Protein AF-A0A660QBK0-F1 (afdb_monomer)

pLDDT: mean 94.92, std 5.44, range [34.88, 98.88]

Foldseek 3Di:
DLVPDFPLLDADWPQDLVCCADQNEEELVSCVPGPQVRVVVSCVVSVNVQVAQAAEAEQRHRQWYCHDPALLQIFGSQLCQQVSSDRDDSVCSNQVVFFALLAQDDDPVNPDGHDQFASVQQQQAPALPDDDPPVNNCRNRHCHPVGGHFYAYLWHPYDQTDHPVLSVLLQVLLSVLAQADDLEQAELAADPDLLRVLQVVQQVVLQVLSVVLSHHYDYYNDDQFCAEQHQEYEEEDQEDQLLRHPYHHRNHEYEYRDFQLVRSVDDGPHQNNNSVSPGSKYKYFNGHNDSHCLCFFHSCLVVNLLVQYWNRSSGSNRHGRPGGMHMYHHGGRGNNHFDKEKDKDDDQEDAAKTKIFIDMDGPDPPWQKWKWKDKLNHGQGDTDSGRMGIDGCVVAFFAKIWIKMKIWTPDSYTDIYIDIRMHGYQHQFWAKAWDPDWDDPDPQKTWIDMDITDPAAFQKKFKDFRPDTQFIDGDDNPDTTMDGQVVVDFFKTKMWMWGAHPVRHTHIYDIDIDGDDDPDDD

Nearest PDB structures (foldseek):
  6xi3-assembly1_AAA  TM=3.333E-01  e=1.795E-05  Marinobacter nauticus ATCC 49840
  8vse-assembly1_B  TM=3.358E-01  e=3.681E-05  Homo sapiens
  5fn6-assembly1_A  TM=3.291E-01  e=6.699E-05  Homo sapiens
  5fmv-assembly2_B  TM=3.099E-01  e=6.699E-05  Homo sapiens
  4u49-assembly1_A  TM=6.617E-01  e=4.573E-02  Pectobacterium carotovorum

Secondary structure (DSSP, 8-state):
-TT---GGG-------HHHHSTT-EE-HHHHIIIIIHHHHHHHHHTT-GGG---EEE-SSS-SEE--SSSGGG-EEHHHHHHTTS----HHHHHTT----TT----SSSS-SPPPP--HHHHHH-S-TTS---GGGTHHHH--GGG----EEES---STTS--HHHHHHHHHHHHHHTT---SS-EEEE--SSHHHHHHHTTHHHHHHHHGGGT--EEEESS--TT-SSEEEEEEE-S---GGGSS-EEEEEEEEEE-TTTT-TTSSSPPTHHHHHHT-SEEEEESS---S-GGGS--TTHHHHHHTT--HHHHHHHH-S-GGGEEEEE-TT--TTSPPEEEEEES-SEESS-EEEEEEEEESSTT--EEEEEEETTEEEEEEES--EEEE-GGGS-SEEEEEEEEEEESSSS--EEEEEEEEEE-SS--EEEEEEEEEE-SSSEEEEEEEEESSSPPSEEEEEETTEEEEEEE--TT--EEEEGGGT-SEEEEEEEEEE-TT--EEEPPPEEEEE-PPPP-

Mean predicted aligned error: 4.49 Å

Structure (mmCIF, N/CA/C/O backbone):
data_AF-A0A660QBK0-F1
#
_entry.id   AF-A0A660QBK0-F1
#
loop_
_atom_site.group_PDB
_atom_site.id
_atom_site.type_symbol
_atom_site.label_atom_id
_atom_site.label_alt_id
_atom_site.label_comp_id
_atom_site.label_asym_id
_atom_site.label_entity_id
_atom_site.label_seq_id
_atom_site.pdbx_PDB_ins_code
_atom_site.Cartn_x
_atom_site.Cartn_y
_atom_site.Cartn_z
_atom_site.occupancy
_atom_site.B_iso_or_equiv
_atom_site.auth_seq_id
_atom_site.auth_comp_id
_atom_site.auth_asym_id
_atom_site.auth_atom_id
_atom_site.pdbx_PDB_model_num
ATOM 1 N N . ALA A 1 1 ? -12.522 -0.389 1.785 1.00 82.19 1 ALA A N 1
ATOM 2 C CA . ALA A 1 1 ? -13.388 -1.581 1.958 1.00 82.19 1 ALA A CA 1
ATOM 3 C C . ALA A 1 1 ? -12.811 -2.854 1.331 1.00 82.19 1 ALA A C 1
ATOM 5 O O . ALA A 1 1 ? -12.625 -3.818 2.058 1.00 82.19 1 ALA A O 1
ATOM 6 N N . VAL A 1 2 ? -12.475 -2.860 0.032 1.00 90.00 2 VAL A N 1
ATOM 7 C CA . VAL A 1 2 ? -11.993 -4.045 -0.722 1.00 90.00 2 VAL A CA 1
ATOM 8 C C . VAL A 1 2 ? -10.880 -4.841 -0.013 1.00 90.00 2 VAL A C 1
ATOM 10 O O . VAL A 1 2 ? -10.920 -6.068 0.038 1.00 90.00 2 VAL A O 1
ATOM 13 N N . ARG A 1 3 ? -9.894 -4.147 0.570 1.00 91.06 3 ARG A N 1
ATOM 14 C CA . ARG A 1 3 ? -8.761 -4.750 1.297 1.00 91.06 3 ARG A CA 1
ATOM 15 C C . ARG A 1 3 ? -8.978 -4.911 2.807 1.00 91.06 3 ARG A C 1
ATOM 17 O O . ARG A 1 3 ? -8.070 -5.376 3.481 1.00 91.06 3 ARG A O 1
ATOM 24 N N . GLN A 1 4 ? -10.144 -4.514 3.330 1.00 86.19 4 GLN A N 1
ATOM 25 C CA . GLN A 1 4 ? -10.455 -4.501 4.769 1.00 86.19 4 GLN A CA 1
ATOM 26 C C . GLN A 1 4 ? -9.372 -3.791 5.607 1.00 86.19 4 GLN A C 1
ATOM 28 O O . GLN A 1 4 ? -8.975 -4.250 6.675 1.00 86.19 4 GLN A O 1
ATOM 33 N N . ILE A 1 5 ? -8.865 -2.665 5.091 1.00 88.94 5 ILE A N 1
ATOM 34 C CA . ILE A 1 5 ? -7.875 -1.845 5.795 1.00 88.94 5 ILE A CA 1
ATOM 35 C C . ILE A 1 5 ? -8.492 -1.337 7.109 1.00 88.94 5 ILE A C 1
ATOM 37 O O . ILE A 1 5 ? -9.582 -0.755 7.057 1.00 88.94 5 ILE A O 1
ATOM 41 N N . PRO A 1 6 ? -7.824 -1.533 8.262 1.00 86.94 6 PRO A N 1
ATOM 42 C CA . PRO A 1 6 ? -8.252 -0.960 9.533 1.00 86.94 6 PRO A CA 1
ATOM 43 C C . PRO A 1 6 ? -8.466 0.543 9.420 1.00 86.94 6 PRO A C 1
ATOM 45 O O . PRO A 1 6 ? -7.606 1.247 8.894 1.00 86.94 6 PRO A O 1
ATOM 48 N N . LYS A 1 7 ? -9.577 1.050 9.960 1.00 85.69 7 LYS A N 1
ATOM 49 C CA . LYS A 1 7 ? -9.866 2.491 9.938 1.00 85.69 7 LYS A CA 1
ATOM 50 C C . LYS A 1 7 ? -8.792 3.311 10.663 1.00 85.69 7 LYS A C 1
ATOM 52 O O . LYS A 1 7 ? -8.481 4.402 10.207 1.00 85.69 7 LYS A O 1
ATOM 57 N N . MET A 1 8 ? -8.148 2.753 11.694 1.00 87.62 8 MET A N 1
ATOM 58 C CA . MET A 1 8 ? -7.016 3.396 12.374 1.00 87.62 8 MET A CA 1
ATOM 59 C C . MET A 1 8 ? -5.828 3.703 11.441 1.00 87.62 8 MET A C 1
ATOM 61 O O . MET A 1 8 ? -5.071 4.633 11.708 1.00 87.62 8 MET A O 1
ATOM 65 N N . ASN A 1 9 ? -5.686 2.959 10.335 1.00 91.69 9 ASN A N 1
ATOM 66 C CA . ASN A 1 9 ? -4.630 3.149 9.336 1.00 91.69 9 ASN A CA 1
ATOM 67 C C . ASN A 1 9 ? -5.021 4.152 8.236 1.00 91.69 9 ASN A C 1
ATOM 69 O O . ASN A 1 9 ? -4.240 4.359 7.310 1.00 91.69 9 ASN A O 1
ATOM 73 N N . ILE A 1 10 ? -6.225 4.730 8.292 1.00 92.19 10 ILE A N 1
ATOM 74 C CA . ILE A 1 10 ? -6.685 5.754 7.350 1.00 92.19 10 ILE A CA 1
ATOM 75 C C . ILE A 1 10 ? -6.499 7.116 8.006 1.00 92.19 10 ILE A C 1
ATOM 77 O O . ILE A 1 10 ? -7.066 7.386 9.067 1.00 92.19 10 ILE A O 1
ATOM 81 N N . VAL A 1 11 ? -5.693 7.962 7.376 1.00 92.19 11 VAL A N 1
ATOM 82 C CA . VAL A 1 11 ? -5.416 9.324 7.827 1.00 92.19 11 VAL A CA 1
ATOM 83 C C . VAL A 1 11 ? -6.027 10.283 6.817 1.00 92.19 11 VAL A C 1
ATOM 85 O O . VAL A 1 11 ? -5.738 10.177 5.628 1.00 92.19 11 VAL A O 1
ATOM 88 N N . TYR A 1 12 ? -6.881 11.184 7.297 1.00 90.50 12 TYR A N 1
ATOM 89 C CA . TYR A 1 12 ? -7.465 12.249 6.489 1.00 90.50 12 TYR A CA 1
ATOM 90 C C . TYR A 1 12 ? -6.618 13.499 6.652 1.00 90.50 12 TYR A C 1
ATOM 92 O O . TYR A 1 12 ? -6.273 13.863 7.775 1.00 90.50 12 TYR A O 1
ATOM 100 N N . LEU A 1 13 ? -6.272 14.115 5.530 1.00 93.62 13 LEU A N 1
ATOM 101 C CA . LEU A 1 13 ? -5.438 15.303 5.467 1.00 93.62 13 LEU A CA 1
ATOM 102 C C . LEU A 1 13 ? -6.201 16.370 4.692 1.00 93.62 13 LEU A C 1
ATOM 104 O O . LEU A 1 13 ? -6.773 16.069 3.648 1.00 93.62 13 LEU A O 1
ATOM 108 N N . ASP A 1 14 ? -6.190 17.597 5.198 1.00 92.44 14 ASP A N 1
ATOM 109 C CA . ASP A 1 14 ? -6.811 18.744 4.537 1.00 92.44 14 ASP A CA 1
ATOM 110 C C . ASP A 1 14 ? -5.839 19.333 3.504 1.00 92.44 14 ASP A C 1
ATOM 112 O O . ASP A 1 14 ? -5.207 20.371 3.706 1.00 92.44 14 ASP A O 1
ATOM 116 N N . VAL A 1 15 ? -5.613 18.576 2.427 1.00 95.44 15 VAL A N 1
ATOM 117 C CA . VAL A 1 15 ? -4.761 19.011 1.318 1.00 95.44 15 VAL A CA 1
ATOM 118 C C . VAL A 1 15 ? -5.613 19.874 0.381 1.00 95.44 15 VAL A C 1
ATOM 120 O O . VAL A 1 15 ? -6.608 19.379 -0.148 1.00 95.44 15 VAL A O 1
ATOM 123 N N . PRO A 1 16 ? -5.253 21.145 0.134 1.00 95.12 16 PRO A N 1
ATOM 124 C CA . PRO A 1 16 ? -6.042 22.021 -0.723 1.00 95.12 16 PRO A CA 1
ATOM 125 C C . PRO A 1 16 ? -5.964 21.588 -2.191 1.00 95.12 16 PRO A C 1
ATOM 127 O O . PRO A 1 16 ? -4.927 21.111 -2.655 1.00 95.12 16 PRO A O 1
ATOM 130 N N . GLU A 1 17 ? -7.028 21.843 -2.958 1.00 93.06 17 GLU A N 1
ATOM 131 C CA . GLU A 1 17 ? -7.082 21.536 -4.398 1.00 93.06 17 GLU A CA 1
ATOM 132 C C . GLU A 1 17 ? -5.938 22.185 -5.186 1.00 93.06 17 GLU A C 1
ATOM 134 O O . GLU A 1 17 ? -5.425 21.592 -6.130 1.00 93.06 17 GLU A O 1
ATOM 139 N N . SER A 1 18 ? -5.443 23.348 -4.757 1.00 93.00 18 SER A N 1
ATOM 140 C CA . SER A 1 18 ? -4.275 23.997 -5.366 1.00 93.00 18 SER A CA 1
ATOM 141 C C . SER A 1 18 ? -3.005 23.133 -5.358 1.00 93.00 18 SER A C 1
ATOM 143 O O . SER A 1 18 ? -2.137 23.338 -6.204 1.00 93.00 18 SER A O 1
ATOM 145 N N . ALA A 1 19 ? -2.891 22.159 -4.449 1.00 94.12 19 ALA A N 1
ATOM 146 C CA . ALA A 1 19 ? -1.744 21.260 -4.366 1.00 94.12 19 ALA A CA 1
ATOM 147 C C . ALA A 1 19 ? -1.814 20.097 -5.372 1.00 94.12 19 ALA A C 1
ATOM 149 O O . ALA A 1 19 ? -0.773 19.614 -5.819 1.00 94.12 19 ALA A O 1
ATOM 150 N N . TYR A 1 20 ? -3.012 19.631 -5.739 1.00 92.06 20 TYR A N 1
ATOM 151 C CA . TYR A 1 20 ? -3.199 18.449 -6.598 1.00 92.06 20 TYR A CA 1
ATOM 152 C C . TYR A 1 20 ? -3.933 18.725 -7.921 1.00 92.06 20 TYR A C 1
ATOM 154 O O . TYR A 1 20 ? -3.938 17.875 -8.813 1.00 92.06 20 TYR A O 1
ATOM 162 N N . GLY A 1 21 ? -4.503 19.916 -8.085 1.00 87.31 21 GLY A N 1
ATOM 163 C CA . GLY A 1 21 ? -5.048 20.427 -9.337 1.00 87.31 21 GLY A CA 1
ATOM 164 C C . GLY A 1 21 ? -3.959 20.920 -10.299 1.00 87.31 21 GLY A C 1
ATOM 165 O O . GLY A 1 21 ? -2.801 21.128 -9.927 1.00 87.31 21 GLY A O 1
ATOM 166 N N . GLY A 1 22 ? -4.320 21.106 -11.571 1.00 86.81 22 GLY A N 1
ATOM 167 C CA . GLY A 1 22 ? -3.423 21.630 -12.608 1.00 86.81 22 GLY A CA 1
ATOM 168 C C . GLY A 1 22 ? -2.148 20.796 -12.798 1.00 86.81 22 GLY A C 1
ATOM 169 O O . GLY A 1 22 ? -2.193 19.681 -13.313 1.00 86.81 22 GLY A O 1
ATOM 170 N N . ALA A 1 23 ? -0.997 21.351 -12.403 1.00 87.12 23 ALA A N 1
ATOM 171 C CA . ALA A 1 23 ? 0.302 20.671 -12.471 1.00 87.12 23 ALA A CA 1
ATOM 172 C C . ALA A 1 23 ? 0.573 19.729 -11.279 1.00 87.12 23 ALA A C 1
ATOM 174 O O . ALA A 1 23 ? 1.621 19.081 -11.256 1.00 87.12 23 ALA A O 1
ATOM 175 N N . ALA A 1 24 ? -0.312 19.690 -10.272 1.00 95.38 24 ALA A N 1
ATOM 176 C CA . ALA A 1 24 ? -0.230 18.812 -9.100 1.00 95.38 24 ALA A CA 1
ATOM 177 C C . ALA A 1 24 ? 1.163 18.805 -8.434 1.00 95.38 24 ALA A C 1
ATOM 179 O O . ALA A 1 24 ? 1.743 17.752 -8.149 1.00 95.38 24 ALA A O 1
ATOM 180 N N . THR A 1 25 ? 1.747 19.995 -8.275 1.00 96.38 25 THR A N 1
ATOM 181 C CA . THR A 1 25 ? 3.134 20.185 -7.843 1.00 96.38 25 THR A CA 1
ATOM 182 C C . THR A 1 25 ? 3.174 21.060 -6.597 1.00 96.38 25 THR A C 1
ATOM 184 O O . THR A 1 25 ? 2.597 22.141 -6.596 1.00 96.38 25 THR A O 1
ATOM 187 N N . VAL A 1 26 ? 3.917 20.620 -5.583 1.00 98.19 26 VAL A N 1
ATOM 188 C CA . VAL A 1 26 ? 4.158 21.364 -4.335 1.00 98.19 26 VAL A CA 1
ATOM 189 C C . VAL A 1 26 ? 5.649 21.604 -4.111 1.00 98.19 26 VAL A C 1
ATOM 191 O O . VAL A 1 26 ? 6.501 20.953 -4.715 1.00 98.19 26 VAL A O 1
ATOM 194 N N . THR A 1 27 ? 5.993 22.528 -3.230 1.00 98.31 27 THR A N 1
ATOM 195 C CA . THR A 1 27 ? 7.347 22.715 -2.696 1.00 98.31 27 THR A CA 1
ATOM 196 C C . THR A 1 27 ? 7.644 21.712 -1.567 1.00 98.31 27 THR A C 1
ATOM 198 O O . THR A 1 27 ? 6.725 21.095 -1.019 1.00 98.31 27 THR A O 1
ATOM 201 N N . PRO A 1 28 ? 8.919 21.523 -1.170 1.00 98.56 28 PRO A N 1
ATOM 202 C CA . PRO A 1 28 ? 9.261 20.711 0.001 1.00 98.56 28 PRO A CA 1
ATOM 203 C C . PRO A 1 28 ? 8.612 21.208 1.302 1.00 98.56 28 PRO A C 1
ATOM 205 O O . PRO A 1 28 ? 8.249 20.402 2.159 1.00 98.56 28 PRO A O 1
ATOM 208 N N . GLU A 1 29 ? 8.448 22.524 1.444 1.00 98.44 29 GLU A N 1
ATOM 209 C CA . GLU A 1 29 ? 7.791 23.139 2.598 1.00 98.44 29 GLU A CA 1
ATOM 210 C C . GLU A 1 29 ? 6.292 22.820 2.621 1.00 98.44 29 GLU A C 1
ATOM 212 O O . GLU A 1 29 ? 5.783 22.323 3.623 1.00 98.44 29 GLU A O 1
ATOM 217 N N . GLU A 1 30 ? 5.597 22.997 1.497 1.00 98.44 30 GLU A N 1
ATOM 218 C CA . GLU A 1 30 ? 4.183 22.630 1.369 1.00 98.44 30 GLU A CA 1
ATOM 219 C C . GLU A 1 30 ? 3.965 21.129 1.592 1.00 98.44 30 GLU A C 1
ATOM 221 O O . GLU A 1 30 ? 3.066 20.748 2.335 1.00 98.44 30 GLU A O 1
ATOM 226 N N . PHE A 1 31 ? 4.818 20.260 1.037 1.00 98.69 31 PHE A N 1
ATOM 227 C CA . PHE A 1 31 ? 4.768 18.825 1.336 1.00 98.69 31 PHE A CA 1
ATOM 228 C C . PHE A 1 31 ? 4.935 18.554 2.839 1.00 98.69 31 PHE A C 1
ATOM 230 O O . PHE A 1 31 ? 4.225 17.719 3.406 1.00 98.69 31 PHE A O 1
ATOM 237 N N . THR A 1 32 ? 5.850 19.267 3.500 1.00 98.69 32 THR A N 1
ATOM 238 C CA . THR A 1 32 ? 6.071 19.131 4.943 1.00 98.69 32 THR A CA 1
ATOM 239 C C . THR A 1 32 ? 4.825 19.518 5.733 1.00 98.69 32 THR A C 1
ATOM 241 O O . THR A 1 32 ? 4.384 18.751 6.589 1.00 98.69 32 THR A O 1
ATOM 244 N N . ASN A 1 33 ? 4.248 20.676 5.421 1.00 98.44 33 ASN A N 1
ATOM 245 C CA . ASN A 1 33 ? 3.176 21.288 6.200 1.00 98.44 33 ASN A CA 1
ATOM 246 C C . ASN A 1 33 ? 1.804 20.668 5.919 1.00 98.44 33 ASN A C 1
ATOM 248 O O . ASN A 1 33 ? 1.011 20.518 6.842 1.00 98.44 33 ASN A O 1
ATOM 252 N N . LEU A 1 34 ? 1.532 20.280 4.671 1.00 98.31 34 LEU A N 1
ATOM 253 C CA . LEU A 1 34 ? 0.225 19.765 4.249 1.00 98.31 34 LEU A CA 1
ATOM 254 C C . LEU A 1 34 ? 0.124 18.240 4.362 1.00 98.31 34 LEU A C 1
ATOM 256 O O . LEU A 1 34 ? -0.968 17.707 4.528 1.00 98.31 34 LEU A O 1
ATOM 260 N N . ILE A 1 35 ? 1.249 17.523 4.244 1.00 98.56 35 ILE A N 1
ATOM 261 C CA . ILE A 1 35 ? 1.243 16.059 4.117 1.00 98.56 35 ILE A CA 1
ATOM 262 C C . ILE A 1 35 ? 2.061 15.408 5.226 1.00 98.56 35 ILE A C 1
ATOM 264 O O . ILE A 1 35 ? 1.521 14.665 6.045 1.00 98.56 35 ILE A O 1
ATOM 268 N N . TRP A 1 36 ? 3.372 15.650 5.259 1.00 98.56 36 TRP A N 1
ATOM 269 C CA . TRP A 1 36 ? 4.276 14.883 6.112 1.00 98.56 36 TRP A CA 1
ATOM 270 C C . TRP A 1 36 ? 4.019 15.101 7.605 1.00 98.56 36 TRP A C 1
ATOM 272 O O . TRP A 1 36 ? 3.867 14.129 8.346 1.00 98.56 36 TRP A O 1
ATOM 282 N N . GLY A 1 37 ? 3.998 16.359 8.048 1.00 98.31 37 GLY A N 1
ATOM 283 C CA . GLY A 1 37 ? 3.792 16.735 9.445 1.00 98.31 37 GLY A CA 1
ATOM 284 C C . GLY A 1 37 ? 2.449 16.230 9.977 1.00 98.31 37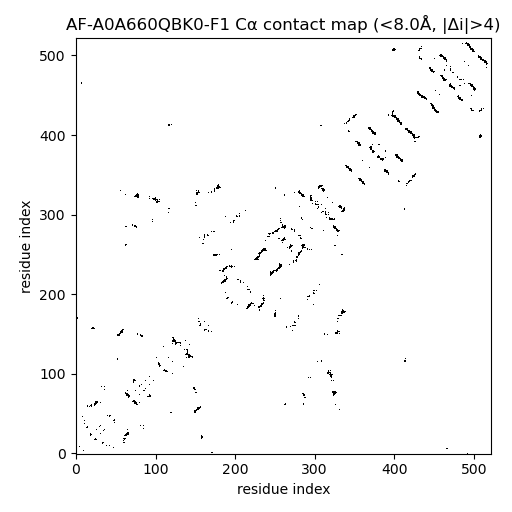 GLY A C 1
ATOM 285 O O . GLY A 1 37 ? 2.453 15.422 10.909 1.00 98.31 37 GLY A O 1
ATOM 286 N N . PRO A 1 38 ? 1.319 16.608 9.350 1.00 98.06 38 PRO A N 1
ATOM 287 C CA . PRO A 1 38 ? -0.007 16.156 9.764 1.00 98.06 38 PRO A CA 1
ATOM 288 C C . PRO A 1 38 ? -0.161 14.629 9.790 1.00 98.06 38 PRO A C 1
ATOM 290 O O . PRO A 1 38 ? -0.668 14.078 10.766 1.00 98.06 38 PRO A O 1
ATOM 293 N N . ALA A 1 39 ? 0.340 13.913 8.775 1.00 97.44 39 ALA A N 1
ATOM 294 C CA . ALA A 1 39 ? 0.226 12.455 8.736 1.00 97.44 39 ALA A CA 1
ATOM 295 C C . ALA A 1 39 ? 0.983 11.766 9.880 1.00 97.44 39 ALA A C 1
ATOM 297 O O . ALA A 1 39 ? 0.469 10.827 10.491 1.00 97.44 39 ALA A O 1
ATOM 298 N N . ASN A 1 40 ? 2.200 12.231 10.185 1.00 97.44 40 ASN A N 1
ATOM 299 C CA . ASN A 1 40 ? 2.988 11.685 11.290 1.00 97.44 40 ASN A CA 1
ATOM 300 C C . ASN A 1 40 ? 2.417 12.081 12.658 1.00 97.44 40 ASN A C 1
ATOM 302 O O . ASN A 1 40 ? 2.501 11.274 13.581 1.00 97.44 40 ASN A O 1
ATOM 306 N N . ALA A 1 41 ? 1.809 13.266 12.789 1.00 97.06 41 ALA A N 1
ATOM 307 C CA . ALA A 1 41 ? 1.126 13.680 14.014 1.00 97.06 41 ALA A CA 1
ATOM 308 C C . ALA A 1 41 ? -0.038 12.734 14.344 1.00 97.06 41 ALA A C 1
ATOM 310 O O . ALA A 1 41 ? -0.087 12.186 15.443 1.00 97.06 41 ALA A O 1
ATOM 311 N N . VAL A 1 42 ? -0.895 12.435 13.360 1.00 94.88 42 VAL A N 1
ATOM 312 C CA . VAL A 1 42 ? -1.999 11.473 13.528 1.00 94.88 42 VAL A CA 1
ATOM 313 C C . VAL A 1 42 ? -1.476 10.070 13.846 1.00 94.88 42 VAL A C 1
ATOM 315 O O . VAL A 1 42 ? -2.040 9.345 14.667 1.00 94.88 42 VAL A O 1
ATOM 318 N N . ALA A 1 43 ? -0.391 9.649 13.200 1.00 93.38 43 ALA A N 1
ATOM 319 C CA . ALA A 1 43 ? 0.179 8.330 13.436 1.00 93.38 43 ALA A CA 1
ATOM 320 C C . ALA A 1 43 ? 0.878 8.200 14.811 1.00 93.38 43 ALA A C 1
ATOM 322 O O . ALA A 1 43 ? 0.910 7.093 15.364 1.00 93.38 43 ALA A O 1
ATOM 323 N N . GLU A 1 44 ? 1.384 9.304 15.373 1.00 94.31 44 GLU A N 1
ATOM 324 C CA . GLU A 1 44 ? 1.905 9.387 16.746 1.00 94.31 44 GLU A CA 1
ATOM 325 C C . GLU A 1 44 ? 0.763 9.353 17.760 1.00 94.31 44 GLU A C 1
ATOM 327 O O . GLU A 1 44 ? 0.763 8.498 18.641 1.00 94.31 44 GLU A O 1
ATOM 332 N N . GLU A 1 45 ? -0.253 10.200 17.571 1.00 92.75 45 GLU A N 1
ATOM 333 C CA . GLU A 1 45 ? -1.463 10.255 18.401 1.00 92.75 45 GLU A CA 1
ATOM 334 C C . GLU A 1 45 ? -2.120 8.873 18.536 1.00 92.75 45 GLU A C 1
ATOM 336 O O . GLU A 1 45 ? -2.497 8.442 19.625 1.00 92.75 45 GLU A O 1
ATOM 341 N N . ARG A 1 46 ? -2.185 8.122 17.430 1.00 89.88 46 ARG A N 1
ATOM 342 C CA . ARG A 1 46 ? -2.758 6.766 17.391 1.00 89.88 46 ARG A CA 1
ATOM 343 C C . ARG A 1 46 ? -1.788 5.664 17.828 1.00 89.88 46 ARG A C 1
ATOM 345 O O . ARG A 1 46 ? -2.179 4.496 17.885 1.00 89.88 46 ARG A O 1
ATOM 352 N N . GLY A 1 47 ? -0.517 5.980 18.085 1.00 89.56 47 GLY A N 1
ATOM 353 C CA . GLY A 1 47 ? 0.504 5.008 18.484 1.00 89.56 47 GLY A CA 1
ATOM 354 C C . GLY A 1 47 ? 0.809 3.939 17.423 1.00 89.56 47 GLY A C 1
ATOM 355 O O . GLY A 1 47 ? 1.152 2.801 17.761 1.00 89.56 47 GLY A O 1
ATOM 356 N N . ILE A 1 48 ? 0.669 4.269 16.134 1.00 89.12 48 ILE A N 1
ATOM 357 C CA . ILE A 1 48 ? 0.889 3.333 15.013 1.00 89.12 48 ILE A CA 1
ATOM 358 C C . ILE A 1 48 ? 2.225 3.533 14.290 1.00 89.12 48 ILE A C 1
ATOM 360 O O . ILE A 1 48 ? 2.616 2.674 13.495 1.00 89.12 48 ILE A O 1
ATOM 364 N N . ASN A 1 49 ? 2.966 4.601 14.599 1.00 89.19 49 ASN A N 1
ATOM 365 C CA . ASN A 1 49 ? 4.219 4.978 13.932 1.00 89.19 49 ASN A CA 1
ATOM 366 C C . ASN A 1 49 ? 5.230 3.835 13.765 1.00 89.19 49 ASN A C 1
ATOM 368 O O . ASN A 1 49 ? 5.747 3.600 12.669 1.00 89.19 49 ASN A O 1
ATOM 372 N N . ALA A 1 50 ? 5.469 3.046 14.816 1.00 86.06 50 ALA A N 1
ATOM 373 C CA . ALA A 1 50 ? 6.432 1.942 14.771 1.00 86.06 50 ALA A CA 1
ATOM 374 C C . ALA A 1 50 ? 6.062 0.835 13.755 1.00 86.06 50 ALA A C 1
ATOM 376 O O . ALA A 1 50 ? 6.940 0.102 13.275 1.00 86.06 50 ALA A O 1
ATOM 377 N N . ARG A 1 51 ? 4.773 0.724 13.402 1.00 86.44 51 ARG A N 1
ATOM 378 C CA . ARG A 1 51 ? 4.198 -0.348 12.575 1.00 86.44 51 ARG A CA 1
ATOM 379 C C . ARG A 1 51 ? 3.976 0.054 11.115 1.00 86.44 51 ARG A C 1
ATOM 381 O O . ARG A 1 51 ? 3.683 -0.816 10.297 1.00 86.44 51 ARG A O 1
ATOM 388 N N . ILE A 1 52 ? 4.156 1.328 10.763 1.00 92.50 52 ILE A N 1
ATOM 389 C CA . ILE A 1 52 ? 4.021 1.799 9.380 1.00 92.50 52 ILE A CA 1
ATOM 390 C C . ILE A 1 52 ? 5.197 1.281 8.543 1.00 92.50 52 ILE A C 1
ATOM 392 O O . ILE A 1 52 ? 6.358 1.614 8.798 1.00 92.50 52 ILE A O 1
ATOM 396 N N . MET A 1 53 ? 4.887 0.452 7.541 1.00 94.31 53 MET A N 1
ATOM 397 C CA . MET A 1 53 ? 5.854 -0.034 6.543 1.00 94.31 53 MET A CA 1
ATOM 398 C C . MET A 1 53 ? 5.795 0.755 5.235 1.00 94.31 53 MET A C 1
ATOM 400 O O . MET A 1 53 ? 6.781 0.790 4.508 1.00 94.31 53 MET A O 1
ATOM 404 N N . ALA A 1 54 ? 4.642 1.345 4.922 1.00 97.62 54 ALA A N 1
ATOM 405 C CA . ALA A 1 54 ? 4.410 2.046 3.671 1.00 97.62 54 ALA A CA 1
ATOM 406 C C . ALA A 1 54 ? 3.284 3.076 3.805 1.00 97.62 54 ALA A C 1
ATOM 408 O O . ALA A 1 54 ? 2.417 2.923 4.669 1.00 97.62 54 ALA A O 1
ATOM 409 N N . TRP A 1 55 ? 3.275 4.075 2.923 1.00 97.94 55 TRP A N 1
ATOM 410 C CA . TRP A 1 55 ? 2.174 5.030 2.754 1.00 97.94 55 TRP A CA 1
ATOM 411 C C . TRP A 1 55 ? 1.454 4.808 1.431 1.00 97.94 55 TRP A C 1
ATOM 413 O O . TRP A 1 55 ? 2.088 4.705 0.386 1.00 97.94 55 TRP A O 1
ATOM 423 N N . ILE A 1 56 ? 0.126 4.755 1.463 1.00 98.50 56 ILE A N 1
ATOM 424 C CA . ILE A 1 56 ? -0.685 4.663 0.251 1.00 98.50 56 ILE A CA 1
ATOM 425 C C . ILE A 1 56 ? -1.466 5.964 0.108 1.00 98.50 56 ILE A C 1
ATOM 427 O O . ILE A 1 56 ? -2.243 6.305 0.996 1.00 98.50 56 ILE A O 1
ATOM 431 N N . TYR A 1 57 ? -1.247 6.669 -0.996 1.00 98.50 57 TYR A N 1
ATOM 432 C CA . TYR A 1 57 ? -1.942 7.909 -1.319 1.00 98.50 57 TYR A CA 1
ATOM 433 C C . TYR A 1 57 ? -3.255 7.615 -2.039 1.00 98.50 57 TYR A C 1
ATOM 435 O O . TYR A 1 57 ? -3.304 6.762 -2.931 1.00 98.50 57 TYR A O 1
ATOM 443 N N . SER A 1 58 ? -4.310 8.342 -1.677 1.00 96.62 58 SER A N 1
ATOM 444 C CA . SER A 1 58 ? -5.507 8.473 -2.507 1.00 96.62 58 SER A CA 1
ATOM 445 C C . SER A 1 58 ? -5.214 9.342 -3.741 1.00 96.62 58 SER A C 1
ATOM 447 O O . SER A 1 58 ? -4.057 9.585 -4.084 1.00 96.62 58 SER A O 1
ATOM 449 N N . VAL A 1 59 ? -6.254 9.714 -4.481 1.00 95.69 59 VAL A N 1
ATOM 450 C CA . VAL A 1 59 ? -6.145 10.305 -5.828 1.00 95.69 59 VAL A CA 1
ATOM 451 C C . VAL A 1 59 ? -6.014 11.835 -5.834 1.00 95.69 59 VAL A C 1
ATOM 453 O O . VAL A 1 59 ? -5.780 12.431 -6.881 1.00 95.69 59 VAL A O 1
ATOM 456 N N . ASP A 1 60 ? -6.176 12.439 -4.665 1.00 93.62 60 ASP A N 1
ATOM 457 C CA . ASP A 1 60 ? -6.299 13.858 -4.324 1.00 93.62 60 ASP A CA 1
ATOM 458 C C . ASP A 1 60 ? -5.026 14.376 -3.632 1.00 93.62 60 ASP A C 1
ATOM 460 O O . ASP A 1 60 ? -5.056 15.061 -2.614 1.00 93.62 60 ASP A O 1
ATOM 464 N N . PHE A 1 61 ? -3.869 14.006 -4.184 1.00 97.56 61 PHE A N 1
ATOM 465 C CA . PHE A 1 61 ? -2.554 14.404 -3.685 1.00 97.56 61 PHE A CA 1
ATOM 466 C C . PHE A 1 61 ? -1.669 14.928 -4.823 1.00 97.56 61 PHE A C 1
ATOM 468 O O . PHE A 1 61 ? -1.826 14.492 -5.968 1.00 97.56 61 PHE A O 1
ATOM 475 N N . PRO A 1 62 ? -0.712 15.836 -4.535 1.00 97.69 62 PRO A N 1
ATOM 476 C CA . PRO A 1 62 ? 0.298 16.229 -5.509 1.00 97.69 62 PRO A CA 1
ATOM 477 C C . PRO A 1 62 ? 1.048 15.003 -6.019 1.00 97.69 62 PRO A C 1
ATOM 479 O O . PRO A 1 62 ? 1.285 14.051 -5.279 1.00 97.69 62 PRO A O 1
ATOM 482 N N . ILE A 1 63 ? 1.491 15.050 -7.268 1.00 97.50 63 ILE A N 1
ATOM 483 C CA . ILE A 1 63 ? 2.304 13.992 -7.877 1.00 97.50 63 ILE A CA 1
ATOM 484 C C . ILE A 1 63 ? 3.800 14.305 -7.783 1.00 97.50 63 ILE A C 1
ATOM 486 O O . ILE A 1 63 ? 4.635 13.393 -7.784 1.00 97.50 63 ILE A O 1
ATOM 490 N N . ARG A 1 64 ? 4.152 15.592 -7.671 1.00 96.81 64 ARG A N 1
ATOM 491 C CA . ARG A 1 64 ? 5.518 16.098 -7.827 1.00 96.81 64 ARG A CA 1
ATOM 492 C C . ARG A 1 64 ? 5.888 17.107 -6.743 1.00 96.81 64 ARG A C 1
ATOM 494 O O . ARG A 1 64 ? 5.058 17.895 -6.301 1.00 96.81 64 ARG A O 1
ATOM 501 N N . VAL A 1 65 ? 7.162 17.100 -6.359 1.00 98.25 65 VAL A N 1
ATOM 502 C CA . VAL A 1 65 ? 7.772 18.085 -5.465 1.00 98.25 65 VAL A CA 1
ATOM 503 C C . VAL A 1 65 ? 8.840 18.871 -6.223 1.00 98.25 65 VAL A C 1
ATOM 505 O O . VAL A 1 65 ? 9.826 18.303 -6.703 1.00 98.25 65 VAL A O 1
ATOM 508 N N . LYS A 1 66 ? 8.655 20.189 -6.317 1.00 97.38 66 LYS A N 1
ATOM 509 C CA . LYS A 1 66 ? 9.579 21.119 -6.967 1.00 97.38 66 LYS A CA 1
ATOM 510 C C . LYS A 1 66 ? 10.731 21.471 -6.027 1.00 97.38 66 LYS A C 1
ATOM 512 O O . LYS A 1 66 ? 10.632 22.386 -5.217 1.00 97.38 66 LYS A O 1
ATOM 517 N N . THR A 1 67 ? 11.822 20.726 -6.131 1.00 96.50 67 THR A N 1
ATOM 518 C CA . THR A 1 67 ? 13.028 20.873 -5.295 1.00 96.50 67 THR A CA 1
ATOM 519 C C . THR A 1 67 ? 14.071 21.840 -5.865 1.00 96.50 67 THR A C 1
ATOM 521 O O . THR A 1 67 ? 14.973 22.243 -5.139 1.00 96.50 67 THR A O 1
ATOM 524 N N . ASP A 1 68 ? 13.970 22.201 -7.147 1.00 96.06 68 ASP A N 1
ATOM 525 C CA . ASP A 1 68 ? 14.933 23.035 -7.876 1.00 96.06 68 ASP A CA 1
ATOM 526 C C . ASP A 1 68 ? 14.237 23.753 -9.048 1.00 96.06 68 ASP A C 1
ATOM 528 O O . ASP A 1 68 ? 13.076 23.473 -9.366 1.00 96.06 68 ASP A O 1
ATOM 532 N N . SER A 1 69 ? 14.939 24.675 -9.711 1.00 93.56 69 SER A N 1
ATOM 533 C CA . SER A 1 69 ? 14.468 25.296 -10.954 1.00 93.56 69 SER A CA 1
ATOM 534 C C . SER A 1 69 ? 14.611 24.371 -12.169 1.00 93.56 69 SER A C 1
ATOM 536 O O . SER A 1 69 ? 13.829 24.484 -13.113 1.00 93.56 69 SER A O 1
ATOM 538 N N . SER A 1 70 ? 15.569 23.439 -12.146 1.00 94.50 70 SER A N 1
ATOM 539 C CA . SER A 1 70 ? 15.732 22.394 -13.153 1.00 94.50 70 SER A CA 1
ATOM 540 C C . SER A 1 70 ? 14.678 21.302 -12.984 1.00 94.50 70 SER A C 1
ATOM 542 O O . SER A 1 70 ? 14.614 20.640 -11.945 1.00 94.50 70 SER A O 1
ATOM 544 N N . ASP A 1 71 ? 13.912 21.036 -14.048 1.00 93.31 71 ASP A N 1
ATOM 545 C CA . ASP A 1 71 ? 12.917 19.953 -14.078 1.00 93.31 71 ASP A CA 1
ATOM 546 C C . ASP A 1 71 ? 13.531 18.609 -13.660 1.00 93.31 71 ASP A C 1
ATOM 548 O O . ASP A 1 71 ? 12.913 17.847 -12.923 1.00 93.31 71 ASP A O 1
ATOM 552 N N . ARG A 1 72 ? 14.791 18.366 -14.039 1.00 93.44 72 ARG A N 1
ATOM 553 C CA . ARG A 1 72 ? 15.518 17.114 -13.791 1.00 93.44 72 ARG A CA 1
ATOM 554 C C . ARG A 1 72 ? 15.857 16.847 -12.338 1.00 93.44 72 ARG A C 1
ATOM 556 O O . ARG A 1 72 ? 16.207 15.718 -12.011 1.00 93.44 72 ARG A O 1
ATOM 563 N N . LYS A 1 73 ? 15.805 17.860 -11.480 1.00 95.44 73 LYS A N 1
ATOM 564 C CA . LYS A 1 73 ? 16.128 17.728 -10.056 1.00 95.44 73 LYS A CA 1
ATOM 565 C C . LYS A 1 73 ? 14.889 17.563 -9.187 1.00 95.44 73 LYS A C 1
ATOM 567 O O . LYS A 1 73 ? 15.038 17.226 -8.015 1.00 95.44 73 LYS A O 1
ATOM 572 N N . GLN A 1 74 ? 13.695 17.736 -9.760 1.00 96.31 74 GLN A N 1
ATOM 573 C CA . GLN A 1 74 ? 12.435 17.507 -9.059 1.00 96.31 74 GLN A CA 1
ATOM 574 C C . GLN A 1 74 ? 12.299 16.037 -8.647 1.00 96.31 74 GLN A C 1
ATOM 576 O O . GLN A 1 74 ? 12.867 15.126 -9.262 1.00 96.31 74 GLN A O 1
ATOM 581 N N . MET A 1 75 ? 11.522 15.819 -7.592 1.00 97.94 75 MET A N 1
ATOM 582 C CA . MET A 1 75 ? 11.212 14.500 -7.048 1.00 97.94 75 MET A CA 1
ATOM 583 C C . MET A 1 75 ? 9.722 14.219 -7.228 1.00 97.94 75 MET A C 1
ATOM 585 O O . MET A 1 75 ? 8.917 15.146 -7.323 1.00 97.94 75 MET A O 1
ATOM 589 N N . SER A 1 76 ? 9.319 12.951 -7.244 1.00 98.25 76 SER A N 1
ATOM 590 C CA . SER A 1 76 ? 7.899 12.634 -7.047 1.00 98.25 76 SER A CA 1
ATOM 591 C C . SER A 1 76 ? 7.511 12.886 -5.589 1.00 98.25 76 SER A C 1
ATOM 593 O O . SER A 1 76 ? 8.370 12.860 -4.700 1.00 98.25 76 SER A O 1
ATOM 595 N N . VAL A 1 77 ? 6.213 13.073 -5.322 1.00 98.38 77 VAL A N 1
ATOM 596 C CA . VAL A 1 77 ? 5.690 13.038 -3.941 1.00 98.38 77 VAL A CA 1
ATOM 597 C C . VAL A 1 77 ? 6.168 11.767 -3.237 1.00 98.38 77 VAL A C 1
ATOM 599 O O . VAL A 1 77 ? 6.655 11.803 -2.110 1.00 98.38 77 VAL A O 1
ATOM 602 N N . GLY A 1 78 ? 6.160 10.651 -3.971 1.00 98.31 78 GLY A N 1
ATOM 603 C CA . GLY A 1 78 ? 6.636 9.371 -3.490 1.00 98.31 78 GLY A CA 1
ATOM 604 C C . GLY A 1 78 ? 8.136 9.328 -3.223 1.00 98.31 78 GLY A C 1
ATOM 605 O O . GLY A 1 78 ? 8.570 8.681 -2.272 1.00 98.31 78 GLY A O 1
ATOM 606 N N . GLY A 1 79 ? 8.945 10.047 -3.994 1.00 98.31 79 GLY A N 1
ATOM 607 C CA . GLY A 1 79 ? 10.379 10.164 -3.772 1.00 98.31 79 GLY A CA 1
ATOM 608 C C . GLY A 1 79 ? 10.705 10.861 -2.455 1.00 98.31 79 GLY A C 1
ATOM 609 O O . GLY A 1 79 ? 11.531 10.364 -1.686 1.00 98.31 79 GLY A O 1
ATOM 610 N N . LEU A 1 80 ? 10.039 11.981 -2.156 1.00 98.62 80 LEU A N 1
ATOM 611 C CA . LEU A 1 80 ? 10.277 12.706 -0.905 1.00 98.62 80 LEU A CA 1
ATOM 612 C C . LEU A 1 80 ? 9.730 11.936 0.309 1.00 98.62 80 LEU A C 1
ATOM 614 O O . LEU A 1 80 ? 10.393 11.867 1.347 1.00 98.62 80 LEU A O 1
ATOM 618 N N . THR A 1 81 ? 8.594 11.252 0.152 1.00 98.75 81 THR A N 1
ATOM 619 C CA . THR A 1 81 ? 8.066 10.305 1.148 1.00 98.75 81 THR A CA 1
ATOM 620 C C . THR A 1 81 ? 9.035 9.170 1.417 1.00 98.75 81 THR A C 1
ATOM 622 O O . THR A 1 81 ? 9.338 8.887 2.574 1.00 98.75 81 THR A O 1
ATOM 625 N N . PHE A 1 82 ? 9.591 8.564 0.367 1.00 98.75 82 PHE A N 1
ATOM 626 C CA . PHE A 1 82 ? 10.568 7.484 0.473 1.00 98.75 82 PHE A CA 1
ATOM 627 C C . PHE A 1 82 ? 11.791 7.899 1.290 1.00 98.75 82 PHE A C 1
ATOM 629 O O . PHE A 1 82 ? 12.246 7.146 2.155 1.00 98.75 82 PHE A O 1
ATOM 636 N N . MET A 1 83 ? 12.256 9.130 1.080 1.00 98.25 83 MET A N 1
ATOM 637 C CA . MET A 1 83 ? 13.360 9.738 1.821 1.00 98.25 83 MET A CA 1
ATOM 638 C C . MET A 1 83 ? 12.981 10.253 3.214 1.00 98.25 83 MET A C 1
ATOM 640 O O . MET A 1 83 ? 13.820 10.826 3.908 1.00 98.25 83 MET A O 1
ATOM 644 N N . ARG A 1 84 ? 11.741 10.026 3.650 1.00 97.75 84 ARG A N 1
ATOM 645 C CA . ARG A 1 84 ? 11.196 10.483 4.929 1.00 97.75 84 ARG A CA 1
ATOM 646 C C . ARG A 1 84 ? 11.288 11.998 5.116 1.00 97.75 84 ARG A C 1
ATOM 648 O O . ARG A 1 84 ? 11.794 12.466 6.135 1.00 97.75 84 ARG A O 1
ATOM 655 N N . ASN A 1 85 ? 10.834 12.741 4.106 1.00 98.12 85 ASN A N 1
ATOM 656 C CA . ASN A 1 85 ? 10.863 14.204 4.066 1.00 98.12 85 ASN A CA 1
ATOM 657 C C . ASN A 1 85 ? 12.269 14.812 4.180 1.00 98.12 85 ASN A C 1
ATOM 659 O O . ASN A 1 85 ? 12.473 15.877 4.758 1.00 98.12 85 ASN A O 1
ATOM 663 N N . LYS A 1 86 ? 13.270 14.111 3.645 1.00 97.62 86 LYS A N 1
ATOM 664 C CA . LYS A 1 86 ? 14.636 14.621 3.527 1.00 97.62 86 LYS A CA 1
ATOM 665 C C . LYS A 1 86 ? 14.982 14.750 2.058 1.00 97.62 86 LYS A C 1
ATOM 667 O O . LYS A 1 86 ? 15.034 13.750 1.348 1.00 97.62 86 LYS A O 1
ATOM 672 N N . VAL A 1 87 ? 15.235 15.972 1.610 1.00 97.44 87 VAL A N 1
ATOM 673 C CA . VAL A 1 87 ? 15.749 16.209 0.261 1.00 97.44 87 VAL A CA 1
ATOM 674 C C . VAL A 1 87 ? 17.208 15.725 0.229 1.00 97.44 87 VAL A C 1
ATOM 676 O O . VAL A 1 87 ? 18.016 16.216 1.020 1.00 97.44 87 VAL A O 1
ATOM 679 N N . PRO A 1 88 ? 17.559 14.722 -0.597 1.00 96.25 88 PRO A N 1
ATOM 680 C CA . PRO A 1 88 ? 18.942 14.283 -0.738 1.00 96.25 88 PRO A CA 1
ATOM 681 C C . PRO A 1 88 ? 19.744 15.279 -1.584 1.00 96.25 88 PRO A C 1
ATOM 683 O O . PRO A 1 88 ? 19.209 16.258 -2.100 1.00 96.25 88 PRO A O 1
ATOM 686 N N . GLU A 1 89 ? 21.031 15.001 -1.781 1.00 96.62 89 GLU A N 1
ATOM 687 C CA . GLU A 1 89 ? 21.828 15.741 -2.758 1.00 96.62 89 GLU A CA 1
ATOM 688 C C . GLU A 1 89 ? 21.186 15.634 -4.154 1.00 96.62 89 GLU A C 1
ATOM 690 O O . GLU A 1 89 ? 20.961 14.537 -4.672 1.00 96.62 89 GLU A O 1
ATOM 695 N N . LEU A 1 90 ? 20.864 16.778 -4.761 1.00 96.12 90 LEU A N 1
ATOM 696 C CA . LEU A 1 90 ? 20.061 16.824 -5.987 1.00 96.12 90 LEU A CA 1
ATOM 697 C C . LEU A 1 90 ? 20.790 16.268 -7.218 1.00 96.12 90 LEU A C 1
ATOM 699 O O . LEU A 1 90 ? 20.130 15.829 -8.157 1.00 96.12 90 LEU A O 1
ATOM 703 N N . SER A 1 91 ? 22.124 16.211 -7.199 1.00 95.12 91 SER A N 1
ATOM 704 C CA . SER A 1 91 ? 22.926 15.508 -8.213 1.00 95.12 91 SER A CA 1
ATOM 705 C C . SER A 1 91 ? 22.571 14.014 -8.270 1.00 95.12 91 SER A C 1
ATOM 707 O O . SER A 1 91 ? 22.405 13.445 -9.347 1.00 95.12 91 SER A O 1
ATOM 709 N N . LEU A 1 92 ? 22.339 13.376 -7.114 1.00 95.06 92 LEU A N 1
ATOM 710 C CA . LEU A 1 92 ? 21.939 11.968 -7.030 1.00 95.06 92 LEU A CA 1
ATOM 711 C C . LEU A 1 92 ? 20.532 11.733 -7.587 1.00 95.06 92 LEU A C 1
ATOM 713 O O . LEU A 1 92 ? 20.260 10.653 -8.122 1.00 95.06 92 LEU A O 1
ATOM 717 N N . VAL A 1 93 ? 19.651 12.728 -7.448 1.00 94.31 93 VAL A N 1
ATOM 718 C CA . VAL A 1 93 ? 18.288 12.723 -7.998 1.00 94.31 93 VAL A CA 1
ATOM 719 C C . VAL A 1 93 ? 18.350 12.842 -9.521 1.00 94.31 93 VAL A C 1
ATOM 721 O O . VAL A 1 93 ? 17.878 11.949 -10.228 1.00 94.31 93 VAL A O 1
ATOM 724 N N . GLU A 1 94 ? 19.008 13.891 -10.018 1.00 94.44 94 GLU A N 1
ATOM 725 C CA . GLU A 1 94 ? 19.165 14.185 -11.445 1.00 94.44 94 GLU A CA 1
ATOM 726 C C . GLU A 1 94 ? 19.828 13.034 -12.203 1.00 94.44 94 GLU A C 1
ATOM 728 O O . GLU A 1 94 ? 19.299 12.553 -13.206 1.00 94.44 94 GLU A O 1
ATOM 733 N N . GLU A 1 95 ? 20.947 12.525 -11.695 1.00 93.06 95 GLU A N 1
ATOM 734 C CA . GLU A 1 95 ? 21.732 11.494 -12.373 1.00 93.06 95 GLU A CA 1
ATOM 735 C C . GLU A 1 95 ? 21.182 10.080 -12.144 1.00 93.06 95 GLU A C 1
ATOM 737 O O . GLU A 1 95 ? 21.662 9.120 -12.744 1.00 93.06 95 GLU A O 1
ATOM 742 N N . GLY A 1 96 ? 20.174 9.912 -11.279 1.00 93.38 96 GLY A N 1
ATOM 743 C CA . GLY A 1 96 ? 19.652 8.593 -10.911 1.00 93.38 96 GLY A CA 1
ATO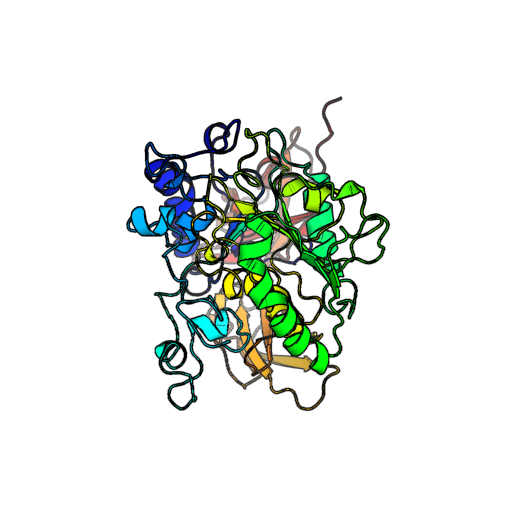M 744 C C . GLY A 1 96 ? 20.665 7.732 -10.154 1.00 93.38 96 GLY A C 1
ATOM 745 O O . GLY A 1 96 ? 20.637 6.507 -10.263 1.00 93.38 96 GLY A O 1
ATOM 746 N N . LYS A 1 97 ? 21.573 8.373 -9.409 1.00 94.38 97 LYS A N 1
ATOM 747 C CA . LYS A 1 97 ? 22.669 7.737 -8.663 1.00 94.38 97 LYS A CA 1
ATOM 748 C C . LYS A 1 97 ? 22.344 7.487 -7.193 1.00 94.38 97 LYS A C 1
ATOM 750 O O . LYS A 1 97 ? 23.188 6.972 -6.460 1.00 94.38 97 LYS A O 1
ATOM 755 N N . TYR A 1 98 ? 21.139 7.774 -6.718 1.00 95.88 98 TYR A N 1
ATOM 756 C CA . TYR A 1 98 ? 20.708 7.213 -5.439 1.00 95.88 98 TYR A CA 1
ATOM 757 C C . TYR A 1 98 ? 20.522 5.687 -5.570 1.00 95.88 98 TYR A C 1
ATOM 759 O O . TYR A 1 98 ? 19.944 5.219 -6.545 1.00 95.88 98 TYR A O 1
ATOM 767 N N . LEU A 1 99 ? 21.029 4.905 -4.608 1.00 96.19 99 LEU A N 1
ATOM 768 C CA . LEU A 1 99 ? 20.807 3.452 -4.548 1.00 96.19 99 LEU A CA 1
ATOM 769 C C . LEU A 1 99 ? 19.974 3.113 -3.322 1.00 96.19 99 LEU A C 1
ATOM 771 O O . LEU A 1 99 ? 20.465 3.129 -2.192 1.00 96.19 99 LEU A O 1
ATOM 775 N N . SER A 1 100 ? 18.718 2.777 -3.578 1.00 97.19 100 SER A N 1
ATOM 776 C CA . SER A 1 100 ? 17.789 2.252 -2.594 1.00 97.19 100 SER A CA 1
ATOM 777 C C . SER A 1 100 ? 18.362 1.007 -1.925 1.00 97.19 100 SER A C 1
ATOM 779 O O . SER A 1 100 ? 18.793 0.067 -2.587 1.00 97.19 100 SER A O 1
ATOM 781 N N . LYS A 1 101 ? 18.295 0.968 -0.592 1.00 96.00 101 LYS A N 1
ATOM 782 C CA . LYS A 1 101 ? 18.576 -0.243 0.192 1.00 96.00 101 LYS A CA 1
ATOM 783 C C . LYS A 1 101 ? 17.463 -1.292 0.103 1.00 96.00 101 LYS A C 1
ATOM 785 O O . LYS A 1 101 ? 17.602 -2.358 0.677 1.00 96.00 101 LYS A O 1
ATOM 790 N N . LEU A 1 102 ? 16.353 -0.992 -0.572 1.00 97.69 102 LEU A N 1
ATOM 791 C CA . LEU A 1 102 ? 15.323 -1.987 -0.876 1.00 97.69 102 LEU A CA 1
ATOM 792 C C . LEU A 1 102 ? 15.545 -2.642 -2.239 1.00 97.69 102 LEU A C 1
ATOM 794 O O . LEU A 1 102 ? 15.005 -3.719 -2.465 1.00 97.69 102 LEU A O 1
ATOM 798 N N . PHE A 1 103 ? 16.344 -2.025 -3.116 1.00 98.12 103 PHE A N 1
ATOM 799 C CA . PHE A 1 103 ? 16.646 -2.572 -4.431 1.00 98.12 103 PHE A CA 1
ATOM 800 C C . PHE A 1 103 ? 17.412 -3.885 -4.296 1.00 98.12 103 PHE A C 1
ATOM 802 O O . PHE A 1 103 ? 18.451 -3.956 -3.639 1.00 98.12 103 PHE A O 1
ATOM 809 N N . ALA A 1 104 ? 16.899 -4.921 -4.948 1.00 97.06 104 ALA A N 1
ATOM 810 C CA . ALA A 1 104 ? 17.404 -6.276 -4.841 1.00 97.06 104 ALA A CA 1
ATOM 811 C C . ALA A 1 104 ? 18.324 -6.654 -6.008 1.00 97.06 104 ALA A C 1
ATOM 813 O O . ALA A 1 104 ? 18.597 -7.835 -6.198 1.00 97.06 104 ALA A O 1
ATOM 814 N N . GLY A 1 105 ? 18.817 -5.685 -6.784 1.00 92.44 105 GLY A N 1
ATOM 815 C CA . GLY A 1 105 ? 19.794 -5.942 -7.839 1.00 92.44 105 GLY A CA 1
ATOM 816 C C . GLY A 1 105 ? 19.247 -6.762 -9.015 1.00 92.44 105 GLY A C 1
ATOM 817 O O . GLY A 1 105 ? 18.050 -7.045 -9.079 1.00 92.44 105 GLY A O 1
ATOM 818 N N . PRO A 1 106 ? 20.130 -7.174 -9.936 1.00 94.50 106 PRO A N 1
ATOM 819 C CA . PRO A 1 106 ? 21.441 -6.579 -10.135 1.00 94.50 106 PRO A CA 1
ATOM 820 C C . PRO A 1 106 ? 21.324 -5.221 -10.855 1.00 94.50 106 PRO A C 1
ATOM 822 O O . PRO A 1 106 ? 20.320 -4.928 -11.501 1.00 94.50 106 PRO A O 1
ATOM 825 N N . ASN A 1 107 ? 22.358 -4.392 -10.758 1.00 92.88 107 ASN A N 1
ATOM 826 C CA . ASN A 1 107 ? 22.660 -3.299 -11.686 1.00 92.88 107 ASN A CA 1
ATOM 827 C C . ASN A 1 107 ? 24.182 -3.065 -11.719 1.00 92.88 107 ASN A C 1
ATOM 829 O O . ASN A 1 107 ? 24.951 -3.846 -11.160 1.00 92.88 107 ASN A O 1
ATOM 833 N N . GLU A 1 108 ? 24.633 -1.975 -12.341 1.00 89.62 108 GLU A N 1
ATOM 834 C CA . GLU A 1 108 ? 26.062 -1.635 -12.445 1.00 89.62 108 GLU A CA 1
ATOM 835 C C . GLU A 1 108 ? 26.776 -1.479 -11.079 1.00 89.62 108 GLU A C 1
ATOM 837 O O . GLU A 1 108 ? 27.995 -1.638 -10.990 1.00 89.62 108 GLU A O 1
ATOM 842 N N . ARG A 1 109 ? 26.023 -1.197 -10.003 1.00 89.31 109 ARG A N 1
ATOM 843 C CA . ARG A 1 109 ? 26.541 -0.953 -8.644 1.00 89.31 109 ARG A CA 1
ATOM 844 C C . ARG A 1 109 ? 26.354 -2.153 -7.729 1.00 89.31 109 ARG A C 1
ATOM 846 O O . ARG A 1 109 ? 27.314 -2.627 -7.131 1.00 89.31 109 ARG A O 1
ATOM 853 N N . LEU A 1 110 ? 25.121 -2.635 -7.613 1.00 90.00 110 LEU A N 1
ATOM 854 C CA . LEU A 1 110 ? 24.775 -3.864 -6.915 1.00 90.00 110 LEU A CA 1
ATOM 855 C C . LEU A 1 110 ? 24.845 -4.996 -7.939 1.00 90.00 110 LEU A C 1
ATOM 857 O O . LEU A 1 110 ? 23.846 -5.359 -8.545 1.00 90.00 110 LEU A O 1
ATOM 861 N N . LYS A 1 111 ? 26.049 -5.517 -8.172 1.00 90.06 111 LYS A N 1
ATOM 862 C CA . LYS A 1 111 ? 26.348 -6.484 -9.245 1.00 90.06 111 LYS A CA 1
ATOM 863 C C . LYS A 1 111 ? 25.741 -7.875 -9.031 1.00 90.06 111 LYS A C 1
ATOM 865 O O . LYS A 1 111 ? 25.876 -8.739 -9.892 1.00 90.06 111 LYS A O 1
ATOM 870 N N . VAL A 1 112 ? 25.097 -8.099 -7.888 1.00 91.00 112 VAL A N 1
ATOM 871 C CA . VAL A 1 112 ? 24.513 -9.381 -7.493 1.00 91.00 112 VAL A CA 1
ATOM 872 C C . VAL A 1 112 ? 22.987 -9.287 -7.419 1.00 91.00 112 VAL A C 1
ATOM 874 O O . VAL A 1 112 ? 22.460 -8.300 -6.898 1.00 91.00 112 VAL A O 1
ATOM 877 N N . PRO A 1 113 ? 22.251 -10.299 -7.909 1.00 94.19 113 PRO A N 1
ATOM 878 C CA . PRO A 1 113 ? 20.836 -10.439 -7.602 1.00 94.19 113 PRO A CA 1
ATOM 879 C C . PRO A 1 113 ? 20.666 -10.875 -6.140 1.00 94.19 113 PRO A C 1
ATOM 881 O O . PRO A 1 113 ? 21.234 -11.872 -5.702 1.00 94.19 113 PRO A O 1
ATOM 884 N N . LEU A 1 114 ? 19.854 -10.144 -5.383 1.00 95.62 114 LEU A N 1
ATOM 885 C CA . LEU A 1 114 ? 19.431 -10.506 -4.032 1.00 95.62 114 LEU A CA 1
ATOM 886 C C . LEU A 1 114 ? 18.083 -11.238 -4.056 1.00 95.62 114 LEU A C 1
ATOM 888 O O . LEU A 1 114 ? 17.285 -11.100 -4.994 1.00 95.62 114 LEU A O 1
ATOM 892 N N . SER A 1 115 ? 17.839 -12.019 -3.003 1.00 94.75 115 SER A N 1
ATOM 893 C CA . SER A 1 115 ? 16.577 -12.724 -2.771 1.00 94.75 115 SER A CA 1
ATOM 894 C C . SER A 1 115 ? 15.408 -11.761 -2.579 1.00 94.75 115 SER A C 1
ATOM 896 O O . SER A 1 115 ? 15.564 -10.677 -2.021 1.00 94.75 115 SER A O 1
ATOM 898 N N . SER A 1 116 ? 14.217 -12.200 -2.983 1.00 97.31 116 SER A N 1
ATOM 899 C CA . SER A 1 116 ? 12.966 -11.493 -2.708 1.00 97.31 116 SER A CA 1
ATOM 900 C C . SER A 1 116 ? 12.672 -11.485 -1.206 1.00 97.31 116 SER A C 1
ATOM 902 O O . SER A 1 116 ? 12.658 -12.544 -0.575 1.00 97.31 116 SER A O 1
ATOM 904 N N . LEU A 1 117 ? 12.400 -10.310 -0.645 1.00 97.00 117 LEU A N 1
ATOM 905 C CA . LEU A 1 117 ? 12.116 -10.095 0.772 1.00 97.00 117 LEU A CA 1
ATOM 906 C C . LEU A 1 117 ? 10.817 -9.309 0.950 1.00 97.00 117 LEU A C 1
ATOM 908 O O . LEU A 1 117 ? 10.544 -8.364 0.209 1.00 97.00 117 LEU A O 1
ATOM 912 N N . SER A 1 118 ? 10.035 -9.651 1.976 1.00 97.12 118 SER A N 1
ATOM 913 C CA . SER A 1 118 ? 8.971 -8.749 2.424 1.00 97.12 118 SER A CA 1
ATOM 914 C C . SER A 1 118 ? 9.557 -7.510 3.103 1.00 97.12 118 SER A C 1
ATOM 916 O O . SER A 1 118 ? 10.664 -7.538 3.654 1.00 97.12 118 SER A O 1
ATOM 918 N N . PHE A 1 119 ? 8.791 -6.420 3.155 1.00 96.88 119 PHE A N 1
ATOM 919 C CA . PHE A 1 119 ? 9.213 -5.215 3.881 1.00 96.88 119 PHE A CA 1
ATOM 920 C C . PHE A 1 119 ? 9.482 -5.475 5.367 1.00 96.88 119 PHE A C 1
ATOM 922 O O . PHE A 1 119 ? 10.401 -4.890 5.940 1.00 96.88 119 PHE A O 1
ATOM 929 N N . GLY A 1 120 ? 8.739 -6.400 5.982 1.00 94.31 120 GLY A N 1
ATOM 930 C CA . GLY A 1 120 ? 8.986 -6.828 7.358 1.00 94.31 120 GLY A CA 1
ATOM 931 C C . GLY A 1 120 ? 10.385 -7.421 7.552 1.00 94.31 120 GLY A C 1
ATOM 932 O O . GLY A 1 120 ? 11.057 -7.072 8.523 1.00 94.31 120 GLY A O 1
ATOM 933 N N . MET A 1 121 ? 10.845 -8.252 6.610 1.00 95.62 121 MET A N 1
ATOM 934 C CA . MET A 1 121 ? 12.194 -8.830 6.633 1.00 95.62 121 MET A CA 1
ATOM 935 C C . MET A 1 121 ? 13.270 -7.784 6.332 1.00 95.62 121 MET A C 1
ATOM 937 O O . MET A 1 121 ? 14.286 -7.752 7.014 1.00 95.62 121 MET A O 1
ATOM 941 N N . GLN A 1 122 ? 13.026 -6.867 5.394 1.00 96.38 122 GLN A N 1
ATOM 942 C CA . GLN A 1 122 ? 13.929 -5.736 5.130 1.00 96.38 122 GLN A CA 1
ATOM 943 C C . GLN A 1 122 ? 14.115 -4.842 6.371 1.00 96.38 122 GLN A C 1
ATOM 945 O O . GLN A 1 122 ? 15.224 -4.398 6.683 1.00 96.38 122 GLN A O 1
ATOM 950 N N . LYS A 1 123 ? 13.032 -4.594 7.123 1.00 96.06 123 LYS A N 1
ATOM 951 C CA . LYS A 1 123 ? 13.077 -3.793 8.352 1.00 96.06 123 LYS A CA 1
ATOM 952 C C . LYS A 1 123 ? 13.801 -4.513 9.486 1.00 96.06 123 LYS A C 1
ATOM 954 O O . LYS A 1 123 ? 14.639 -3.896 10.136 1.00 96.06 123 LYS A O 1
ATOM 959 N N . LYS A 1 124 ? 13.449 -5.775 9.752 1.00 94.38 124 LYS A N 1
ATOM 960 C CA . LYS A 1 124 ? 13.921 -6.537 10.924 1.00 94.38 124 LYS A CA 1
ATOM 961 C C . LYS A 1 124 ? 15.267 -7.228 10.718 1.00 94.38 124 LYS A C 1
ATOM 963 O O . LYS A 1 124 ? 15.949 -7.502 11.695 1.00 94.38 124 LYS A O 1
ATOM 968 N N . GLY A 1 125 ? 15.626 -7.495 9.469 1.00 95.31 125 GLY A N 1
ATOM 969 C CA . GLY A 1 125 ? 16.798 -8.271 9.103 1.00 95.31 125 GLY A CA 1
ATOM 970 C C . GLY A 1 125 ? 16.544 -9.776 9.061 1.00 95.31 125 GLY A C 1
ATOM 971 O O . GLY A 1 125 ? 15.484 -10.274 9.447 1.00 95.31 125 GLY A O 1
ATOM 972 N N . LEU A 1 126 ? 17.540 -10.494 8.550 1.00 95.00 126 LEU A N 1
ATOM 973 C CA . LEU A 1 126 ? 17.567 -11.948 8.407 1.00 95.00 126 LEU A CA 1
ATOM 974 C C . LEU A 1 126 ? 18.173 -12.645 9.639 1.00 95.00 126 LEU A C 1
ATOM 976 O O . LEU A 1 126 ? 18.150 -13.870 9.715 1.00 95.00 126 LEU A O 1
ATOM 980 N N . GLY A 1 127 ? 18.714 -11.885 10.595 1.00 93.56 127 GLY A N 1
ATOM 981 C CA . GLY A 1 127 ? 19.471 -12.395 11.739 1.00 93.56 127 GLY A CA 1
ATOM 982 C C . GLY A 1 127 ? 20.980 -12.367 11.488 1.00 93.56 127 GLY A C 1
ATOM 983 O O . GLY A 1 127 ? 21.433 -12.457 10.347 1.00 93.56 127 GLY A O 1
ATOM 984 N N . MET A 1 128 ? 21.761 -12.236 12.564 1.00 91.69 128 MET A N 1
ATOM 985 C CA . MET A 1 128 ? 23.222 -12.077 12.485 1.00 91.69 128 MET A CA 1
ATOM 986 C C . MET A 1 128 ? 23.940 -13.313 11.937 1.00 91.69 128 MET A C 1
ATOM 988 O O . MET A 1 128 ? 24.972 -13.171 11.288 1.00 91.69 128 MET A O 1
ATOM 992 N N . ASP A 1 129 ? 23.356 -14.496 12.120 1.00 91.62 129 ASP A N 1
ATOM 993 C CA . ASP A 1 129 ? 23.920 -15.760 11.635 1.00 91.62 129 ASP A CA 1
ATOM 994 C C . ASP A 1 129 ? 23.588 -16.037 10.157 1.00 91.62 129 ASP A C 1
ATOM 996 O O . ASP A 1 129 ? 24.095 -16.991 9.565 1.00 91.62 129 ASP A O 1
ATOM 1000 N N . SER A 1 130 ? 22.740 -15.212 9.528 1.00 91.31 130 SER A N 1
ATOM 1001 C CA . SER A 1 130 ? 22.383 -15.378 8.117 1.00 91.31 130 SER A CA 1
ATOM 1002 C C . SER A 1 130 ? 23.549 -15.018 7.200 1.00 91.31 130 SER A C 1
ATOM 1004 O O . SER A 1 130 ? 24.141 -13.943 7.308 1.00 91.31 130 SER A O 1
ATOM 1006 N N . THR A 1 131 ? 23.841 -15.882 6.229 1.00 91.25 131 THR A N 1
ATOM 1007 C CA . THR A 1 131 ? 24.833 -15.606 5.183 1.00 91.25 131 THR A CA 1
ATOM 1008 C C . THR A 1 131 ? 24.240 -14.687 4.115 1.00 91.25 131 THR A C 1
ATOM 1010 O O . THR A 1 131 ? 23.265 -15.041 3.453 1.00 91.25 131 THR A O 1
ATOM 1013 N N . VAL A 1 132 ? 24.838 -13.509 3.926 1.00 91.00 132 VAL A N 1
ATOM 1014 C CA . VAL A 1 132 ? 24.459 -12.537 2.887 1.00 91.00 132 VAL A CA 1
ATOM 1015 C C . VAL A 1 132 ? 25.704 -12.025 2.152 1.00 91.00 132 VAL A C 1
ATOM 1017 O O . VAL A 1 132 ? 26.787 -12.020 2.742 1.00 91.00 132 VAL A O 1
ATOM 1020 N N . PRO A 1 133 ? 25.585 -11.572 0.889 1.00 90.50 133 PRO A N 1
ATOM 1021 C CA . PRO A 1 133 ? 26.694 -10.928 0.186 1.00 90.50 133 PRO A CA 1
ATOM 1022 C C . PRO A 1 133 ? 27.212 -9.687 0.936 1.00 90.50 133 PRO A C 1
ATOM 1024 O O . PRO A 1 133 ? 26.401 -8.993 1.562 1.00 90.50 133 PRO A O 1
ATOM 1027 N N . PRO A 1 134 ? 28.513 -9.344 0.843 1.00 91.06 134 PRO A N 1
ATOM 1028 C CA . PRO A 1 134 ? 29.085 -8.169 1.510 1.00 91.06 134 PRO A CA 1
ATOM 1029 C C . PRO A 1 134 ? 28.337 -6.859 1.217 1.00 91.06 134 PRO A C 1
ATOM 1031 O O . PRO A 1 134 ? 28.095 -6.053 2.116 1.00 91.06 134 PRO A O 1
ATOM 1034 N N . GLU A 1 135 ? 27.881 -6.667 -0.022 1.00 88.62 135 GLU A N 1
ATOM 1035 C CA . GLU A 1 135 ? 27.116 -5.497 -0.471 1.00 88.62 135 GLU A CA 1
ATOM 1036 C C . GLU A 1 135 ? 25.746 -5.378 0.222 1.00 88.62 135 GLU A C 1
ATOM 1038 O O . GLU A 1 135 ? 25.154 -4.294 0.285 1.00 88.62 135 GLU A O 1
ATOM 1043 N N . ALA A 1 136 ? 25.256 -6.493 0.766 1.00 91.25 136 ALA A N 1
ATOM 1044 C CA . ALA A 1 136 ? 23.980 -6.634 1.444 1.00 91.25 136 ALA A CA 1
ATOM 1045 C C . ALA A 1 136 ? 24.117 -7.003 2.933 1.00 91.25 136 ALA A C 1
ATOM 1047 O O . ALA A 1 136 ? 23.124 -7.383 3.549 1.00 91.25 136 ALA A O 1
ATOM 1048 N N . ALA A 1 137 ? 25.298 -6.829 3.543 1.00 93.00 137 ALA A N 1
ATOM 1049 C CA . ALA A 1 137 ? 25.549 -7.124 4.963 1.00 93.00 137 ALA A CA 1
ATOM 1050 C C . ALA A 1 137 ? 24.546 -6.448 5.920 1.00 93.00 137 ALA A C 1
ATOM 1052 O O . ALA A 1 137 ? 24.174 -7.001 6.952 1.00 93.00 137 ALA A O 1
ATOM 1053 N N . TYR A 1 138 ? 24.019 -5.278 5.541 1.00 92.56 138 TYR A N 1
ATOM 1054 C CA . TYR A 1 138 ? 22.977 -4.583 6.304 1.00 92.56 138 TYR A CA 1
ATOM 1055 C C . TYR A 1 138 ? 21.693 -5.410 6.492 1.00 92.56 138 TYR A C 1
ATOM 1057 O O . TYR A 1 138 ? 20.938 -5.128 7.418 1.00 92.56 138 TYR A O 1
ATOM 1065 N N . LEU A 1 139 ? 21.433 -6.418 5.650 1.00 94.94 139 LEU A N 1
ATOM 1066 C CA . LEU A 1 139 ? 20.275 -7.302 5.778 1.00 94.94 139 LEU A CA 1
ATOM 1067 C C . LEU A 1 139 ? 20.357 -8.220 6.997 1.00 94.94 139 LEU A C 1
ATOM 1069 O O . LEU A 1 139 ? 19.312 -8.661 7.452 1.00 94.94 139 LEU A O 1
ATOM 1073 N N . GLN A 1 140 ? 21.536 -8.493 7.562 1.00 95.69 140 GLN A N 1
ATOM 1074 C CA . GLN A 1 140 ? 21.649 -9.303 8.783 1.00 95.69 140 GLN A CA 1
ATOM 1075 C C . GLN A 1 140 ? 20.946 -8.620 9.965 1.00 95.69 140 GLN A C 1
ATOM 1077 O O . GLN A 1 140 ? 20.062 -9.209 10.587 1.00 95.69 140 GLN A O 1
ATOM 1082 N N . GLY A 1 141 ? 21.277 -7.347 10.212 1.00 95.44 141 GLY A N 1
ATOM 1083 C CA . GLY A 1 141 ? 20.663 -6.525 11.264 1.00 95.44 141 GLY A CA 1
ATOM 1084 C C . GLY A 1 141 ? 19.394 -5.775 10.839 1.00 95.44 141 GLY A C 1
ATOM 1085 O O . GLY A 1 141 ? 18.696 -5.214 11.681 1.00 95.44 141 GLY A O 1
ATOM 1086 N N . GLY A 1 142 ? 19.095 -5.741 9.539 1.00 96.62 142 GLY A N 1
ATOM 1087 C CA . GLY A 1 142 ? 17.956 -5.019 8.984 1.00 96.62 142 GLY A CA 1
ATOM 1088 C C . GLY A 1 142 ? 18.132 -3.499 8.953 1.00 96.62 142 GLY A C 1
ATOM 1089 O O . GLY A 1 142 ? 19.088 -2.902 9.460 1.00 96.62 142 GLY A O 1
ATOM 1090 N N . LEU A 1 143 ? 17.168 -2.836 8.318 1.00 96.62 143 LEU A N 1
ATOM 1091 C CA . LEU A 1 143 ? 17.177 -1.381 8.177 1.00 96.62 143 LEU A CA 1
ATOM 1092 C C . LEU A 1 143 ? 16.638 -0.652 9.419 1.00 96.62 143 LEU A C 1
ATOM 1094 O O . LEU A 1 143 ? 17.014 0.498 9.663 1.00 96.62 143 LEU A O 1
ATOM 1098 N N . GLY A 1 144 ? 15.793 -1.297 10.227 1.00 95.19 144 GLY A N 1
ATOM 1099 C CA . GLY A 1 144 ? 15.202 -0.718 11.434 1.00 95.19 144 GLY A CA 1
ATOM 1100 C C . GLY A 1 144 ? 14.502 0.618 11.162 1.00 95.19 144 GLY A C 1
ATOM 1101 O O . GLY A 1 144 ? 13.740 0.756 10.203 1.00 95.19 144 GLY A O 1
ATOM 1102 N N . ALA A 1 145 ? 14.782 1.630 11.987 1.00 92.88 145 ALA A N 1
ATOM 1103 C CA . ALA A 1 145 ? 14.261 2.990 11.806 1.00 92.88 145 ALA A CA 1
ATOM 1104 C C . ALA A 1 145 ? 14.815 3.705 10.555 1.00 92.88 145 ALA A C 1
ATOM 1106 O O . ALA A 1 145 ? 14.213 4.663 10.076 1.00 92.88 145 ALA A O 1
ATOM 1107 N N . ARG A 1 146 ? 15.938 3.230 9.995 1.00 94.12 146 ARG A N 1
ATOM 1108 C CA . ARG A 1 146 ? 16.549 3.784 8.774 1.00 94.12 146 ARG A CA 1
ATOM 1109 C C . ARG A 1 146 ? 15.885 3.271 7.501 1.00 94.12 146 ARG A C 1
ATOM 1111 O O . ARG A 1 146 ? 16.265 3.705 6.417 1.00 94.12 146 ARG A O 1
ATOM 1118 N N . MET A 1 147 ? 14.940 2.333 7.609 1.00 96.50 147 MET A N 1
ATOM 1119 C CA . MET A 1 147 ? 14.212 1.846 6.446 1.00 96.50 147 MET A CA 1
ATOM 1120 C C . MET A 1 147 ? 13.534 3.035 5.754 1.00 96.50 147 MET A C 1
ATOM 1122 O O . MET A 1 147 ? 12.786 3.759 6.426 1.00 96.50 147 MET A O 1
ATOM 1126 N N . PRO A 1 148 ? 13.767 3.246 4.446 1.00 97.38 148 PRO A N 1
ATOM 1127 C CA . PRO A 1 148 ? 12.981 4.186 3.656 1.00 97.38 148 PRO A CA 1
ATOM 1128 C C . PRO A 1 148 ? 11.482 3.912 3.797 1.00 97.38 148 PRO A C 1
ATOM 1130 O O . PRO A 1 148 ? 11.088 2.856 4.296 1.00 97.38 148 PRO A O 1
ATOM 1133 N N . LEU A 1 149 ? 10.640 4.845 3.368 1.00 98.38 149 LEU A N 1
ATOM 1134 C CA . LEU A 1 149 ? 9.189 4.680 3.452 1.00 98.38 149 LEU A CA 1
ATOM 1135 C C . LEU A 1 149 ? 8.585 4.390 2.066 1.00 98.38 149 LEU A C 1
ATOM 1137 O O . LEU A 1 149 ? 8.230 5.328 1.345 1.00 98.38 149 LEU A O 1
ATOM 1141 N N . PRO A 1 150 ? 8.477 3.104 1.669 1.00 98.69 150 PRO A N 1
ATOM 1142 C CA . PRO A 1 150 ? 7.729 2.694 0.493 1.00 98.69 150 PRO A CA 1
ATOM 1143 C C . PRO A 1 150 ? 6.377 3.383 0.389 1.00 98.69 150 PRO A C 1
ATOM 1145 O O . PRO A 1 150 ? 5.695 3.600 1.390 1.00 98.69 150 PRO A O 1
ATOM 1148 N N . ASN A 1 151 ? 5.972 3.710 -0.825 1.00 98.81 151 ASN A N 1
ATOM 1149 C CA . ASN A 1 151 ? 4.694 4.337 -1.062 1.00 98.81 151 ASN A CA 1
ATOM 1150 C C . ASN A 1 151 ? 4.178 4.103 -2.478 1.00 98.81 151 ASN A C 1
ATOM 1152 O O . ASN A 1 151 ? 4.912 3.688 -3.371 1.00 98.81 151 ASN A O 1
ATOM 1156 N N . MET A 1 152 ? 2.885 4.335 -2.659 1.00 98.75 152 MET A N 1
ATOM 1157 C CA . MET A 1 152 ? 2.214 4.217 -3.947 1.00 98.75 152 MET A CA 1
ATOM 1158 C C . MET A 1 152 ? 0.933 5.033 -3.924 1.00 98.75 152 MET A C 1
ATOM 1160 O O . MET A 1 152 ? 0.316 5.182 -2.871 1.00 98.75 152 MET A O 1
ATOM 1164 N N . MET A 1 153 ? 0.531 5.550 -5.075 1.00 98.75 153 MET A N 1
ATOM 1165 C CA . MET A 1 153 ? -0.713 6.289 -5.234 1.00 98.75 153 MET A CA 1
ATOM 1166 C C . MET A 1 153 ? -1.747 5.401 -5.934 1.00 98.75 153 MET A C 1
ATOM 1168 O O . MET A 1 153 ? -1.424 4.681 -6.876 1.00 98.75 153 MET A O 1
ATOM 1172 N N . LEU A 1 154 ? -2.997 5.407 -5.465 1.00 98.56 154 LEU A N 1
ATOM 1173 C CA . LEU A 1 154 ? -4.047 4.533 -6.013 1.00 98.56 154 LEU A CA 1
ATOM 1174 C C . LEU A 1 154 ? -4.387 4.868 -7.474 1.00 98.56 154 LEU A C 1
ATOM 1176 O O . LEU A 1 154 ? -4.772 3.992 -8.246 1.00 98.56 154 LEU A O 1
ATOM 1180 N N . GLY A 1 155 ? -4.198 6.126 -7.859 1.00 97.56 155 GLY A N 1
ATOM 1181 C CA . GLY A 1 155 ? -4.323 6.636 -9.217 1.00 97.56 155 GLY A CA 1
ATOM 1182 C C . GLY A 1 155 ? -4.239 8.159 -9.220 1.00 97.56 155 GLY A C 1
ATOM 1183 O O . GLY A 1 155 ? -4.209 8.773 -8.162 1.00 97.56 155 GLY A O 1
ATOM 1184 N N . TYR A 1 156 ? -4.229 8.761 -10.404 1.00 97.25 156 TYR A N 1
ATOM 1185 C CA . TYR A 1 156 ? -4.297 10.212 -10.566 1.00 97.25 156 TYR A CA 1
ATOM 1186 C C . TYR A 1 156 ? -5.513 10.557 -11.421 1.00 97.25 156 TYR A C 1
ATOM 1188 O O . TYR A 1 156 ? -5.608 10.082 -12.557 1.00 97.25 156 TYR A O 1
ATOM 1196 N N . ILE A 1 157 ? -6.443 11.338 -10.865 1.00 96.38 157 ILE A N 1
ATOM 1197 C CA . ILE A 1 157 ? -7.704 11.716 -11.529 1.00 96.38 157 ILE A CA 1
ATOM 1198 C C . ILE A 1 157 ? -7.743 13.179 -11.989 1.00 96.38 157 ILE A C 1
ATOM 1200 O O . ILE A 1 157 ? -8.788 13.655 -12.423 1.00 96.38 157 ILE A O 1
ATOM 1204 N N . GLY A 1 158 ? -6.620 13.895 -11.880 1.00 93.69 158 GLY A N 1
ATOM 1205 C CA . GLY A 1 158 ? -6.502 15.251 -12.405 1.00 93.69 158 GLY A CA 1
ATOM 1206 C C . GLY A 1 158 ? -6.454 15.285 -13.935 1.00 93.69 158 GLY A C 1
ATOM 1207 O O . GLY A 1 158 ? -6.649 14.276 -14.620 1.00 93.69 158 GLY A O 1
ATOM 1208 N N . GLU A 1 159 ? -6.179 16.466 -14.487 1.00 91.69 159 GLU A N 1
ATOM 1209 C CA . GLU A 1 159 ? -6.149 16.687 -15.934 1.00 91.69 159 GLU A CA 1
ATOM 1210 C C . GLU A 1 159 ? -5.226 15.678 -16.645 1.00 91.69 159 GLU A C 1
ATOM 1212 O O . GLU A 1 159 ? -4.111 15.415 -16.198 1.00 91.69 159 GLU A O 1
ATOM 1217 N N . LYS A 1 160 ? -5.705 15.086 -17.751 1.00 92.44 160 LYS A N 1
ATOM 1218 C CA . LYS A 1 160 ? -5.014 14.031 -18.530 1.00 92.44 160 LYS A CA 1
ATOM 1219 C C . LYS A 1 160 ? -4.657 12.765 -17.726 1.00 92.44 160 LYS A C 1
ATOM 1221 O O . LYS A 1 160 ? -3.942 11.899 -18.228 1.00 92.44 160 LYS A O 1
ATOM 1226 N N . GLY A 1 161 ? -5.182 12.622 -16.509 1.00 95.00 161 GLY A N 1
ATOM 1227 C CA . GLY A 1 161 ? -5.102 11.421 -15.689 1.00 95.00 161 GLY A CA 1
ATOM 1228 C C . GLY A 1 161 ? -6.079 10.328 -16.133 1.00 95.00 161 GLY A C 1
ATOM 1229 O O . GLY A 1 161 ? -6.256 10.048 -17.322 1.00 95.00 161 GLY A O 1
ATOM 1230 N N . THR A 1 162 ? -6.692 9.661 -15.158 1.00 96.31 162 THR A N 1
ATOM 1231 C CA . THR A 1 162 ? -7.735 8.646 -15.357 1.00 96.31 162 THR A CA 1
ATOM 1232 C C . THR A 1 162 ? -9.024 9.009 -14.609 1.00 96.31 162 THR A C 1
ATOM 1234 O O . THR A 1 162 ? -9.130 10.093 -14.053 1.00 96.31 162 THR A O 1
ATOM 1237 N N . SER A 1 163 ? -10.027 8.130 -14.602 1.00 97.00 163 SER A N 1
ATOM 1238 C CA . SER A 1 163 ? -11.276 8.333 -13.858 1.00 97.00 163 SER A CA 1
ATOM 1239 C C . SER A 1 163 ? -11.263 7.641 -12.492 1.00 97.00 163 SER A C 1
ATOM 1241 O O . SER A 1 163 ? -10.548 6.654 -12.288 1.00 97.00 163 SER A O 1
ATOM 1243 N N . ILE A 1 164 ? -12.116 8.104 -11.571 1.00 95.31 164 ILE A N 1
ATOM 1244 C CA . ILE A 1 164 ? -12.350 7.418 -10.292 1.00 95.31 164 ILE A CA 1
ATOM 1245 C C . ILE A 1 164 ? -12.806 5.967 -10.505 1.00 95.31 164 ILE A C 1
ATOM 1247 O O . ILE A 1 164 ? -12.300 5.064 -9.840 1.00 95.31 164 ILE A O 1
ATOM 1251 N N . ASP A 1 165 ? -13.657 5.712 -11.504 1.00 96.69 165 ASP A N 1
ATOM 1252 C CA . ASP A 1 165 ? -14.105 4.361 -11.857 1.00 96.69 165 ASP A CA 1
ATOM 1253 C C . ASP A 1 165 ? -12.937 3.460 -12.256 1.00 96.69 165 ASP A C 1
ATOM 1255 O O . ASP A 1 165 ? -12.855 2.312 -11.817 1.00 96.69 165 ASP A O 1
ATOM 1259 N N . THR A 1 166 ? -11.984 3.984 -13.031 1.00 98.31 166 THR A N 1
ATOM 1260 C CA . THR A 1 166 ? -10.788 3.229 -13.424 1.00 98.31 166 THR A CA 1
ATOM 1261 C C . THR A 1 166 ? -9.941 2.883 -12.201 1.00 98.31 166 THR A C 1
ATOM 1263 O O . THR A 1 166 ? -9.440 1.760 -12.096 1.00 98.31 166 THR A O 1
ATOM 1266 N N . VAL A 1 167 ? -9.805 3.803 -11.242 1.00 98.25 167 VAL A N 1
ATOM 1267 C CA . VAL A 1 167 ? -9.091 3.555 -9.979 1.00 98.25 167 VAL A CA 1
ATOM 1268 C C . VAL A 1 167 ? -9.803 2.487 -9.147 1.00 98.25 167 VAL A C 1
ATOM 1270 O O . VAL A 1 167 ? -9.170 1.528 -8.704 1.00 98.25 167 VAL A O 1
ATOM 1273 N N . LEU A 1 168 ? -11.125 2.577 -8.989 1.00 96.75 168 LEU A N 1
ATOM 1274 C CA . LEU A 1 168 ? -11.916 1.583 -8.257 1.00 96.75 168 LEU A CA 1
ATOM 1275 C C . LEU A 1 168 ? -11.836 0.195 -8.907 1.00 96.75 168 LEU A C 1
ATOM 1277 O O . LEU A 1 168 ? -11.619 -0.805 -8.214 1.00 96.75 168 LEU A O 1
ATOM 1281 N N . GLN A 1 169 ? -11.928 0.123 -10.237 1.00 98.06 169 GLN A N 1
ATOM 1282 C CA . GLN A 1 169 ? -11.733 -1.117 -10.987 1.00 98.06 169 GLN A CA 1
ATOM 1283 C C . GLN A 1 169 ? -10.312 -1.661 -10.817 1.00 98.06 169 GLN A C 1
ATOM 1285 O O . GLN A 1 169 ? -10.146 -2.864 -10.635 1.00 98.06 169 GLN A O 1
ATOM 1290 N N . THR A 1 170 ? -9.292 -0.799 -10.820 1.00 98.50 170 THR A N 1
ATOM 1291 C CA . THR A 1 170 ? -7.891 -1.182 -10.579 1.00 98.50 170 THR A CA 1
ATOM 1292 C C . THR A 1 170 ? -7.725 -1.815 -9.198 1.00 98.50 170 THR A C 1
ATOM 1294 O O . THR A 1 170 ? -7.135 -2.890 -9.073 1.00 98.50 170 THR A O 1
ATOM 1297 N N . ILE A 1 171 ? -8.324 -1.211 -8.166 1.00 98.12 171 ILE A N 1
ATOM 1298 C CA . ILE A 1 171 ? -8.311 -1.744 -6.799 1.00 98.12 171 ILE A CA 1
ATOM 1299 C C . ILE A 1 171 ? -9.001 -3.113 -6.738 1.00 98.12 171 ILE A C 1
ATOM 1301 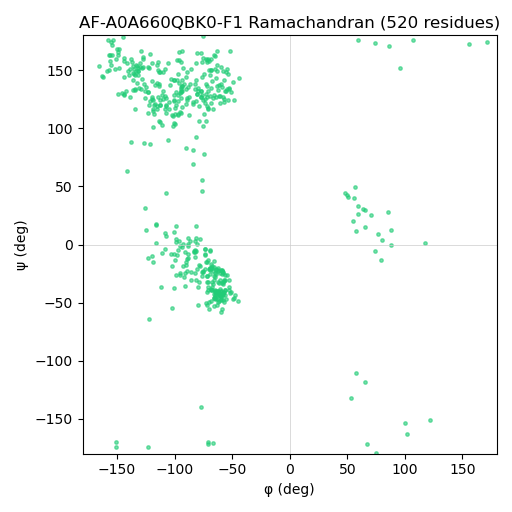O O . ILE A 1 171 ? -8.495 -4.055 -6.118 1.00 98.12 171 ILE A O 1
ATOM 1305 N N . HIS A 1 172 ? -10.146 -3.249 -7.409 1.00 98.06 172 HIS A N 1
ATOM 1306 C CA . HIS A 1 172 ? -10.855 -4.519 -7.493 1.00 98.06 172 HIS A CA 1
ATOM 1307 C C . HIS A 1 172 ? -10.019 -5.589 -8.214 1.00 98.06 172 HIS A C 1
ATOM 1309 O O . HIS A 1 172 ? -9.862 -6.689 -7.680 1.00 98.06 172 HIS A O 1
ATOM 1315 N N . ARG A 1 173 ? -9.414 -5.261 -9.369 1.00 97.94 173 ARG A N 1
ATOM 1316 C CA . ARG A 1 173 ? -8.503 -6.145 -10.120 1.00 97.94 173 ARG A CA 1
ATOM 1317 C C . ARG A 1 173 ? -7.353 -6.629 -9.243 1.00 97.94 173 ARG A C 1
ATOM 1319 O O . ARG A 1 173 ? -7.105 -7.830 -9.181 1.00 97.94 173 ARG A O 1
ATOM 1326 N N . GLY A 1 174 ? -6.704 -5.734 -8.499 1.00 98.31 174 GLY A N 1
ATOM 1327 C CA . GLY A 1 174 ? -5.637 -6.118 -7.578 1.00 98.31 174 GLY A CA 1
ATOM 1328 C C . GLY A 1 174 ? -6.104 -7.110 -6.522 1.00 98.31 174 GLY A C 1
ATOM 1329 O O . GLY A 1 174 ? -5.439 -8.123 -6.305 1.00 98.31 174 GLY A O 1
ATOM 1330 N N . LYS A 1 175 ? -7.280 -6.899 -5.923 1.00 97.56 175 LYS A N 1
ATOM 1331 C CA . LYS A 1 175 ? -7.814 -7.824 -4.916 1.00 97.56 175 LYS A CA 1
ATOM 1332 C C . LYS A 1 175 ? -8.157 -9.197 -5.480 1.00 97.56 175 LYS A C 1
ATOM 1334 O O . LYS A 1 175 ? -7.810 -10.200 -4.860 1.00 97.56 175 LYS A O 1
ATOM 1339 N N . VAL A 1 176 ? -8.842 -9.257 -6.620 1.00 97.75 176 VAL A N 1
ATOM 1340 C CA . VAL A 1 176 ? -9.242 -10.544 -7.213 1.00 97.75 176 VAL A CA 1
ATOM 1341 C C . VAL A 1 176 ? -8.069 -11.305 -7.826 1.00 97.75 176 VAL A C 1
ATOM 1343 O O . VAL A 1 176 ? -8.206 -12.499 -8.078 1.00 97.75 176 VAL A O 1
ATOM 1346 N N . SER A 1 177 ? -6.927 -10.640 -8.038 1.00 98.12 177 SER A N 1
ATOM 1347 C CA . SER A 1 177 ? -5.685 -11.280 -8.477 1.00 98.12 177 SER A CA 1
ATOM 1348 C C . SER A 1 177 ? -5.056 -12.176 -7.420 1.00 98.12 177 SER A C 1
ATOM 1350 O O . SER A 1 177 ? -4.316 -13.083 -7.791 1.00 98.12 177 SER A O 1
ATOM 1352 N N . ASP A 1 178 ? -5.320 -11.923 -6.129 1.00 97.31 178 ASP A N 1
ATOM 1353 C CA . ASP A 1 178 ? -4.662 -12.606 -5.014 1.00 97.31 178 ASP A CA 1
ATOM 1354 C C . ASP A 1 178 ? -4.677 -14.128 -5.241 1.00 97.31 178 ASP A C 1
ATOM 1356 O O . ASP A 1 178 ? -5.742 -14.726 -5.413 1.00 97.31 178 ASP A O 1
ATOM 1360 N N . TYR A 1 179 ? -3.493 -14.750 -5.219 1.00 95.62 179 TYR A N 1
ATOM 1361 C CA . TYR A 1 179 ? -3.313 -16.201 -5.376 1.00 95.62 179 TYR A CA 1
ATOM 1362 C C . TYR A 1 179 ? -3.699 -16.782 -6.758 1.00 95.62 179 TYR A C 1
ATOM 1364 O O . TYR A 1 179 ? -3.858 -17.996 -6.886 1.00 95.62 179 TYR A O 1
ATOM 1372 N N . ARG A 1 180 ? -3.874 -15.946 -7.795 1.00 96.00 180 ARG A N 1
ATOM 1373 C CA . ARG A 1 180 ? -4.348 -16.342 -9.139 1.00 96.00 180 ARG A CA 1
ATOM 1374 C C . ARG A 1 180 ? -3.425 -15.903 -10.284 1.00 96.00 180 ARG A C 1
ATOM 1376 O O . ARG A 1 180 ? -3.887 -15.621 -11.387 1.00 96.00 180 ARG A O 1
ATOM 1383 N N . GLY A 1 181 ? -2.120 -15.821 -10.037 1.00 93.44 181 GLY A N 1
ATOM 1384 C CA . GLY A 1 181 ? -1.144 -15.367 -11.030 1.00 93.44 181 GLY A CA 1
ATOM 1385 C C . GLY A 1 181 ? -1.045 -16.247 -12.270 1.00 93.44 181 GLY A C 1
ATOM 1386 O O . GLY A 1 181 ? -0.916 -17.470 -12.180 1.00 93.44 181 GLY A O 1
ATOM 1387 N N . MET A 1 182 ? -1.048 -15.607 -13.441 1.00 94.31 182 MET A N 1
ATOM 1388 C CA . MET A 1 182 ? -0.853 -16.281 -14.721 1.00 94.31 182 MET A CA 1
ATOM 1389 C C . MET A 1 182 ? 0.613 -16.631 -14.945 1.00 94.31 182 MET A C 1
ATOM 1391 O O . MET A 1 182 ? 1.489 -15.780 -14.926 1.00 94.31 182 MET A O 1
ATOM 1395 N N . ARG A 1 183 ? 0.889 -17.888 -15.278 1.00 95.00 183 ARG A N 1
ATOM 1396 C CA . ARG A 1 183 ? 2.256 -18.382 -15.512 1.00 95.00 183 ARG A CA 1
ATOM 1397 C C . ARG A 1 183 ? 2.815 -18.072 -16.914 1.00 95.00 183 ARG A C 1
ATOM 1399 O O . ARG A 1 183 ? 3.777 -18.698 -17.350 1.00 95.00 183 ARG A O 1
ATOM 1406 N N . LYS A 1 184 ? 2.193 -17.146 -17.647 1.00 95.88 184 LYS A N 1
ATOM 1407 C CA . LYS A 1 184 ? 2.563 -16.713 -19.007 1.00 95.88 184 LYS A CA 1
ATOM 1408 C C . LYS A 1 184 ? 2.054 -15.292 -19.274 1.00 95.88 184 LYS A C 1
ATOM 1410 O O . LYS A 1 184 ? 1.299 -14.757 -18.467 1.00 95.88 184 LYS A O 1
ATOM 1415 N N . GLY A 1 185 ? 2.412 -14.725 -20.427 1.00 97.44 185 GLY A N 1
ATOM 1416 C CA . GLY A 1 185 ? 1.906 -13.420 -20.873 1.00 97.44 185 GLY A CA 1
ATOM 1417 C C . GLY A 1 185 ? 2.705 -12.236 -20.328 1.00 97.44 185 GLY A C 1
ATOM 1418 O O . GLY A 1 185 ? 2.144 -11.162 -20.131 1.00 97.44 185 GLY A O 1
ATOM 1419 N N . ILE A 1 186 ? 3.991 -12.440 -20.038 1.00 98.69 186 ILE A N 1
ATOM 1420 C CA . ILE A 1 186 ? 4.933 -11.371 -19.696 1.00 98.69 186 ILE A CA 1
ATOM 1421 C C . ILE A 1 186 ? 5.759 -11.066 -20.945 1.00 98.69 186 ILE A C 1
ATOM 1423 O O . ILE A 1 186 ? 6.378 -11.973 -21.502 1.00 98.69 186 ILE A O 1
ATOM 1427 N N . TYR A 1 187 ? 5.766 -9.807 -21.368 1.00 98.69 187 TYR A N 1
ATOM 1428 C CA . TYR A 1 187 ? 6.439 -9.335 -22.572 1.00 98.69 187 TYR A CA 1
ATOM 1429 C C . TYR A 1 187 ? 7.522 -8.324 -22.200 1.00 98.69 187 TYR A C 1
ATOM 1431 O O . TYR A 1 187 ? 7.243 -7.275 -21.620 1.00 98.69 187 TYR A O 1
ATOM 1439 N N . PHE A 1 188 ? 8.763 -8.641 -22.550 1.00 98.69 188 PHE A N 1
ATOM 1440 C CA . PHE A 1 188 ? 9.889 -7.721 -22.519 1.00 98.69 188 PHE A CA 1
ATOM 1441 C C . PHE A 1 188 ? 10.136 -7.248 -23.949 1.00 98.69 188 PHE A C 1
ATOM 1443 O O . PHE A 1 188 ? 10.656 -7.994 -24.780 1.00 98.69 188 PHE A O 1
ATOM 1450 N N . VAL A 1 189 ? 9.683 -6.034 -24.247 1.00 98.31 189 VAL A N 1
ATOM 1451 C CA . VAL A 1 189 ? 9.706 -5.481 -25.600 1.00 98.31 189 VAL A CA 1
ATOM 1452 C C . VAL A 1 189 ? 11.030 -4.758 -25.828 1.00 98.31 189 VAL A C 1
ATOM 1454 O O . VAL A 1 189 ? 11.391 -3.863 -25.058 1.00 98.31 189 VAL A O 1
ATOM 1457 N N . THR A 1 190 ? 11.746 -5.151 -26.879 1.00 97.75 190 THR A N 1
ATOM 1458 C CA . THR A 1 190 ? 13.001 -4.543 -27.325 1.00 97.75 190 THR A CA 1
ATOM 1459 C C . THR A 1 190 ? 12.808 -3.758 -28.621 1.00 97.75 190 THR A C 1
ATOM 1461 O O . THR A 1 190 ? 11.936 -4.046 -29.435 1.00 97.75 190 THR A O 1
ATOM 1464 N N . SER A 1 191 ? 13.610 -2.721 -28.816 1.00 96.62 191 SER A N 1
ATOM 1465 C CA . SER A 1 191 ? 13.644 -1.890 -30.017 1.00 96.62 191 SER A CA 1
ATOM 1466 C C . SER A 1 191 ? 14.994 -1.181 -30.123 1.00 96.62 191 SER A C 1
ATOM 1468 O O . SER A 1 191 ? 15.822 -1.243 -29.208 1.00 96.62 191 SER A O 1
ATOM 1470 N N . ASP A 1 192 ? 15.197 -0.457 -31.225 1.00 95.94 192 ASP A N 1
ATOM 1471 C CA . ASP A 1 192 ? 16.396 0.354 -31.416 1.00 95.94 192 ASP A CA 1
ATOM 1472 C C . ASP A 1 192 ? 16.448 1.641 -30.571 1.00 95.94 192 ASP A C 1
ATOM 1474 O O . ASP A 1 192 ? 17.500 2.288 -30.523 1.00 95.94 192 ASP A O 1
ATOM 1478 N N . ASP A 1 193 ? 15.355 1.990 -29.878 1.00 95.94 193 ASP A N 1
ATOM 1479 C CA . ASP A 1 193 ? 15.272 3.154 -28.991 1.00 95.94 193 ASP A CA 1
ATOM 1480 C C . ASP A 1 193 ? 16.249 3.000 -27.812 1.00 95.94 193 ASP A C 1
ATOM 1482 O O . ASP A 1 193 ? 16.349 1.948 -27.174 1.00 95.94 193 ASP A O 1
ATOM 1486 N N . VAL A 1 194 ? 16.961 4.077 -27.476 1.00 95.75 194 VAL A N 1
ATOM 1487 C CA . VAL A 1 194 ? 17.889 4.123 -26.338 1.00 95.75 194 VAL A CA 1
ATOM 1488 C C . VAL A 1 194 ? 17.206 3.773 -25.005 1.00 95.75 194 VAL A C 1
ATOM 1490 O O . VAL A 1 194 ? 17.829 3.152 -24.141 1.00 95.75 194 VAL A O 1
ATOM 1493 N N . ARG A 1 195 ? 15.909 4.079 -24.863 1.00 94.88 195 ARG A N 1
ATOM 1494 C CA . ARG A 1 195 ? 15.060 3.721 -23.714 1.00 94.88 195 ARG A CA 1
ATOM 1495 C C . ARG A 1 195 ? 14.856 2.214 -23.583 1.00 94.88 195 ARG A C 1
ATOM 1497 O O . ARG A 1 195 ? 14.679 1.713 -22.474 1.00 94.88 195 ARG A O 1
ATOM 1504 N N . SER A 1 196 ? 14.862 1.502 -24.710 1.00 95.25 196 SER A N 1
ATOM 1505 C CA . SER A 1 196 ? 14.830 0.041 -24.756 1.00 95.25 196 SER A CA 1
ATOM 1506 C C . SER A 1 196 ? 16.225 -0.534 -24.498 1.00 95.25 196 SER A C 1
ATOM 1508 O O . SER A 1 196 ? 16.401 -1.347 -23.588 1.00 95.25 196 SER A O 1
ATOM 1510 N N . LYS A 1 197 ? 17.239 -0.069 -25.241 1.00 96.50 197 LYS A N 1
ATOM 1511 C CA . LYS A 1 197 ? 18.611 -0.610 -25.187 1.00 96.50 197 LYS A CA 1
ATOM 1512 C C . LYS A 1 197 ? 19.217 -0.581 -23.787 1.00 96.50 197 LYS A C 1
ATOM 1514 O O . LYS A 1 197 ? 19.863 -1.542 -23.376 1.00 96.50 197 LYS A O 1
ATOM 1519 N N . CYS A 1 198 ? 18.969 0.476 -23.010 1.00 94.06 198 CYS A N 1
ATOM 1520 C CA . CYS A 1 198 ? 19.519 0.590 -21.655 1.00 94.06 198 CYS A CA 1
ATOM 1521 C C . CYS A 1 198 ? 18.979 -0.469 -20.670 1.00 94.06 198 CYS A C 1
ATOM 1523 O O . CYS A 1 198 ? 19.552 -0.674 -19.598 1.00 94.06 198 CYS A O 1
ATOM 1525 N N . ARG A 1 199 ? 17.900 -1.172 -21.036 1.00 92.62 199 ARG A N 1
ATOM 1526 C CA . ARG A 1 199 ? 17.249 -2.220 -20.245 1.00 92.62 199 ARG A CA 1
ATOM 1527 C C . ARG A 1 199 ? 17.399 -3.616 -20.828 1.00 92.62 199 ARG A C 1
ATOM 1529 O O . ARG A 1 199 ? 16.981 -4.557 -20.175 1.00 92.62 199 ARG A O 1
ATOM 1536 N N . GLU A 1 200 ? 17.942 -3.786 -22.022 1.00 95.19 200 GLU A N 1
ATOM 1537 C CA . GLU A 1 200 ? 17.887 -5.081 -22.705 1.00 95.19 200 GLU A CA 1
ATOM 1538 C C . GLU A 1 200 ? 18.716 -6.164 -21.993 1.00 95.19 200 GLU A C 1
ATOM 1540 O O . GLU A 1 200 ? 18.287 -7.312 -21.868 1.00 95.19 200 GLU A O 1
ATOM 1545 N N . TRP A 1 201 ? 19.859 -5.775 -21.423 1.00 94.94 201 TRP A N 1
ATOM 1546 C CA . TRP A 1 201 ? 20.803 -6.671 -20.745 1.00 94.94 201 TRP A CA 1
ATOM 1547 C C . TRP A 1 201 ? 20.185 -7.500 -19.601 1.00 94.94 201 TRP A C 1
ATOM 1549 O O . TRP A 1 201 ? 20.684 -8.577 -19.282 1.00 94.94 201 TRP A O 1
ATOM 1559 N N . GLN A 1 202 ? 19.104 -7.019 -18.977 1.00 95.62 202 GLN A N 1
ATOM 1560 C CA . GLN A 1 202 ? 18.433 -7.688 -17.850 1.00 95.62 202 GLN A CA 1
ATOM 1561 C C . GLN A 1 202 ? 17.333 -8.671 -18.283 1.00 95.62 202 GLN A C 1
ATOM 1563 O O . GLN A 1 202 ? 16.866 -9.446 -17.450 1.00 95.62 202 GLN A O 1
ATOM 1568 N N . TYR A 1 203 ? 16.897 -8.668 -19.549 1.00 97.81 203 TYR A N 1
ATOM 1569 C CA . TYR A 1 203 ? 15.732 -9.451 -19.975 1.00 97.81 203 TYR A CA 1
ATOM 1570 C C . TYR A 1 203 ? 16.004 -10.956 -20.020 1.00 97.81 203 TYR A C 1
ATOM 1572 O O . TYR A 1 203 ? 15.275 -11.714 -19.382 1.00 97.81 203 TYR A O 1
ATOM 1580 N N . ALA A 1 204 ? 17.066 -11.401 -20.699 1.00 97.25 204 ALA A N 1
ATOM 1581 C CA . ALA A 1 204 ? 17.404 -12.826 -20.751 1.00 97.25 204 ALA A CA 1
ATOM 1582 C C . ALA A 1 204 ? 17.700 -13.425 -19.354 1.00 97.25 204 ALA A C 1
ATOM 1584 O O . ALA A 1 204 ? 17.130 -14.471 -19.036 1.00 97.25 204 ALA A O 1
ATOM 1585 N N . PRO A 1 205 ? 18.476 -12.763 -18.465 1.00 96.81 205 PRO A N 1
ATOM 1586 C CA . PRO A 1 205 ? 18.629 -13.216 -17.081 1.00 96.81 205 PRO A CA 1
ATOM 1587 C C . PRO A 1 205 ? 17.305 -13.315 -16.311 1.00 96.81 205 PRO A C 1
ATOM 1589 O O . PRO A 1 205 ? 17.077 -14.296 -15.608 1.00 96.81 205 PRO A O 1
ATOM 1592 N N . ALA A 1 206 ? 16.401 -12.340 -16.464 1.00 97.38 206 ALA A N 1
ATOM 1593 C CA . ALA A 1 206 ? 15.103 -12.380 -15.793 1.00 97.38 206 ALA A CA 1
ATOM 1594 C C . ALA A 1 206 ? 14.227 -13.544 -16.286 1.00 97.38 206 ALA A C 1
ATOM 1596 O O . ALA A 1 206 ? 13.573 -14.193 -15.471 1.00 97.38 206 ALA A O 1
ATOM 1597 N N . VAL A 1 207 ? 14.240 -13.853 -17.590 1.00 98.38 207 VAL A N 1
ATOM 1598 C CA . VAL A 1 207 ? 13.563 -15.045 -18.135 1.00 98.38 207 VAL A CA 1
ATOM 1599 C C . VAL A 1 207 ? 14.123 -16.316 -17.491 1.00 98.38 207 VAL A C 1
ATOM 1601 O O . VAL A 1 207 ? 13.349 -17.121 -16.976 1.00 98.38 207 VAL A O 1
ATOM 1604 N N . ALA A 1 208 ? 15.450 -16.453 -17.425 1.00 97.56 208 ALA A N 1
ATOM 1605 C CA . ALA A 1 208 ? 16.104 -17.605 -16.805 1.00 97.56 208 ALA A CA 1
ATOM 1606 C C . ALA A 1 208 ? 15.781 -17.744 -15.302 1.00 97.56 208 ALA A C 1
ATOM 1608 O O . ALA A 1 208 ? 15.661 -18.857 -14.796 1.00 97.56 208 ALA A O 1
ATOM 1609 N N . GLU A 1 209 ? 15.585 -16.639 -14.572 1.00 97.12 209 GLU A N 1
ATOM 1610 C CA . GLU A 1 209 ? 15.107 -16.687 -13.183 1.00 97.12 209 GLU A CA 1
ATOM 1611 C C . GLU A 1 209 ? 13.627 -17.115 -13.082 1.00 97.12 209 GLU A C 1
ATOM 1613 O O . GLU A 1 209 ? 13.227 -17.754 -12.105 1.00 97.12 209 GLU A O 1
ATOM 1618 N N . LEU A 1 210 ? 12.786 -16.780 -14.060 1.00 97.88 210 LEU A N 1
ATOM 1619 C CA . LEU A 1 210 ? 11.354 -17.099 -14.048 1.00 97.88 210 LEU A CA 1
ATOM 1620 C C . LEU A 1 210 ? 11.052 -18.554 -14.443 1.00 97.88 210 LEU A C 1
ATOM 1622 O O . LEU A 1 210 ? 10.108 -19.147 -13.910 1.00 97.88 210 LEU A O 1
ATOM 1626 N N . GLU A 1 211 ? 11.856 -19.149 -15.323 1.00 97.06 211 GLU A N 1
ATOM 1627 C CA . GLU A 1 211 ? 11.633 -20.500 -15.854 1.00 97.06 211 GLU A CA 1
ATOM 1628 C C . GLU A 1 211 ? 11.555 -21.601 -14.776 1.00 97.06 211 GLU A C 1
ATOM 1630 O O . GLU A 1 211 ? 10.566 -22.341 -14.780 1.00 97.06 211 GLU A O 1
ATOM 1635 N N . PRO A 1 212 ? 12.474 -21.695 -13.787 1.00 96.19 212 PRO A N 1
ATOM 1636 C CA . PRO A 1 212 ? 12.382 -22.687 -12.709 1.00 96.19 212 PRO A CA 1
ATOM 1637 C C . PRO A 1 212 ? 11.141 -22.523 -11.822 1.00 96.19 212 PRO A C 1
ATOM 1639 O O . PRO A 1 212 ? 10.726 -23.458 -11.143 1.00 96.19 212 PRO A O 1
ATOM 1642 N N . ARG A 1 213 ? 10.522 -21.334 -11.830 1.00 93.62 213 ARG A N 1
ATOM 1643 C CA . ARG A 1 213 ? 9.255 -21.044 -11.136 1.00 93.62 213 ARG A CA 1
ATOM 1644 C C . ARG A 1 213 ? 8.034 -21.394 -11.996 1.00 93.62 213 ARG A C 1
ATOM 1646 O O . ARG A 1 213 ? 6.895 -21.154 -11.588 1.00 93.62 213 ARG A O 1
ATOM 1653 N N . GLY A 1 214 ? 8.260 -21.951 -13.185 1.00 96.31 214 GLY A N 1
ATOM 1654 C CA . GLY A 1 214 ? 7.241 -22.323 -14.157 1.00 96.31 214 GLY A CA 1
ATOM 1655 C C . GLY A 1 214 ? 6.566 -21.123 -14.812 1.00 96.31 214 GLY A C 1
ATOM 1656 O O . GLY A 1 214 ? 5.408 -21.248 -15.199 1.00 96.31 214 GLY A O 1
ATOM 1657 N N . ILE A 1 215 ? 7.229 -19.963 -14.886 1.00 97.50 215 ILE A N 1
ATOM 1658 C CA . ILE A 1 215 ? 6.682 -18.740 -15.486 1.00 97.50 215 ILE A CA 1
ATOM 1659 C C . ILE A 1 215 ? 7.375 -18.469 -16.814 1.00 97.50 215 ILE A C 1
ATOM 1661 O O . ILE A 1 215 ? 8.597 -18.405 -16.886 1.00 97.50 215 ILE A O 1
ATOM 1665 N N . LYS A 1 216 ? 6.575 -18.278 -17.865 1.00 97.31 216 LYS A N 1
ATOM 1666 C CA . LYS A 1 216 ? 7.055 -17.984 -19.217 1.00 97.31 216 LYS A CA 1
ATOM 1667 C C . LYS A 1 216 ? 6.963 -16.488 -19.507 1.00 97.31 216 LYS A C 1
ATOM 1669 O O . LYS A 1 216 ? 5.863 -15.931 -19.550 1.00 97.31 216 LYS A O 1
ATOM 1674 N N . ALA A 1 217 ? 8.111 -15.867 -19.747 1.00 98.12 217 ALA A N 1
ATOM 1675 C CA . ALA A 1 217 ? 8.232 -14.508 -20.262 1.00 98.12 217 ALA A CA 1
ATOM 1676 C C . ALA A 1 217 ? 8.857 -14.540 -21.663 1.00 98.12 217 ALA A C 1
ATOM 1678 O O . ALA A 1 217 ? 9.616 -15.453 -21.984 1.00 98.12 217 ALA A O 1
ATOM 1679 N N . VAL A 1 218 ? 8.510 -13.569 -22.503 1.00 97.75 218 VAL A N 1
ATOM 1680 C CA . VAL A 1 218 ? 8.961 -13.485 -23.895 1.00 97.75 218 VAL A CA 1
ATOM 1681 C C . VAL A 1 218 ? 9.740 -12.193 -24.088 1.00 97.75 218 VAL A C 1
ATOM 1683 O O . VAL A 1 218 ? 9.224 -11.120 -23.788 1.00 97.75 218 VAL A O 1
ATOM 1686 N N . VAL A 1 219 ? 10.956 -12.298 -24.624 1.00 98.44 219 VAL A N 1
ATOM 1687 C CA . VAL A 1 219 ? 11.692 -11.153 -25.176 1.00 98.44 219 VAL A CA 1
ATOM 1688 C C . VAL A 1 219 ? 11.319 -11.026 -26.648 1.00 98.44 219 VAL A C 1
ATOM 1690 O O . VAL A 1 219 ? 11.390 -12.010 -27.383 1.00 98.44 219 VAL A O 1
ATOM 1693 N N . THR A 1 220 ? 10.864 -9.855 -27.081 1.00 97.88 220 THR A N 1
ATOM 1694 C CA . THR A 1 220 ? 10.345 -9.670 -28.442 1.00 97.88 220 THR A CA 1
ATOM 1695 C C . THR A 1 220 ? 10.534 -8.245 -28.931 1.00 97.88 220 THR A C 1
ATOM 1697 O O . THR A 1 220 ? 10.489 -7.312 -28.143 1.00 97.88 220 THR A O 1
ATOM 1700 N N . THR A 1 221 ? 10.676 -8.064 -30.240 1.00 97.31 221 THR A N 1
ATOM 1701 C CA . THR A 1 221 ? 10.640 -6.739 -30.871 1.00 97.31 221 THR A CA 1
ATOM 1702 C C . THR A 1 221 ? 9.221 -6.236 -31.137 1.00 97.31 221 THR A C 1
ATOM 1704 O O . THR A 1 221 ? 9.025 -5.071 -31.475 1.00 97.31 221 THR A O 1
ATOM 1707 N N . ASN A 1 222 ? 8.214 -7.101 -30.991 1.00 95.81 222 ASN A N 1
ATOM 1708 C CA . ASN A 1 222 ? 6.828 -6.773 -31.289 1.00 95.81 222 ASN A CA 1
ATOM 1709 C C . ASN A 1 222 ? 6.102 -6.321 -30.023 1.00 95.81 222 ASN A C 1
ATOM 1711 O O . ASN A 1 222 ? 6.039 -7.049 -29.030 1.00 95.81 222 ASN A O 1
ATOM 1715 N N . PHE A 1 223 ? 5.479 -5.145 -30.080 1.00 97.69 223 PHE A N 1
ATOM 1716 C CA . PHE A 1 223 ? 4.504 -4.755 -29.067 1.00 97.69 223 PHE A CA 1
ATOM 1717 C C . PHE A 1 223 ? 3.349 -5.778 -29.047 1.00 97.69 223 PHE A C 1
ATOM 1719 O O . PHE A 1 223 ? 2.916 -6.201 -30.123 1.00 97.69 223 PHE A O 1
ATOM 1726 N N . PRO A 1 224 ? 2.831 -6.197 -27.874 1.00 97.75 224 PRO A N 1
ATOM 1727 C CA . PRO A 1 224 ? 1.836 -7.270 -27.766 1.00 97.75 224 PRO A CA 1
ATOM 1728 C C . PRO A 1 224 ? 0.410 -6.836 -28.171 1.00 97.75 224 PRO A C 1
ATOM 1730 O O . PRO A 1 224 ? -0.565 -7.140 -27.485 1.00 97.75 224 PRO A O 1
ATOM 1733 N N . ALA A 1 225 ? 0.268 -6.137 -29.298 1.00 98.06 225 ALA A N 1
ATOM 1734 C CA . ALA A 1 225 ? -1.023 -5.775 -29.870 1.00 98.06 225 ALA A CA 1
ATOM 1735 C C . ALA A 1 225 ? -1.857 -7.036 -30.170 1.00 98.06 225 ALA A C 1
ATOM 1737 O O . ALA A 1 225 ? -1.352 -8.036 -30.680 1.00 98.06 225 ALA A O 1
ATOM 1738 N N . GLY A 1 226 ? -3.139 -7.009 -29.812 1.00 98.31 226 GLY A N 1
ATOM 1739 C CA . GLY A 1 226 ? -4.067 -8.133 -29.931 1.00 98.31 226 GLY A CA 1
ATOM 1740 C C . GLY A 1 226 ? -3.861 -9.257 -28.908 1.00 98.31 226 GLY A C 1
ATOM 1741 O O . GLY A 1 226 ? -4.682 -10.174 -28.862 1.00 98.31 226 GLY A O 1
ATOM 1742 N N . ALA A 1 227 ? -2.819 -9.203 -28.068 1.00 98.31 227 ALA A N 1
ATOM 1743 C CA . ALA A 1 227 ? -2.565 -10.237 -27.070 1.00 98.31 227 ALA A CA 1
ATOM 1744 C C . ALA A 1 227 ? -3.646 -10.253 -25.979 1.00 98.31 227 ALA A C 1
ATOM 1746 O O . ALA A 1 227 ? -4.110 -9.212 -25.509 1.00 98.31 227 ALA A O 1
ATOM 1747 N N . GLU A 1 228 ? -4.022 -11.455 -25.550 1.00 98.12 228 GLU A N 1
ATOM 1748 C CA . GLU A 1 228 ? -4.950 -11.681 -24.445 1.00 98.12 228 GLU A CA 1
ATOM 1749 C C . GLU A 1 228 ? -4.223 -12.153 -23.195 1.00 98.12 228 GLU A C 1
ATOM 1751 O O . GLU A 1 228 ? -3.185 -12.815 -23.273 1.00 98.12 228 GLU A O 1
ATOM 1756 N N . ASN A 1 229 ? -4.847 -11.923 -22.040 1.00 97.38 229 ASN A N 1
ATOM 1757 C CA . ASN A 1 229 ? -4.363 -12.406 -20.753 1.00 97.38 229 ASN A CA 1
ATOM 1758 C C . ASN A 1 229 ? -2.921 -11.953 -20.457 1.00 97.38 229 ASN A C 1
ATOM 1760 O O . ASN A 1 229 ? -2.110 -12.720 -19.929 1.00 97.38 229 ASN A O 1
ATOM 1764 N N . VAL A 1 230 ? -2.601 -10.705 -20.805 1.00 98.62 230 VAL A N 1
ATOM 1765 C CA . VAL A 1 230 ? -1.287 -10.112 -20.560 1.00 98.62 230 VAL A CA 1
ATOM 1766 C C . VAL A 1 230 ? -1.090 -9.913 -19.056 1.00 98.62 230 VAL A C 1
ATOM 1768 O O . VAL A 1 230 ? -1.884 -9.244 -18.395 1.00 98.62 230 VAL A O 1
ATOM 1771 N N . MET A 1 231 ? -0.033 -10.517 -18.515 1.00 98.56 231 MET A N 1
ATOM 1772 C CA . MET A 1 231 ? 0.378 -10.434 -17.109 1.00 98.56 231 MET A CA 1
ATOM 1773 C C . MET A 1 231 ? 1.440 -9.357 -16.887 1.00 98.56 231 MET A C 1
ATOM 1775 O O . MET A 1 231 ? 1.542 -8.799 -15.793 1.00 98.56 231 MET A O 1
ATOM 1779 N N . GLY A 1 232 ? 2.228 -9.037 -17.913 1.00 98.50 232 GLY A N 1
ATOM 1780 C CA . GLY A 1 232 ? 3.133 -7.912 -17.805 1.00 98.50 232 GLY A CA 1
ATOM 1781 C C . GLY A 1 232 ? 3.726 -7.419 -19.106 1.00 98.50 232 GLY A C 1
ATOM 1782 O O . GLY A 1 232 ? 3.868 -8.182 -20.058 1.00 98.50 232 GLY A O 1
ATOM 1783 N N . VAL A 1 233 ? 4.078 -6.137 -19.123 1.00 98.75 233 VAL A N 1
ATOM 1784 C CA . VAL A 1 233 ? 4.762 -5.489 -20.245 1.00 98.75 233 VAL A CA 1
ATOM 1785 C C . VAL A 1 233 ? 5.838 -4.568 -19.697 1.00 98.75 233 VAL A C 1
ATOM 1787 O O . VAL A 1 233 ? 5.548 -3.708 -18.870 1.00 98.75 233 VAL A O 1
ATOM 1790 N N . LEU A 1 234 ? 7.065 -4.740 -20.178 1.00 98.56 234 LEU A N 1
ATOM 1791 C CA . LEU A 1 234 ? 8.136 -3.761 -20.031 1.00 98.56 234 LEU A CA 1
ATOM 1792 C C . LEU A 1 234 ? 8.568 -3.334 -21.423 1.00 98.56 234 LEU A C 1
ATOM 1794 O O . LEU A 1 234 ? 8.921 -4.179 -22.245 1.00 98.56 234 LEU A O 1
ATOM 1798 N N . VAL A 1 235 ? 8.541 -2.035 -21.686 1.00 97.38 235 VAL A N 1
ATOM 1799 C CA . VAL A 1 235 ? 8.949 -1.466 -22.972 1.00 97.38 235 VAL A CA 1
ATOM 1800 C C . VAL A 1 235 ? 9.715 -0.168 -22.742 1.00 97.38 235 VAL A C 1
ATOM 1802 O O . VAL A 1 235 ? 9.496 0.529 -21.756 1.00 97.38 235 VAL A O 1
ATOM 1805 N N . GLY A 1 236 ? 10.656 0.157 -23.620 1.00 96.44 236 GLY A N 1
ATOM 1806 C CA . GLY A 1 236 ? 11.295 1.471 -23.652 1.00 96.44 236 GLY A CA 1
ATOM 1807 C C . GLY A 1 236 ? 10.896 2.199 -24.923 1.00 96.44 236 GLY A C 1
ATOM 1808 O O . GLY A 1 236 ? 11.366 1.831 -25.996 1.00 96.44 236 GLY A O 1
ATOM 1809 N N . ALA A 1 237 ? 10.012 3.187 -24.808 1.00 95.62 237 ALA A N 1
ATOM 1810 C CA . ALA A 1 237 ? 9.509 3.957 -25.941 1.00 95.62 237 ALA A CA 1
ATOM 1811 C C . ALA A 1 237 ? 8.861 5.252 -25.449 1.00 95.62 237 ALA A C 1
ATOM 1813 O O . ALA A 1 237 ? 8.224 5.268 -24.397 1.00 95.62 237 ALA A O 1
ATOM 1814 N N . GLU A 1 238 ? 8.992 6.325 -26.228 1.00 94.56 238 GLU A N 1
ATOM 1815 C CA . GLU A 1 238 ? 8.350 7.603 -25.910 1.00 94.56 238 GLU A CA 1
ATOM 1816 C C . GLU A 1 238 ? 6.821 7.552 -26.016 1.00 94.56 238 GLU A C 1
ATOM 1818 O O . GLU A 1 238 ? 6.114 8.141 -25.196 1.00 94.56 238 GLU A O 1
ATOM 1823 N N . SER A 1 239 ? 6.333 6.847 -27.036 1.00 95.75 239 SER A N 1
ATOM 1824 C CA . SER A 1 239 ? 4.917 6.651 -27.323 1.00 95.75 239 SER A CA 1
ATOM 1825 C C . SER A 1 239 ? 4.605 5.163 -27.358 1.00 95.75 239 SER A C 1
ATOM 1827 O O . SER A 1 239 ? 5.298 4.385 -28.013 1.00 95.75 239 SER A O 1
ATOM 1829 N N . VAL A 1 240 ? 3.549 4.780 -26.653 1.00 97.12 240 VAL A N 1
ATOM 1830 C CA . VAL A 1 240 ? 2.988 3.427 -26.643 1.00 97.12 240 VAL A CA 1
ATOM 1831 C C . VAL A 1 240 ? 1.472 3.527 -26.729 1.00 97.12 240 VAL A C 1
ATOM 1833 O O . VAL A 1 240 ? 0.900 4.523 -26.284 1.00 97.12 240 VAL A O 1
ATOM 1836 N N . ASP A 1 241 ? 0.827 2.490 -27.260 1.00 97.75 241 ASP A N 1
ATOM 1837 C CA . ASP A 1 241 ? -0.633 2.390 -27.293 1.00 97.75 241 ASP A CA 1
ATOM 1838 C C . ASP A 1 241 ? -1.112 1.121 -26.566 1.00 97.75 241 ASP A C 1
ATOM 1840 O O . ASP A 1 241 ? -1.308 0.068 -27.189 1.00 97.75 241 ASP A O 1
ATOM 1844 N N . PRO A 1 242 ? -1.300 1.198 -25.233 1.00 98.25 242 PRO A N 1
ATOM 1845 C CA . PRO A 1 242 ? -1.810 0.091 -24.433 1.00 98.25 242 PRO A CA 1
ATOM 1846 C C . PRO A 1 242 ? -3.197 -0.399 -24.863 1.00 98.25 242 PRO A C 1
ATOM 1848 O O . PRO A 1 242 ? -3.527 -1.550 -24.584 1.00 98.25 242 PRO A O 1
ATOM 1851 N N . SER A 1 243 ? -4.001 0.433 -25.540 1.00 98.06 243 SER A N 1
ATOM 1852 C CA . SER A 1 243 ? -5.367 0.078 -25.954 1.00 98.06 243 SER A CA 1
ATOM 1853 C C . SER A 1 243 ? -5.401 -0.997 -27.044 1.00 98.06 243 SER A C 1
ATOM 1855 O O . SER A 1 243 ? -6.398 -1.700 -27.196 1.00 98.06 243 SER A O 1
ATOM 1857 N N . THR A 1 244 ? -4.289 -1.184 -27.762 1.00 98.50 244 THR A N 1
ATOM 1858 C CA . THR A 1 244 ? -4.151 -2.251 -28.762 1.00 98.50 244 THR A CA 1
ATOM 1859 C C . THR A 1 244 ? -4.021 -3.643 -28.142 1.00 98.50 244 THR A C 1
ATOM 1861 O O . THR A 1 244 ? -4.187 -4.636 -28.849 1.00 98.50 244 THR A O 1
ATOM 1864 N N . ILE A 1 245 ? -3.736 -3.759 -26.839 1.00 98.75 245 ILE A N 1
ATOM 1865 C CA . ILE A 1 245 ? -3.706 -5.041 -26.122 1.00 98.75 245 ILE A CA 1
ATOM 1866 C C . ILE A 1 245 ? -5.144 -5.476 -25.842 1.00 98.75 245 ILE A C 1
ATOM 1868 O O . ILE A 1 245 ? -5.922 -4.738 -25.244 1.00 98.75 245 ILE A O 1
ATOM 1872 N N . LYS A 1 246 ? -5.501 -6.706 -26.228 1.00 98.50 246 LYS A N 1
ATOM 1873 C CA . LYS A 1 246 ? -6.887 -7.184 -26.135 1.00 98.50 246 LYS A CA 1
ATOM 1874 C C . LYS A 1 246 ? -7.357 -7.360 -24.691 1.00 98.50 246 LYS A C 1
ATOM 1876 O O . LYS A 1 246 ? -8.517 -7.090 -24.395 1.00 98.50 246 LYS A O 1
ATOM 1881 N N . SER A 1 247 ? -6.501 -7.855 -23.795 1.00 98.38 247 SER A N 1
ATOM 1882 C CA . SER A 1 247 ? -6.824 -7.913 -22.363 1.00 98.38 247 SER A CA 1
ATOM 1883 C C . SER A 1 247 ? -5.605 -8.087 -21.460 1.00 98.38 247 SER A C 1
ATOM 1885 O O . SER A 1 247 ? -4.686 -8.854 -21.755 1.00 98.38 247 SER A O 1
ATOM 1887 N N . PHE A 1 248 ? -5.665 -7.444 -20.294 1.00 98.62 248 PHE A N 1
ATOM 1888 C CA . PHE A 1 248 ? -4.797 -7.721 -19.151 1.00 98.62 248 PHE A CA 1
ATOM 1889 C C . PHE A 1 248 ? -5.485 -8.655 -18.159 1.00 98.62 248 PHE A C 1
ATOM 1891 O O . PHE A 1 248 ? -6.697 -8.575 -17.949 1.00 98.62 248 PHE A O 1
ATOM 1898 N N . VAL A 1 249 ? -4.706 -9.508 -17.492 1.00 98.38 249 VAL A N 1
ATOM 1899 C CA . VAL A 1 249 ? -5.215 -10.250 -16.332 1.00 98.38 249 VAL A CA 1
ATOM 1900 C C . VAL A 1 249 ? -5.187 -9.406 -15.059 1.00 98.38 249 VAL A C 1
ATOM 1902 O O . VAL A 1 249 ? -4.402 -8.468 -14.903 1.00 98.38 249 VAL A O 1
ATOM 1905 N N . ALA A 1 250 ? -6.036 -9.770 -14.100 1.00 98.56 250 ALA A N 1
ATOM 1906 C CA . ALA A 1 250 ? -5.983 -9.218 -12.754 1.00 98.56 250 ALA A CA 1
ATOM 1907 C C . ALA A 1 250 ? -4.590 -9.433 -12.132 1.00 98.56 250 ALA A C 1
ATOM 1909 O O . ALA A 1 250 ? -4.053 -10.538 -12.158 1.00 98.56 250 ALA A O 1
ATOM 1910 N N . GLY A 1 251 ? -4.016 -8.378 -11.552 1.00 98.50 251 GLY A N 1
ATOM 1911 C CA . GLY A 1 251 ? -2.654 -8.385 -11.017 1.00 98.50 251 GLY A CA 1
ATOM 1912 C C . GLY A 1 251 ? -1.577 -8.027 -12.041 1.00 98.50 251 GLY A C 1
ATOM 1913 O O . GLY A 1 251 ? -0.411 -7.981 -11.671 1.00 98.50 251 GLY A O 1
ATOM 1914 N N . ALA A 1 252 ? -1.919 -7.756 -13.305 1.00 98.81 252 ALA A N 1
ATOM 1915 C CA . ALA A 1 252 ? -0.917 -7.406 -14.304 1.00 98.81 252 ALA A CA 1
ATOM 1916 C C . ALA A 1 252 ? -0.193 -6.086 -13.990 1.00 98.81 252 ALA A C 1
ATOM 1918 O O . ALA A 1 252 ? -0.813 -5.120 -13.536 1.00 98.81 252 ALA A O 1
ATOM 1919 N N . MET A 1 253 ? 1.104 -6.035 -14.292 1.00 98.75 253 MET A N 1
ATOM 1920 C CA . MET A 1 253 ? 1.916 -4.819 -14.206 1.00 98.75 253 MET A CA 1
ATOM 1921 C C . MET A 1 253 ? 2.462 -4.476 -15.585 1.00 98.75 253 MET A C 1
ATOM 1923 O O . MET A 1 253 ? 3.127 -5.302 -16.207 1.00 98.75 253 MET A O 1
ATOM 1927 N N . ALA A 1 254 ? 2.191 -3.265 -16.054 1.00 98.75 254 ALA A N 1
ATOM 1928 C CA . ALA A 1 254 ? 2.738 -2.774 -17.306 1.00 98.75 254 ALA A CA 1
ATOM 1929 C C . ALA A 1 254 ? 3.299 -1.373 -17.112 1.00 98.75 254 ALA A C 1
ATOM 1931 O O . ALA A 1 254 ? 2.700 -0.557 -16.417 1.00 98.75 254 ALA A O 1
ATOM 1932 N N . GLU A 1 255 ? 4.445 -1.102 -17.718 1.00 97.88 255 GLU A N 1
ATOM 1933 C CA . GLU A 1 255 ? 5.024 0.233 -17.743 1.00 97.88 255 GLU A CA 1
ATOM 1934 C C . GLU A 1 255 ? 5.838 0.451 -19.016 1.00 97.88 255 GLU A C 1
ATOM 1936 O O . GLU A 1 255 ? 6.131 -0.481 -19.771 1.00 97.88 255 GLU A O 1
ATOM 1941 N N . HIS A 1 256 ? 6.200 1.711 -19.234 1.00 97.75 256 HIS A N 1
ATOM 1942 C CA . HIS A 1 256 ? 7.119 2.090 -20.289 1.00 97.75 256 HIS A CA 1
ATOM 1943 C C . HIS A 1 256 ? 8.158 3.079 -19.764 1.00 97.75 256 HIS A C 1
ATOM 1945 O O . HIS A 1 256 ? 7.824 4.076 -19.112 1.00 97.75 256 HIS A O 1
ATOM 1951 N N . LEU A 1 257 ? 9.424 2.819 -20.093 1.00 97.00 257 LEU A N 1
ATOM 1952 C CA . LEU A 1 257 ? 10.512 3.736 -19.803 1.00 97.00 257 LEU A CA 1
ATOM 1953 C C . LEU A 1 257 ? 10.385 4.918 -20.754 1.00 97.00 257 LEU A C 1
ATOM 1955 O O . LEU A 1 257 ? 10.687 4.791 -21.937 1.00 97.00 257 LEU A O 1
ATOM 1959 N N . THR A 1 258 ? 9.953 6.058 -20.223 1.00 95.12 258 THR A N 1
ATOM 1960 C CA . THR A 1 258 ? 9.965 7.356 -20.896 1.00 95.12 258 THR A CA 1
ATOM 1961 C C . THR A 1 258 ? 9.941 8.490 -19.879 1.00 95.12 258 THR A C 1
ATOM 1963 O O . THR A 1 258 ? 9.585 8.311 -18.710 1.00 95.12 258 THR A O 1
ATOM 1966 N N . SER A 1 259 ? 10.307 9.671 -20.352 1.00 93.25 259 SER A N 1
ATOM 1967 C CA . SER A 1 259 ? 10.213 10.922 -19.624 1.00 93.25 259 SER A CA 1
ATOM 1968 C C . SER A 1 259 ? 8.770 11.348 -19.422 1.00 93.25 259 SER A C 1
ATOM 1970 O O . SER A 1 259 ? 7.932 11.134 -20.295 1.00 93.25 259 SER A O 1
ATOM 1972 N N . TRP A 1 260 ? 8.488 11.992 -18.289 1.00 95.38 260 TRP A N 1
ATOM 1973 C CA . TRP A 1 260 ? 7.207 12.656 -18.031 1.00 95.38 260 TRP A CA 1
ATOM 1974 C C . TRP A 1 260 ? 5.944 11.780 -18.180 1.00 95.38 260 TRP A C 1
ATOM 1976 O O . TRP A 1 260 ? 4.833 12.303 -18.312 1.00 95.38 260 TRP A O 1
ATOM 1986 N N . SER A 1 261 ? 6.064 10.451 -18.112 1.00 96.44 261 SER A N 1
ATOM 1987 C CA . SER A 1 261 ? 4.909 9.540 -18.139 1.00 96.44 261 SER A CA 1
ATOM 1988 C C . SER A 1 261 ? 4.003 9.688 -16.913 1.00 96.44 261 SER A C 1
ATOM 1990 O O . SER A 1 261 ? 2.834 9.317 -16.974 1.00 96.44 261 SER A O 1
ATOM 1992 N N . ALA A 1 262 ? 4.504 10.269 -15.821 1.00 96.69 262 ALA A N 1
ATOM 1993 C CA . ALA A 1 262 ? 3.726 10.661 -14.646 1.00 96.69 262 ALA A CA 1
ATOM 1994 C C . ALA A 1 262 ? 3.724 12.183 -14.411 1.00 96.69 262 ALA A C 1
ATOM 1996 O O . ALA A 1 262 ? 3.399 12.628 -13.320 1.00 96.69 262 ALA A O 1
ATOM 1997 N N . GLU A 1 263 ? 4.070 12.982 -15.424 1.00 94.88 263 GLU A N 1
ATOM 1998 C CA . GLU A 1 263 ? 3.835 14.427 -15.446 1.00 94.88 263 GLU A CA 1
ATOM 1999 C C . GLU A 1 263 ? 2.772 14.715 -16.510 1.00 94.88 263 GLU A C 1
ATOM 2001 O O . GLU A 1 263 ? 3.023 14.670 -17.720 1.00 94.88 263 GLU A O 1
ATOM 2006 N N . PHE A 1 264 ? 1.543 14.953 -16.062 1.00 93.94 2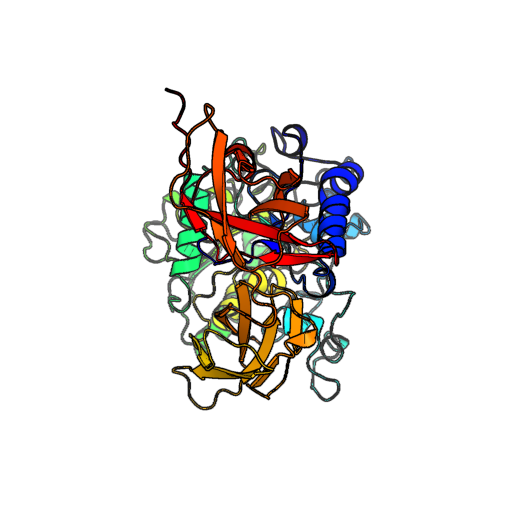64 PHE A N 1
ATOM 2007 C CA . PHE A 1 264 ? 0.364 14.836 -16.921 1.00 93.94 264 PHE A CA 1
ATOM 2008 C C . PHE A 1 264 ? 0.206 15.972 -17.933 1.00 93.94 264 PHE A C 1
ATOM 2010 O O . PHE A 1 264 ? -0.556 15.830 -18.882 1.00 93.94 264 PHE A O 1
ATOM 2017 N N . GLN A 1 265 ? 1.006 17.034 -17.832 1.00 90.19 265 GLN A N 1
ATOM 2018 C CA . GLN A 1 265 ? 0.944 18.183 -18.740 1.00 90.19 265 GLN A CA 1
ATOM 2019 C C . GLN A 1 265 ? 1.908 18.119 -19.938 1.00 90.19 265 GLN A C 1
ATOM 2021 O O . GLN A 1 265 ? 1.898 19.005 -20.790 1.00 90.19 265 GLN A O 1
ATOM 2026 N N . LYS A 1 266 ? 2.740 17.076 -20.034 1.00 92.12 266 LYS A N 1
ATOM 2027 C CA . LYS A 1 266 ? 3.739 16.882 -21.110 1.00 92.12 266 LYS A CA 1
ATOM 2028 C C . LYS A 1 266 ? 3.226 15.967 -22.243 1.00 92.12 266 LYS A C 1
ATOM 2030 O O . LYS A 1 266 ? 2.218 15.300 -22.031 1.00 92.12 266 LYS A O 1
ATOM 2035 N N . PRO A 1 267 ? 3.866 15.900 -23.425 1.00 90.00 267 PRO A N 1
ATOM 2036 C CA . PRO A 1 267 ? 3.302 15.194 -24.587 1.00 90.00 267 PRO A CA 1
ATOM 2037 C C . PRO A 1 267 ? 3.442 13.659 -24.582 1.00 90.00 267 PRO A C 1
ATOM 2039 O O . PRO A 1 267 ? 2.724 13.001 -25.326 1.00 90.00 267 PRO A O 1
ATOM 2042 N N . GLN A 1 268 ? 4.327 13.073 -23.767 1.00 93.25 268 GLN A N 1
ATOM 2043 C CA . GLN A 1 268 ? 4.552 11.618 -23.735 1.00 93.25 268 GLN A CA 1
ATOM 2044 C C . GLN A 1 268 ? 3.326 10.851 -23.247 1.00 93.25 268 GLN A C 1
ATOM 2046 O O . GLN A 1 268 ? 2.575 11.362 -22.404 1.00 93.25 268 GLN A O 1
ATOM 2051 N N . THR A 1 269 ? 3.182 9.603 -23.713 1.00 96.69 269 THR A N 1
ATOM 2052 C CA . THR A 1 269 ? 2.125 8.696 -23.254 1.00 96.69 269 THR A CA 1
ATOM 2053 C C . THR A 1 269 ? 2.111 8.635 -21.725 1.00 96.69 269 THR A C 1
ATOM 2055 O O . THR A 1 269 ? 3.141 8.491 -21.062 1.00 96.69 269 THR A O 1
ATOM 2058 N N . LYS A 1 270 ? 0.921 8.785 -21.139 1.00 97.81 270 LYS A N 1
ATOM 2059 C CA . LYS A 1 270 ? 0.761 8.786 -19.685 1.00 97.81 270 LYS A CA 1
ATOM 2060 C C . LYS A 1 270 ? 0.728 7.374 -19.144 1.00 97.81 270 LYS A C 1
ATOM 2062 O O . LYS A 1 270 ? 0.121 6.480 -19.722 1.00 97.81 270 LYS A O 1
ATOM 2067 N N . ALA A 1 271 ? 1.351 7.177 -17.986 1.00 97.75 271 ALA A N 1
ATOM 2068 C CA . ALA A 1 271 ? 1.353 5.901 -17.288 1.00 97.75 271 ALA A CA 1
ATOM 2069 C C . ALA A 1 271 ? -0.084 5.424 -16.998 1.00 97.75 271 ALA A C 1
ATOM 2071 O O . ALA A 1 271 ? -0.363 4.229 -17.044 1.00 97.75 271 ALA A O 1
ATOM 2072 N N . THR A 1 272 ? -1.024 6.351 -16.781 1.00 98.31 272 THR A N 1
ATOM 2073 C CA . THR A 1 272 ? -2.453 6.053 -16.591 1.00 98.31 272 THR A CA 1
ATOM 2074 C C . THR A 1 272 ? -3.105 5.339 -17.775 1.00 98.31 272 THR A C 1
ATOM 2076 O O . THR A 1 272 ? -4.096 4.645 -17.550 1.00 98.31 272 THR A O 1
ATOM 2079 N N . GLU A 1 273 ? -2.556 5.419 -18.992 1.00 98.69 273 GLU A N 1
ATOM 2080 C CA . GLU A 1 273 ? -3.069 4.671 -20.150 1.00 98.69 273 GLU A CA 1
ATOM 2081 C C . GLU A 1 273 ? -2.980 3.152 -19.939 1.00 98.69 273 GLU A C 1
ATOM 2083 O O . GLU A 1 273 ? -3.883 2.417 -20.335 1.00 98.69 273 GLU A O 1
ATOM 2088 N N . TRP A 1 274 ? -1.974 2.666 -19.204 1.00 98.81 274 TRP A N 1
ATOM 2089 C CA . TRP A 1 274 ? -1.895 1.253 -18.816 1.00 98.81 274 TRP A CA 1
ATOM 2090 C C . TRP A 1 274 ? -3.041 0.846 -17.884 1.00 98.81 274 TRP A C 1
ATOM 2092 O O . TRP A 1 274 ? -3.612 -0.235 -18.033 1.00 98.81 274 TRP A O 1
ATOM 2102 N N . LEU A 1 275 ? -3.415 1.715 -16.938 1.00 98.75 275 LEU A N 1
ATOM 2103 C CA . LEU A 1 275 ? -4.527 1.453 -16.016 1.00 98.75 275 LEU A CA 1
ATOM 2104 C C . LEU A 1 275 ? -5.877 1.462 -16.743 1.00 98.75 275 LEU A C 1
ATOM 2106 O O . LEU A 1 275 ? -6.727 0.619 -16.442 1.00 98.75 275 LEU A O 1
ATOM 2110 N N . LYS A 1 276 ? -6.052 2.375 -17.711 1.00 98.62 276 LYS A N 1
ATOM 2111 C CA . LYS A 1 276 ? -7.229 2.436 -18.595 1.00 98.62 276 LYS A CA 1
ATOM 2112 C C . LYS A 1 276 ? -7.348 1.178 -19.456 1.00 98.62 276 LYS A C 1
ATOM 2114 O O . LYS A 1 276 ? -8.437 0.629 -19.571 1.00 98.62 276 LYS A O 1
ATOM 2119 N N . ALA A 1 277 ? -6.229 0.676 -19.980 1.00 98.62 277 ALA A N 1
ATOM 2120 C CA . ALA A 1 277 ? -6.194 -0.556 -20.769 1.00 98.62 277 ALA A CA 1
ATOM 2121 C C . ALA A 1 277 ? -6.418 -1.837 -19.941 1.00 98.62 277 ALA A C 1
ATOM 2123 O O . ALA A 1 277 ? -6.678 -2.897 -20.504 1.00 98.62 277 ALA A O 1
ATOM 2124 N N . GLY A 1 278 ? -6.353 -1.762 -18.605 1.00 98.50 278 GLY A N 1
ATOM 2125 C CA . GLY A 1 278 ? -6.700 -2.869 -17.709 1.00 98.50 278 GLY A CA 1
ATOM 2126 C C . GLY A 1 278 ? -5.557 -3.394 -16.839 1.00 98.50 278 GLY A C 1
ATOM 2127 O O . GLY A 1 278 ? -5.785 -4.308 -16.040 1.00 98.50 278 GLY A O 1
ATOM 2128 N N . ALA A 1 279 ? -4.355 -2.815 -16.914 1.00 98.75 279 ALA A N 1
ATOM 2129 C CA . ALA A 1 279 ? -3.285 -3.143 -15.975 1.00 98.75 279 ALA A CA 1
ATOM 2130 C C . ALA A 1 279 ? -3.714 -2.839 -14.525 1.00 98.75 279 ALA A C 1
ATOM 2132 O O . ALA A 1 279 ? -4.581 -2.003 -14.251 1.00 98.75 279 ALA A O 1
ATOM 2133 N N . THR A 1 280 ? -3.132 -3.560 -13.570 1.00 98.81 280 THR A N 1
ATOM 2134 C CA . THR A 1 280 ? -3.393 -3.378 -12.130 1.00 98.81 280 THR A CA 1
ATOM 2135 C C . THR A 1 280 ? -2.424 -2.385 -11.493 1.00 98.81 280 THR A C 1
ATOM 2137 O O . THR A 1 280 ? -2.754 -1.767 -10.480 1.00 98.81 280 THR A O 1
ATOM 2140 N N . ALA A 1 281 ? -1.242 -2.213 -12.083 1.00 98.81 281 ALA A N 1
ATOM 2141 C CA . ALA A 1 281 ? -0.309 -1.172 -11.696 1.00 98.81 281 ALA A CA 1
ATOM 2142 C C . ALA A 1 281 ? 0.622 -0.767 -12.840 1.00 98.81 281 ALA A C 1
ATOM 2144 O O . ALA A 1 281 ? 0.801 -1.508 -13.808 1.00 98.81 281 ALA A O 1
ATOM 2145 N N . THR A 1 282 ? 1.237 0.398 -12.665 1.00 98.88 282 THR A N 1
ATOM 2146 C CA . THR A 1 282 ? 2.238 0.996 -13.552 1.00 98.88 282 THR A CA 1
ATOM 2147 C C . THR A 1 282 ? 3.210 1.846 -12.731 1.00 98.88 282 THR A C 1
ATOM 2149 O O . THR A 1 282 ? 2.931 2.217 -11.587 1.00 98.88 282 THR A O 1
ATOM 2152 N N . ALA A 1 283 ? 4.336 2.204 -13.337 1.00 98.38 283 ALA A N 1
ATOM 2153 C CA . ALA A 1 283 ? 5.239 3.241 -12.856 1.00 98.38 283 ALA A CA 1
ATOM 2154 C C . ALA A 1 283 ? 5.416 4.311 -13.943 1.00 98.38 283 ALA A C 1
ATOM 2156 O O . ALA A 1 283 ? 5.293 4.011 -15.130 1.00 98.38 283 ALA A O 1
ATOM 2157 N N . GLY A 1 284 ? 5.696 5.549 -13.547 1.00 97.00 284 GLY A N 1
ATOM 2158 C CA . GLY A 1 284 ? 6.035 6.624 -14.478 1.00 97.00 284 GLY A CA 1
ATOM 2159 C C . GLY A 1 284 ? 6.963 7.658 -13.854 1.00 97.00 284 GLY A C 1
ATOM 2160 O O . GLY A 1 284 ? 7.061 7.751 -12.631 1.00 97.00 284 GLY A O 1
ATOM 2161 N N . ALA A 1 285 ? 7.658 8.431 -14.684 1.00 96.94 285 ALA A N 1
ATOM 2162 C CA . ALA A 1 285 ? 8.559 9.489 -14.229 1.00 96.94 285 ALA A CA 1
ATOM 2163 C C . ALA A 1 285 ? 7.839 10.844 -14.190 1.00 96.94 285 ALA A C 1
ATOM 2165 O O . ALA A 1 285 ? 7.146 11.201 -15.143 1.00 96.94 285 ALA A O 1
ATOM 2166 N N . VAL A 1 286 ? 8.032 11.618 -13.117 1.00 96.56 286 VAL A N 1
ATOM 2167 C CA . VAL A 1 286 ? 7.459 12.979 -12.975 1.00 96.56 286 VAL A CA 1
ATOM 2168 C C . VAL A 1 286 ? 8.361 14.084 -13.560 1.00 96.56 286 VAL A C 1
ATOM 2170 O O . VAL A 1 286 ? 8.084 15.272 -13.412 1.00 96.56 286 VAL A O 1
ATOM 2173 N N . VAL A 1 287 ? 9.460 13.697 -14.213 1.00 93.94 287 VAL A N 1
ATOM 2174 C CA . VAL A 1 287 ? 10.480 14.584 -14.802 1.00 93.94 287 VAL A CA 1
ATOM 2175 C C . VAL A 1 287 ? 11.034 13.994 -16.099 1.00 93.94 287 VAL A C 1
ATOM 2177 O O . VAL A 1 287 ? 10.697 12.860 -16.446 1.00 93.94 287 VAL A O 1
ATOM 2180 N N . GLU A 1 288 ? 11.953 14.720 -16.740 1.00 89.06 288 GLU A N 1
ATOM 2181 C CA . GLU A 1 288 ? 12.926 14.206 -17.715 1.00 89.06 288 GLU A CA 1
ATOM 2182 C C . GLU A 1 288 ? 14.067 13.433 -17.014 1.00 89.06 288 GLU A C 1
ATOM 2184 O O . GLU A 1 288 ? 14.969 14.056 -16.447 1.00 89.06 288 GLU A O 1
ATOM 2189 N N . PRO A 1 289 ? 14.075 12.086 -17.017 1.00 70.88 289 PRO A N 1
ATOM 2190 C CA . PRO A 1 289 ? 15.005 11.296 -16.232 1.00 70.88 289 PRO A CA 1
ATOM 2191 C C . PRO A 1 289 ? 16.256 10.870 -17.013 1.00 70.88 289 PRO A C 1
ATOM 2193 O O . PRO A 1 289 ? 17.103 10.208 -16.403 1.00 70.88 289 PRO A O 1
ATOM 2196 N N . TYR A 1 290 ? 16.381 11.223 -18.305 1.00 81.88 290 TYR A N 1
ATOM 2197 C CA . TYR A 1 290 ? 17.226 10.543 -19.296 1.00 81.88 290 TYR A CA 1
ATOM 2198 C C . TYR A 1 290 ? 16.858 9.055 -19.476 1.00 81.88 290 TYR A C 1
ATOM 2200 O O . TYR A 1 290 ? 16.029 8.496 -18.758 1.00 81.88 290 TYR A O 1
ATOM 2208 N N . SER A 1 291 ? 17.512 8.370 -20.421 1.00 86.06 291 SER A N 1
ATOM 2209 C CA . SER A 1 291 ? 17.383 6.913 -20.616 1.00 86.06 291 SER A CA 1
ATOM 2210 C C . SER A 1 291 ? 18.156 6.115 -19.557 1.00 86.06 291 SER A C 1
ATOM 2212 O O . SER A 1 291 ? 19.022 5.306 -19.879 1.00 86.06 291 SER A O 1
ATOM 2214 N N . ASN A 1 292 ? 17.868 6.369 -18.277 1.00 92.38 292 ASN A N 1
ATOM 2215 C CA . ASN A 1 292 ? 18.517 5.718 -17.143 1.00 92.38 292 ASN A CA 1
ATOM 2216 C C . ASN A 1 292 ? 17.614 4.612 -16.554 1.00 92.38 292 ASN A C 1
ATOM 2218 O O . ASN A 1 292 ? 16.613 4.932 -15.906 1.00 92.38 292 ASN A O 1
ATOM 2222 N N . PRO A 1 293 ? 17.973 3.321 -16.698 1.00 93.50 293 PRO A N 1
ATOM 2223 C CA . PRO A 1 293 ? 17.149 2.205 -16.234 1.00 93.50 293 PRO A CA 1
ATOM 2224 C C . PRO A 1 293 ? 17.034 2.140 -14.705 1.00 93.50 293 PRO A C 1
ATOM 2226 O O . PRO A 1 293 ? 16.081 1.560 -14.198 1.00 93.50 293 PRO A O 1
ATOM 2229 N N . ASN A 1 294 ? 17.949 2.767 -13.952 1.00 95.94 294 ASN A N 1
ATOM 2230 C CA . ASN A 1 294 ? 17.925 2.751 -12.486 1.00 95.94 294 ASN A CA 1
ATOM 2231 C C . ASN A 1 294 ? 16.684 3.452 -11.904 1.00 95.94 294 ASN A C 1
ATOM 2233 O O . ASN A 1 294 ? 16.320 3.185 -10.761 1.00 95.94 294 ASN A O 1
ATOM 2237 N N . LYS A 1 295 ? 16.036 4.339 -12.670 1.00 95.12 295 LYS A N 1
ATOM 2238 C CA . LYS A 1 295 ? 14.833 5.085 -12.259 1.00 95.12 295 LYS A CA 1
ATOM 2239 C C . LYS A 1 295 ? 13.520 4.344 -12.562 1.00 95.12 295 LYS A C 1
ATOM 2241 O O . LYS A 1 295 ? 12.442 4.848 -12.246 1.00 95.12 295 LYS A O 1
ATOM 2246 N N . PHE A 1 296 ? 13.603 3.160 -13.168 1.00 97.19 296 PHE A N 1
ATOM 2247 C CA . PHE A 1 296 ? 12.463 2.373 -13.636 1.00 97.19 296 PHE A CA 1
ATOM 2248 C C . PHE A 1 296 ? 12.522 0.939 -13.092 1.00 97.19 296 PHE A C 1
ATOM 2250 O O . PHE A 1 296 ? 13.585 0.492 -12.655 1.00 97.19 296 PHE A O 1
ATOM 2257 N N . PRO A 1 297 ? 11.395 0.203 -13.089 1.00 97.88 297 PRO A N 1
ATOM 2258 C CA . PRO A 1 297 ? 11.387 -1.193 -12.671 1.00 97.88 297 PRO A CA 1
ATOM 2259 C C . PRO A 1 297 ? 12.304 -2.059 -13.543 1.00 97.88 297 PRO A C 1
ATOM 2261 O O . PRO A 1 297 ? 12.199 -2.090 -14.777 1.00 97.88 297 PRO A O 1
ATOM 2264 N N . SER A 1 298 ? 13.188 -2.808 -12.893 1.00 98.06 298 SER A N 1
ATOM 2265 C CA . SER A 1 298 ? 13.953 -3.873 -13.530 1.00 98.06 298 SER A CA 1
ATOM 2266 C C . SER A 1 298 ? 13.047 -5.048 -13.922 1.00 98.06 298 SER A C 1
ATOM 2268 O O . SER A 1 298 ? 11.969 -5.250 -13.356 1.00 98.06 298 SER A O 1
ATOM 2270 N N . ALA A 1 299 ? 13.497 -5.887 -14.856 1.00 98.12 299 ALA A N 1
ATOM 2271 C CA . ALA A 1 299 ? 12.765 -7.089 -15.264 1.00 98.12 299 ALA A CA 1
ATOM 2272 C C . ALA A 1 299 ? 12.577 -8.097 -14.115 1.00 98.12 299 ALA A C 1
ATOM 2274 O O . ALA A 1 299 ? 11.608 -8.863 -14.100 1.00 98.12 299 ALA A O 1
ATOM 2275 N N . ARG A 1 300 ? 13.433 -8.025 -13.084 1.00 98.12 300 ARG A N 1
ATOM 2276 C CA . ARG A 1 300 ? 13.301 -8.810 -11.848 1.00 98.12 300 ARG A CA 1
ATOM 2277 C C . ARG A 1 300 ? 12.115 -8.398 -10.980 1.00 98.12 300 ARG A C 1
ATOM 2279 O O . ARG A 1 300 ? 11.797 -9.131 -10.046 1.00 98.12 300 ARG A O 1
ATOM 2286 N N . PHE A 1 301 ? 11.380 -7.332 -11.324 1.00 98.81 301 PHE A N 1
ATOM 2287 C CA . PHE A 1 301 ? 10.037 -7.101 -10.784 1.00 98.81 301 PHE A CA 1
ATOM 2288 C C . PHE A 1 301 ? 9.208 -8.393 -10.797 1.00 98.81 301 PHE A C 1
ATOM 2290 O O . PHE A 1 301 ? 8.644 -8.781 -9.774 1.00 98.81 301 PHE A O 1
ATOM 2297 N N . PHE A 1 302 ? 9.188 -9.109 -11.927 1.00 98.56 302 PHE A N 1
ATOM 2298 C CA . PHE A 1 302 ? 8.408 -10.340 -12.060 1.00 98.56 302 PHE A CA 1
ATOM 2299 C C . PHE A 1 302 ? 9.007 -11.505 -11.265 1.00 98.56 302 PHE A C 1
ATOM 2301 O O . PHE A 1 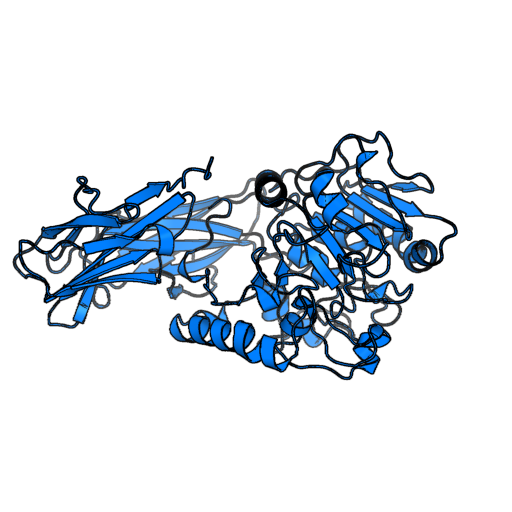302 ? 8.262 -12.369 -10.803 1.00 98.56 302 PHE A O 1
ATOM 2308 N N . THR A 1 303 ? 10.319 -11.518 -11.016 1.00 98.00 303 THR A N 1
ATOM 2309 C CA . THR A 1 303 ? 10.958 -12.474 -10.096 1.00 98.00 303 THR A CA 1
ATOM 2310 C C . THR A 1 303 ? 10.494 -12.249 -8.656 1.00 98.00 303 THR A C 1
ATOM 2312 O O . THR A 1 303 ? 10.119 -13.198 -7.963 1.00 98.00 303 THR A O 1
ATOM 2315 N N . HIS A 1 304 ? 10.460 -10.998 -8.196 1.00 98.44 304 HIS A N 1
ATOM 2316 C CA . HIS A 1 304 ? 9.951 -10.666 -6.863 1.00 98.44 304 HIS A CA 1
ATOM 2317 C C . HIS A 1 304 ? 8.465 -10.982 -6.753 1.00 98.44 304 HIS A C 1
ATOM 2319 O O . HIS A 1 304 ? 8.024 -11.631 -5.803 1.00 98.44 304 HIS A O 1
ATOM 2325 N N . TYR A 1 305 ? 7.711 -10.629 -7.790 1.00 98.06 305 TYR A N 1
ATOM 2326 C CA . TYR A 1 305 ? 6.275 -10.827 -7.804 1.00 98.06 305 TYR A CA 1
ATOM 2327 C C . TYR A 1 305 ? 5.896 -12.303 -7.799 1.00 98.06 305 TYR A C 1
ATOM 2329 O O . TYR A 1 305 ? 5.042 -12.713 -7.021 1.00 98.06 305 TYR A O 1
ATOM 2337 N N . SER A 1 306 ? 6.601 -13.121 -8.583 1.00 97.44 306 SER A N 1
ATOM 2338 C CA . SER A 1 306 ? 6.444 -14.578 -8.604 1.00 97.44 306 SER A CA 1
ATOM 2339 C C . SER A 1 306 ? 6.949 -15.290 -7.354 1.00 97.44 306 SER A C 1
ATOM 2341 O O . SER A 1 306 ? 6.497 -16.392 -7.060 1.00 97.44 306 SER A O 1
ATOM 2343 N N . SER A 1 307 ? 7.830 -14.650 -6.581 1.00 96.44 307 SER A N 1
ATOM 2344 C CA . SER A 1 307 ? 8.180 -15.094 -5.224 1.00 96.44 307 SER A CA 1
ATOM 2345 C C . SER A 1 307 ? 7.060 -14.799 -4.214 1.00 96.44 307 SER A C 1
ATOM 2347 O O . SER A 1 307 ? 7.173 -15.158 -3.045 1.00 96.44 307 SER A O 1
ATOM 2349 N N . GLY A 1 308 ? 5.991 -14.136 -4.669 1.00 96.06 308 GLY A N 1
ATOM 2350 C CA . GLY A 1 308 ? 4.781 -13.825 -3.929 1.00 96.06 308 GLY A CA 1
ATOM 2351 C C . GLY A 1 308 ? 4.830 -12.505 -3.149 1.00 96.06 308 GLY A C 1
ATOM 2352 O O . GLY A 1 308 ? 3.942 -12.248 -2.332 1.00 96.06 308 GLY A O 1
ATOM 2353 N N . CYS A 1 309 ? 5.829 -11.654 -3.409 1.00 98.12 309 CYS A N 1
ATOM 2354 C CA . CYS A 1 309 ? 5.802 -10.267 -2.951 1.00 98.12 309 CYS A CA 1
ATOM 2355 C C . CYS A 1 309 ? 4.517 -9.571 -3.423 1.00 98.12 309 CYS A C 1
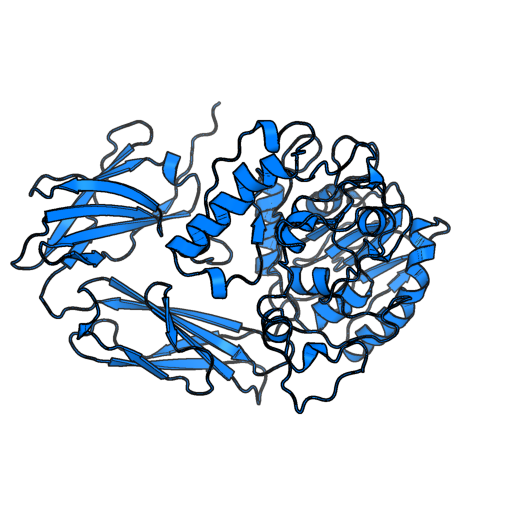ATOM 2357 O O . CYS A 1 309 ? 3.953 -9.896 -4.470 1.00 98.12 309 CYS A O 1
ATOM 2359 N N . THR A 1 310 ? 4.057 -8.595 -2.647 1.00 98.50 310 THR A N 1
ATOM 2360 C CA . THR A 1 310 ? 3.011 -7.673 -3.105 1.00 98.50 310 THR A CA 1
ATOM 2361 C C . THR A 1 310 ? 3.514 -6.816 -4.269 1.00 98.50 310 THR A C 1
ATOM 2363 O O . THR A 1 310 ? 4.720 -6.666 -4.468 1.00 98.50 310 THR A O 1
ATOM 2366 N N . MET A 1 311 ? 2.592 -6.210 -5.021 1.00 98.81 311 MET A N 1
ATOM 2367 C CA . MET A 1 311 ? 2.902 -5.265 -6.100 1.00 98.81 311 MET A CA 1
ATOM 2368 C C . MET A 1 311 ? 3.895 -4.189 -5.634 1.00 98.81 311 MET A C 1
ATOM 2370 O O . MET A 1 311 ? 4.907 -3.936 -6.287 1.00 98.81 311 MET A O 1
ATOM 2374 N N . LEU A 1 312 ? 3.641 -3.609 -4.458 1.00 98.81 312 LEU A N 1
ATOM 2375 C CA . LEU A 1 312 ? 4.486 -2.575 -3.870 1.00 98.81 312 LEU A CA 1
ATOM 2376 C C . LEU A 1 312 ? 5.888 -3.080 -3.504 1.00 98.81 312 LEU A C 1
ATOM 2378 O O . LEU A 1 312 ? 6.886 -2.418 -3.794 1.00 98.81 312 LEU A O 1
ATOM 2382 N N . GLU A 1 313 ? 5.975 -4.251 -2.875 1.00 98.75 313 GLU A N 1
ATOM 2383 C CA . GLU A 1 313 ? 7.257 -4.875 -2.533 1.00 98.75 313 GLU A CA 1
ATOM 2384 C C . GLU A 1 313 ? 8.075 -5.199 -3.785 1.00 98.75 313 GLU A C 1
ATOM 2386 O O . GLU A 1 313 ? 9.287 -4.986 -3.788 1.00 98.75 313 GLU A O 1
ATOM 2391 N N . SER A 1 314 ? 7.433 -5.672 -4.855 1.00 98.81 314 SER A N 1
ATOM 2392 C CA . SER A 1 314 ? 8.098 -5.934 -6.132 1.00 98.81 314 SER A CA 1
ATOM 2393 C C . SER A 1 314 ? 8.627 -4.659 -6.782 1.00 98.81 314 SER A C 1
ATOM 2395 O O . SER A 1 314 ? 9.761 -4.656 -7.261 1.00 98.81 314 SER A O 1
ATOM 2397 N N . PHE A 1 315 ? 7.872 -3.553 -6.747 1.00 98.88 315 PHE A N 1
ATOM 2398 C CA . PHE A 1 315 ? 8.354 -2.271 -7.269 1.00 98.88 315 PHE A CA 1
ATOM 2399 C C . PHE A 1 315 ? 9.624 -1.814 -6.556 1.00 98.88 315 PHE A C 1
ATOM 2401 O O . PHE A 1 315 ? 10.647 -1.619 -7.209 1.00 98.88 315 PHE A O 1
ATOM 2408 N N . TYR A 1 316 ? 9.606 -1.709 -5.226 1.00 98.69 316 TYR A N 1
ATOM 2409 C CA . TYR A 1 316 ? 10.758 -1.186 -4.482 1.00 98.69 316 TYR A CA 1
ATOM 2410 C C . TYR A 1 316 ? 11.983 -2.101 -4.482 1.00 98.69 316 TYR A C 1
ATOM 2412 O O . TYR A 1 316 ? 13.093 -1.613 -4.275 1.00 98.69 316 TYR A O 1
ATOM 2420 N N . GLN A 1 317 ? 11.801 -3.395 -4.755 1.00 98.69 317 GLN A N 1
ATOM 2421 C CA . GLN A 1 317 ? 12.912 -4.315 -5.000 1.00 98.69 317 GLN A CA 1
ATOM 2422 C C . GLN A 1 317 ? 13.465 -4.228 -6.425 1.00 98.69 317 GLN A C 1
ATOM 2424 O O . GLN A 1 317 ? 14.624 -4.567 -6.645 1.00 98.69 317 GLN A O 1
ATOM 2429 N N . SER A 1 318 ? 12.682 -3.713 -7.375 1.00 98.62 318 SER A N 1
ATOM 2430 C CA . SER A 1 318 ? 13.064 -3.600 -8.788 1.00 98.62 318 SER A CA 1
ATOM 2431 C C . SER A 1 318 ? 13.552 -2.211 -9.217 1.00 98.62 318 SER A C 1
ATOM 2433 O O . SER A 1 318 ? 14.137 -2.099 -10.289 1.00 98.62 318 SER A O 1
ATOM 2435 N N . ILE A 1 319 ? 13.352 -1.161 -8.412 1.00 98.44 319 ILE A N 1
ATOM 2436 C CA . ILE A 1 319 ? 13.759 0.215 -8.745 1.00 98.44 319 ILE A CA 1
ATOM 2437 C C . ILE A 1 319 ? 14.957 0.632 -7.886 1.00 98.44 319 ILE A C 1
ATOM 2439 O O . ILE A 1 319 ? 14.852 0.756 -6.664 1.00 98.44 319 ILE A O 1
ATOM 2443 N N . ALA A 1 320 ? 16.097 0.897 -8.527 1.00 97.75 320 ALA A N 1
ATOM 2444 C CA . ALA A 1 320 ? 17.316 1.308 -7.832 1.00 97.75 320 ALA A CA 1
ATOM 2445 C C . ALA A 1 320 ? 17.225 2.742 -7.280 1.00 97.75 320 ALA A C 1
ATOM 2447 O O . ALA A 1 320 ? 17.629 2.989 -6.144 1.00 97.75 320 ALA A O 1
ATOM 2448 N N . CYS A 1 321 ? 16.651 3.669 -8.045 1.00 97.75 321 CYS A N 1
ATOM 2449 C CA . CYS A 1 321 ? 16.479 5.077 -7.697 1.00 97.75 321 CYS A CA 1
ATOM 2450 C C . CYS A 1 321 ? 15.001 5.495 -7.841 1.00 97.75 321 CYS A C 1
ATOM 2452 O O . CYS A 1 321 ? 14.604 5.991 -8.894 1.00 97.75 321 CYS A O 1
ATOM 2454 N N . PRO A 1 322 ? 14.164 5.324 -6.800 1.00 97.75 322 PRO A N 1
ATOM 2455 C CA . PRO A 1 322 ? 12.726 5.605 -6.884 1.00 97.75 322 PRO A CA 1
ATOM 2456 C C . PRO A 1 322 ? 12.368 7.092 -6.715 1.00 97.75 322 PRO A C 1
ATOM 2458 O O . PRO A 1 322 ? 11.195 7.436 -6.622 1.00 97.75 322 PRO A O 1
ATOM 2461 N N . LEU A 1 323 ? 13.358 7.991 -6.634 1.00 98.19 323 LEU A N 1
ATOM 2462 C CA . LEU A 1 323 ? 13.160 9.382 -6.196 1.00 98.19 323 LEU A CA 1
ATOM 2463 C C . LEU A 1 323 ? 12.343 10.239 -7.173 1.00 98.19 323 LEU A C 1
ATOM 2465 O O . LEU A 1 323 ? 11.794 11.267 -6.787 1.00 98.19 323 LEU A O 1
ATOM 2469 N N . GLN A 1 324 ? 12.266 9.816 -8.431 1.00 97.62 324 GLN A N 1
ATOM 2470 C CA . GLN A 1 324 ? 11.550 10.510 -9.505 1.00 97.62 324 GLN A CA 1
ATOM 2471 C C . GLN A 1 324 ? 10.382 9.688 -10.057 1.00 97.62 324 GLN A C 1
ATOM 2473 O O . GLN A 1 324 ? 9.708 10.112 -10.997 1.00 97.62 324 GLN A O 1
ATOM 2478 N N . SER A 1 325 ? 10.155 8.506 -9.485 1.00 96.94 325 SER A N 1
ATOM 2479 C CA . SER A 1 325 ? 9.151 7.556 -9.939 1.00 96.94 325 SER A CA 1
ATOM 2480 C C . SER A 1 325 ? 7.860 7.776 -9.156 1.00 96.94 325 SER A C 1
ATOM 2482 O O . SER A 1 325 ? 7.872 7.863 -7.926 1.00 96.94 325 SER A O 1
ATOM 2484 N N . LEU A 1 326 ? 6.737 7.846 -9.858 1.00 98.25 326 LEU A N 1
ATOM 2485 C CA . LEU A 1 326 ? 5.404 7.752 -9.283 1.00 98.25 326 LEU A CA 1
ATOM 2486 C C . LEU A 1 326 ? 4.841 6.368 -9.606 1.00 98.25 326 LEU A C 1
ATOM 2488 O O . LEU A 1 326 ? 4.762 5.973 -10.771 1.00 98.25 326 LEU A O 1
ATOM 2492 N N . LEU A 1 327 ? 4.478 5.625 -8.566 1.00 98.88 327 LEU A N 1
ATOM 2493 C CA . LEU A 1 327 ? 3.858 4.308 -8.686 1.00 98.88 327 LEU A CA 1
ATOM 2494 C C . LEU A 1 327 ? 2.341 4.472 -8.597 1.00 98.88 327 LEU A C 1
ATOM 2496 O O . LEU A 1 327 ? 1.861 5.120 -7.664 1.00 98.88 327 LEU A O 1
ATOM 2500 N N . LEU A 1 328 ? 1.603 3.884 -9.541 1.00 98.81 328 LEU A N 1
ATOM 2501 C CA . LEU A 1 328 ? 0.146 4.014 -9.641 1.00 98.81 328 LEU A CA 1
ATOM 2502 C C . LEU A 1 328 ? -0.547 2.648 -9.685 1.00 98.81 328 LEU A C 1
ATOM 2504 O O . LEU A 1 328 ? -0.083 1.749 -10.389 1.00 98.81 328 LEU A O 1
ATOM 2508 N N . GLY A 1 329 ? -1.668 2.498 -8.972 1.00 98.62 329 GLY A N 1
ATOM 2509 C CA . GLY A 1 329 ? -2.521 1.299 -8.993 1.00 98.62 329 GLY A CA 1
ATOM 2510 C C . GLY A 1 329 ? -2.713 0.623 -7.629 1.00 98.62 329 GLY A C 1
ATOM 2511 O O . GLY A 1 329 ? -2.692 1.283 -6.593 1.00 98.62 329 GLY A O 1
ATOM 2512 N N . GLU A 1 330 ? -2.923 -0.700 -7.607 1.00 98.62 330 GLU A N 1
ATOM 2513 C CA . GLU A 1 330 ? -3.237 -1.431 -6.366 1.00 98.62 330 GLU A CA 1
ATOM 2514 C C . GLU A 1 330 ? -1.977 -2.041 -5.704 1.00 98.62 330 GLU A C 1
ATOM 2516 O O . GLU A 1 330 ? -1.381 -2.973 -6.251 1.00 98.62 330 GLU A O 1
ATOM 2521 N N . PRO A 1 331 ? -1.561 -1.559 -4.514 1.00 98.38 331 PRO A N 1
ATOM 2522 C CA . PRO A 1 331 ? -0.259 -1.893 -3.924 1.00 98.38 331 PRO A CA 1
ATOM 2523 C C . PRO A 1 331 ? -0.178 -3.294 -3.307 1.00 98.38 331 PRO A C 1
ATOM 2525 O O . PRO A 1 331 ? 0.919 -3.833 -3.156 1.00 98.38 331 PRO A O 1
ATOM 2528 N N . LEU A 1 332 ? -1.310 -3.883 -2.912 1.00 97.75 332 LEU A N 1
ATOM 2529 C CA . LEU A 1 332 ? -1.356 -5.129 -2.141 1.00 97.75 332 LEU A CA 1
ATOM 2530 C C . LEU A 1 332 ? -1.618 -6.372 -3.002 1.00 97.75 332 LEU A C 1
ATOM 2532 O O . LEU A 1 332 ? -1.722 -7.472 -2.452 1.00 97.75 332 LEU A O 1
ATOM 2536 N N . ALA A 1 333 ? -1.731 -6.219 -4.324 1.00 98.44 333 ALA A N 1
ATOM 2537 C CA . ALA A 1 333 ? -1.962 -7.311 -5.258 1.00 98.44 333 ALA A CA 1
ATOM 2538 C C . ALA A 1 333 ? -0.841 -8.331 -5.106 1.00 98.44 333 ALA A C 1
ATOM 2540 O O . ALA A 1 333 ? 0.331 -7.964 -5.135 1.00 98.44 333 ALA A O 1
ATOM 2541 N N . LYS A 1 334 ? -1.202 -9.599 -4.901 1.00 97.44 334 LYS A N 1
ATOM 2542 C CA . LYS A 1 334 ? -0.258 -10.687 -4.594 1.00 97.44 334 LYS A CA 1
ATOM 2543 C C . LYS A 1 334 ? -0.645 -11.995 -5.304 1.00 97.44 334 LYS A C 1
ATOM 2545 O O . LYS A 1 334 ? -0.976 -12.996 -4.665 1.00 97.44 334 LYS A O 1
ATOM 2550 N N . PRO A 1 335 ? -0.640 -12.010 -6.643 1.00 97.69 335 PRO A N 1
ATOM 2551 C CA . PRO A 1 335 ? -1.136 -13.112 -7.449 1.00 97.69 335 PRO A CA 1
ATOM 2552 C C . PRO A 1 335 ? -0.363 -14.418 -7.280 1.00 97.69 335 PRO A C 1
ATOM 2554 O O . PRO A 1 335 ? -0.942 -15.483 -7.464 1.00 97.69 335 PRO A O 1
ATOM 2557 N N . TYR A 1 336 ? 0.907 -14.366 -6.878 1.00 96.94 336 TYR A N 1
ATOM 2558 C CA . TYR A 1 336 ? 1.731 -15.563 -6.664 1.00 96.94 336 TYR A CA 1
ATOM 2559 C C . TYR A 1 336 ? 2.019 -15.853 -5.188 1.00 96.94 336 TYR A C 1
ATOM 2561 O O . TYR A 1 336 ? 2.856 -16.698 -4.881 1.00 96.94 336 TYR A O 1
ATOM 2569 N N . ALA A 1 337 ? 1.359 -15.153 -4.260 1.00 95.19 337 ALA A N 1
ATOM 2570 C CA . ALA A 1 337 ? 1.464 -15.497 -2.849 1.00 95.19 337 ALA A CA 1
ATOM 2571 C C . ALA A 1 337 ? 0.851 -16.878 -2.568 1.00 95.19 337 ALA A C 1
ATOM 2573 O O . ALA A 1 337 ? 0.053 -17.399 -3.347 1.00 95.19 337 ALA A O 1
ATOM 2574 N N . VAL A 1 338 ? 1.190 -17.458 -1.419 1.00 92.81 338 VAL A N 1
ATOM 2575 C CA . VAL A 1 338 ? 0.530 -18.676 -0.938 1.00 92.81 338 VAL A CA 1
ATOM 2576 C C . VAL A 1 338 ? -0.806 -18.301 -0.277 1.00 92.81 338 VAL A C 1
ATOM 2578 O O . VAL A 1 338 ? -0.814 -17.397 0.568 1.00 92.81 338 VAL A O 1
ATOM 2581 N N . PRO A 1 339 ? -1.933 -18.948 -0.636 1.00 93.00 339 PRO A N 1
ATOM 2582 C CA . PRO A 1 339 ? -3.213 -18.727 0.028 1.00 93.00 339 PRO A CA 1
ATOM 2583 C C . PRO A 1 339 ? -3.172 -19.281 1.453 1.00 93.00 339 PRO A C 1
ATOM 2585 O O . PRO A 1 339 ? -2.825 -20.440 1.668 1.00 93.00 339 PRO A O 1
ATOM 2588 N N . LEU A 1 340 ? -3.545 -18.442 2.418 1.00 93.88 340 LEU A N 1
ATOM 2589 C CA . LEU A 1 340 ? -3.553 -18.761 3.843 1.00 93.88 340 LEU A CA 1
ATOM 2590 C C . LEU A 1 340 ? -4.887 -18.337 4.449 1.00 93.88 340 LEU A C 1
ATOM 2592 O O . LEU A 1 340 ? -5.456 -17.318 4.049 1.00 93.88 340 LEU A O 1
ATOM 2596 N N . SER A 1 341 ? -5.331 -19.057 5.470 1.00 94.50 341 SER A N 1
ATOM 2597 C CA . SER A 1 341 ? -6.430 -18.633 6.336 1.00 94.50 341 SER A CA 1
ATOM 2598 C C . SER A 1 341 ? -6.017 -18.705 7.795 1.00 94.50 341 SER A C 1
ATOM 2600 O O . SER A 1 341 ? -5.172 -19.507 8.177 1.00 94.50 341 SER A O 1
ATOM 2602 N N . VAL A 1 342 ? -6.629 -17.864 8.621 1.00 96.31 342 VAL A N 1
ATOM 2603 C CA . VAL A 1 342 ? -6.515 -17.940 10.075 1.00 96.31 342 VAL A CA 1
ATOM 2604 C C . VAL A 1 342 ? -7.902 -17.793 10.684 1.00 96.31 342 VAL A C 1
ATOM 2606 O O . VAL A 1 342 ? -8.754 -17.099 10.130 1.00 96.31 342 VAL A O 1
ATOM 2609 N N . LYS A 1 343 ? -8.142 -18.478 11.797 1.00 97.00 343 LYS A N 1
ATOM 2610 C CA . LYS A 1 343 ? -9.344 -18.350 12.627 1.00 97.00 343 LYS A CA 1
ATOM 2611 C C . LYS A 1 343 ? -8.925 -18.154 14.073 1.00 97.00 343 LYS A C 1
ATOM 2613 O O . LYS A 1 343 ? -7.836 -18.571 14.455 1.00 97.00 343 LYS A O 1
ATOM 2618 N N . VAL A 1 344 ? -9.797 -17.552 14.871 1.00 97.50 344 VAL A N 1
ATOM 2619 C CA . VAL A 1 344 ? -9.593 -17.408 16.316 1.00 97.50 344 VAL A CA 1
ATOM 2620 C C . VAL A 1 344 ? -10.683 -18.172 17.053 1.00 97.50 344 VAL A C 1
ATOM 2622 O O . VAL A 1 344 ? -11.872 -17.894 16.883 1.00 97.50 344 VAL A O 1
ATOM 2625 N N . LEU A 1 345 ? -10.265 -19.132 17.871 1.00 97.25 345 LEU A N 1
ATOM 2626 C CA . LEU A 1 345 ? -11.104 -19.896 18.781 1.00 97.25 345 LEU A CA 1
ATOM 2627 C C . LEU A 1 345 ? -11.198 -19.160 20.121 1.00 97.25 345 LEU A C 1
ATOM 2629 O O . LEU A 1 345 ? -10.196 -18.671 20.648 1.00 97.25 345 LEU A O 1
ATOM 2633 N N . GLY A 1 346 ? -12.411 -19.076 20.661 1.00 94.31 346 GLY A N 1
ATOM 2634 C CA . GLY A 1 346 ? -12.685 -18.426 21.938 1.00 94.31 346 GLY A CA 1
ATOM 2635 C C . GLY A 1 346 ? -14.123 -17.931 22.068 1.00 94.31 346 GLY A C 1
ATOM 2636 O O . GLY A 1 346 ? -14.901 -17.964 21.106 1.00 94.31 346 GLY A O 1
ATOM 2637 N N . ALA A 1 347 ? -14.471 -17.476 23.270 1.00 95.06 347 ALA A N 1
ATOM 2638 C CA . ALA A 1 347 ? -15.816 -17.024 23.604 1.00 95.06 347 ALA A CA 1
ATOM 2639 C C . ALA A 1 347 ? -16.192 -15.723 22.868 1.00 95.06 347 ALA A C 1
ATOM 2641 O O . ALA A 1 347 ? -15.342 -14.901 22.541 1.00 95.06 347 ALA A O 1
ATOM 2642 N N . ALA A 1 348 ? -17.485 -15.543 22.581 1.00 96.81 348 ALA A N 1
ATOM 2643 C CA . ALA A 1 348 ? -18.018 -14.292 22.027 1.00 96.81 348 ALA A CA 1
ATOM 2644 C C . ALA A 1 348 ? -18.453 -13.299 23.120 1.00 96.81 348 ALA A C 1
ATOM 2646 O O . ALA A 1 348 ? -18.606 -12.113 22.848 1.00 96.81 348 ALA A O 1
ATOM 2647 N N . ARG A 1 349 ? -18.643 -13.779 24.351 1.00 97.00 349 ARG A N 1
ATOM 2648 C CA . ARG A 1 349 ? -18.942 -12.971 25.532 1.00 97.00 349 ARG A CA 1
ATOM 2649 C C . ARG A 1 349 ? -18.095 -13.480 26.688 1.00 97.00 349 ARG A C 1
ATOM 2651 O O . ARG A 1 349 ? -18.026 -14.691 26.891 1.00 97.00 349 ARG A O 1
ATOM 2658 N N . ILE A 1 350 ? -17.452 -12.572 27.409 1.00 97.50 350 ILE A N 1
ATOM 2659 C CA . ILE A 1 350 ? -16.611 -12.890 28.563 1.00 97.50 350 ILE A CA 1
ATOM 2660 C C . ILE A 1 350 ? -16.918 -11.924 29.707 1.00 97.50 350 ILE A C 1
ATOM 2662 O O . ILE A 1 350 ? -17.305 -10.784 29.475 1.00 97.50 350 ILE A O 1
ATOM 2666 N N . SER A 1 351 ? -16.729 -12.384 30.938 1.00 96.69 351 SER A N 1
ATOM 2667 C CA . SER A 1 351 ? -16.771 -11.561 32.160 1.00 96.69 351 SER A CA 1
ATOM 2668 C C . SER A 1 351 ? -15.475 -11.665 32.975 1.00 96.69 351 SER A C 1
ATOM 2670 O O . SER A 1 351 ? -15.229 -10.872 33.879 1.00 96.69 351 SER A O 1
ATOM 2672 N N . ASN A 1 352 ? -14.614 -12.622 32.622 1.00 96.38 352 ASN A N 1
ATOM 2673 C CA . ASN A 1 352 ? -13.347 -12.928 33.277 1.00 96.38 352 ASN A CA 1
ATOM 2674 C C . ASN A 1 352 ? -12.224 -12.990 32.239 1.00 96.38 352 ASN A C 1
ATOM 2676 O O . ASN A 1 352 ? -12.489 -13.069 31.036 1.00 96.38 352 ASN A O 1
ATOM 2680 N N . ASP A 1 353 ? -10.982 -12.986 32.721 1.00 97.38 353 ASP A N 1
ATOM 2681 C CA . ASP A 1 353 ? -9.793 -13.208 31.900 1.00 97.38 353 ASP A CA 1
ATOM 2682 C C . ASP A 1 353 ? -9.955 -14.454 31.011 1.00 97.38 353 ASP A C 1
ATOM 2684 O O . ASP A 1 353 ? -10.507 -15.476 31.428 1.00 97.38 353 ASP A O 1
ATOM 2688 N N . PHE A 1 354 ? -9.486 -14.365 29.766 1.00 97.81 354 PHE A N 1
ATOM 2689 C CA . PHE A 1 354 ? -9.713 -15.404 28.761 1.00 97.81 354 PHE A CA 1
ATOM 2690 C C . PHE A 1 354 ? -8.496 -15.575 27.850 1.00 97.81 354 PHE A C 1
ATOM 2692 O O . PHE A 1 354 ? -7.834 -14.602 27.494 1.00 97.81 354 PHE A O 1
ATOM 2699 N N . THR A 1 355 ? -8.216 -16.813 27.436 1.00 98.31 355 THR A N 1
ATOM 2700 C CA . THR A 1 355 ? -7.159 -17.110 26.458 1.00 98.31 355 THR A CA 1
ATOM 2701 C C . THR A 1 355 ? -7.777 -17.489 25.121 1.00 98.31 355 THR A C 1
ATOM 2703 O O . THR A 1 355 ? -8.505 -18.474 25.027 1.00 98.31 355 THR A O 1
ATOM 2706 N N . TYR A 1 356 ? -7.466 -16.722 24.081 1.00 98.31 356 TYR A N 1
ATOM 2707 C CA . TYR A 1 356 ? -7.854 -17.021 22.705 1.00 98.31 356 TYR A CA 1
ATOM 2708 C C . TYR A 1 356 ? -6.755 -17.815 21.997 1.00 98.31 356 TYR A C 1
ATOM 2710 O O . TYR A 1 356 ? -5.575 -17.660 22.311 1.00 98.31 356 TYR A O 1
ATOM 2718 N N . LEU A 1 357 ? -7.138 -18.632 21.014 1.00 98.38 357 LEU A N 1
ATOM 2719 C CA . LEU A 1 357 ? -6.214 -19.450 20.225 1.00 98.38 357 LEU A CA 1
ATOM 2720 C C . LEU A 1 357 ? -6.404 -19.184 18.730 1.00 98.38 357 LEU A C 1
ATOM 2722 O O . LEU A 1 357 ? -7.511 -19.311 18.213 1.00 98.38 357 LEU A O 1
ATOM 2726 N N . ALA A 1 358 ? -5.333 -18.837 18.022 1.00 98.19 358 ALA A N 1
ATOM 2727 C CA . ALA A 1 358 ? -5.331 -18.697 16.573 1.00 98.19 358 ALA A CA 1
ATOM 2728 C C . ALA A 1 358 ? -4.963 -20.018 15.885 1.00 98.19 358 ALA A C 1
ATOM 2730 O O . ALA A 1 358 ? -3.967 -20.651 16.215 1.00 98.19 358 ALA A O 1
ATOM 2731 N N . GLN A 1 359 ? -5.718 -20.401 14.862 1.00 96.50 359 GLN A N 1
ATOM 2732 C CA . GLN A 1 359 ? -5.436 -21.569 14.033 1.00 96.50 359 GLN A CA 1
ATOM 2733 C C . GLN A 1 359 ? -5.209 -21.110 12.597 1.00 96.50 359 GLN A C 1
ATOM 2735 O O . GLN A 1 359 ? -6.116 -20.555 11.977 1.00 96.50 359 GLN A O 1
ATOM 2740 N N . ALA A 1 360 ? -3.987 -21.300 12.095 1.00 96.06 360 ALA A N 1
ATOM 2741 C CA . ALA A 1 360 ? -3.611 -20.965 10.726 1.00 96.06 360 ALA A CA 1
ATOM 2742 C C . ALA A 1 360 ? -3.599 -22.222 9.856 1.00 96.06 360 ALA A C 1
ATOM 2744 O O . ALA A 1 360 ? -3.179 -23.285 10.304 1.00 96.06 360 ALA A O 1
ATOM 2745 N N . GLU A 1 361 ? -4.046 -22.085 8.614 1.00 93.69 361 GLU A N 1
ATOM 2746 C CA . GLU A 1 361 ? -4.177 -23.180 7.659 1.00 93.69 361 GLU A CA 1
ATOM 2747 C C . GLU A 1 361 ? -3.663 -22.743 6.284 1.00 93.69 361 GLU A C 1
ATOM 2749 O O . GLU A 1 361 ? -3.760 -21.574 5.894 1.00 93.69 361 GLU A O 1
ATOM 2754 N N . SER A 1 362 ? -3.104 -23.703 5.549 1.00 93.31 362 SER A N 1
ATOM 2755 C CA . SER A 1 362 ? -2.616 -23.544 4.181 1.00 93.31 362 SER A CA 1
ATOM 2756 C C . SER A 1 362 ? -2.774 -24.855 3.423 1.00 93.31 362 SER A C 1
ATOM 2758 O O . SER A 1 362 ? -2.693 -25.931 4.012 1.00 93.31 362 SER A O 1
ATOM 2760 N N . GLN A 1 363 ? -2.944 -24.764 2.105 1.00 88.94 363 GLN A N 1
ATOM 2761 C CA . GLN A 1 363 ? -2.868 -25.933 1.224 1.00 88.94 363 GLN A CA 1
ATOM 2762 C C . GLN A 1 363 ? -1.426 -26.427 1.038 1.00 88.94 363 GLN A C 1
ATOM 2764 O O . GLN A 1 363 ? -1.205 -27.578 0.672 1.00 88.94 363 GLN A O 1
ATOM 2769 N N . VAL A 1 364 ? -0.440 -25.561 1.287 1.00 88.31 364 VAL A N 1
ATOM 2770 C CA . VAL A 1 364 ? 0.977 -25.929 1.258 1.00 88.31 364 VAL A CA 1
ATOM 2771 C C . VAL A 1 364 ? 1.337 -26.587 2.588 1.00 88.31 364 VAL A C 1
ATOM 2773 O O . VAL A 1 364 ? 1.149 -25.997 3.653 1.00 88.31 364 VAL A O 1
ATOM 2776 N N . GLN A 1 365 ? 1.855 -27.811 2.514 1.00 87.19 365 GLN A N 1
ATOM 2777 C CA . GLN A 1 365 ? 2.270 -28.593 3.678 1.00 87.19 365 GLN A CA 1
ATOM 2778 C C . GLN A 1 365 ? 3.563 -28.044 4.301 1.00 87.19 365 GLN A C 1
ATOM 2780 O O . GLN A 1 365 ? 4.340 -27.354 3.642 1.00 87.19 365 GLN A O 1
ATOM 2785 N N . ASN A 1 366 ? 3.807 -28.389 5.569 1.00 86.12 366 ASN A N 1
ATOM 2786 C CA . ASN A 1 366 ? 5.043 -28.082 6.305 1.00 86.12 366 ASN A CA 1
ATOM 2787 C C . ASN A 1 366 ? 5.372 -26.583 6.434 1.00 86.12 366 ASN A C 1
ATOM 2789 O O . ASN A 1 366 ? 6.534 -26.208 6.585 1.00 86.12 366 ASN A O 1
ATOM 2793 N N . LEU A 1 367 ? 4.361 -25.710 6.398 1.00 90.94 367 LEU A N 1
ATOM 2794 C CA . LEU A 1 367 ? 4.553 -24.299 6.720 1.00 90.94 367 LEU A CA 1
ATOM 2795 C C . LEU A 1 367 ? 4.601 -24.089 8.232 1.00 90.94 367 LEU A C 1
ATOM 2797 O O . LEU A 1 367 ? 3.716 -24.522 8.966 1.00 90.94 367 LEU A O 1
ATOM 2801 N N . THR A 1 368 ? 5.606 -23.344 8.683 1.00 94.06 368 THR A N 1
ATOM 2802 C CA . THR A 1 368 ? 5.661 -22.814 10.047 1.00 94.06 368 THR A CA 1
ATOM 2803 C C . THR A 1 368 ? 5.072 -21.410 10.078 1.00 94.06 368 THR A C 1
ATOM 2805 O O . THR A 1 368 ? 5.374 -20.577 9.215 1.00 94.06 368 THR A O 1
ATOM 2808 N N . PHE A 1 369 ? 4.261 -21.131 11.095 1.00 95.94 369 PHE A N 1
ATOM 2809 C CA . PHE A 1 369 ? 3.598 -19.847 11.275 1.00 95.94 369 PHE A CA 1
ATOM 2810 C C . PHE A 1 369 ? 4.161 -19.075 12.464 1.00 95.94 369 PHE A C 1
ATOM 2812 O O . PHE A 1 369 ? 4.573 -19.640 13.471 1.00 95.94 369 PHE A O 1
ATOM 2819 N N . LEU A 1 370 ? 4.136 -17.755 12.332 1.00 96.44 370 LEU A N 1
ATOM 2820 C CA . LEU A 1 370 ? 4.324 -16.802 13.409 1.00 96.44 370 LEU A CA 1
ATOM 2821 C C . LEU A 1 370 ? 3.021 -16.025 13.593 1.00 96.44 370 LEU A C 1
ATOM 2823 O O . LEU A 1 370 ? 2.405 -15.583 12.620 1.00 96.44 370 LEU A O 1
ATOM 2827 N N . TYR A 1 371 ? 2.643 -15.783 14.834 1.00 97.62 371 TYR A N 1
ATOM 2828 C CA . TYR A 1 371 ? 1.410 -15.123 15.229 1.00 97.62 371 TYR A CA 1
ATOM 2829 C C . TYR A 1 371 ? 1.712 -13.775 15.864 1.00 97.62 371 TYR A C 1
ATOM 2831 O O . TYR A 1 371 ? 2.765 -13.574 16.459 1.00 97.62 371 TYR A O 1
ATOM 2839 N N . SER A 1 372 ? 0.813 -12.817 15.693 1.00 96.50 372 SER A N 1
ATOM 2840 C CA . SER A 1 372 ? 0.744 -11.617 16.529 1.00 96.50 372 SER A CA 1
ATOM 2841 C C . SER A 1 372 ? -0.714 -11.231 16.711 1.00 96.50 372 SER A C 1
ATOM 2843 O O . SER A 1 372 ? -1.546 -11.557 15.858 1.00 96.50 372 SER A O 1
ATOM 2845 N N . PHE A 1 373 ? -1.004 -10.480 17.765 1.00 97.19 373 PHE A N 1
ATOM 2846 C CA . PHE A 1 373 ? -2.368 -10.141 18.141 1.00 97.19 373 PHE A CA 1
ATOM 2847 C C . PHE A 1 373 ? -2.514 -8.649 18.387 1.00 97.19 373 PHE A C 1
ATOM 2849 O O . PHE A 1 373 ? -1.685 -8.045 19.073 1.00 97.19 373 PHE A O 1
ATOM 2856 N N . LEU A 1 374 ? -3.581 -8.070 17.840 1.00 95.12 374 LEU A N 1
ATOM 2857 C CA . LEU A 1 374 ? -4.007 -6.713 18.157 1.00 95.12 374 LEU A CA 1
ATOM 2858 C C . LEU A 1 374 ? -5.350 -6.766 18.885 1.00 95.12 374 LEU A C 1
ATOM 2860 O O . LEU A 1 374 ? -6.234 -7.499 18.453 1.00 95.12 374 LEU A O 1
ATOM 2864 N N . LEU A 1 375 ? -5.508 -5.982 19.944 1.00 95.25 375 LEU A N 1
ATOM 2865 C CA . LEU A 1 375 ? -6.778 -5.752 20.623 1.00 95.25 375 LEU A CA 1
ATOM 2866 C C . LEU A 1 375 ? -7.172 -4.293 20.407 1.00 95.25 375 LEU A C 1
ATOM 2868 O O . LEU A 1 375 ? -6.391 -3.397 20.730 1.00 95.25 375 LEU A O 1
ATOM 2872 N N . ASP A 1 376 ? -8.329 -4.070 19.789 1.00 92.31 376 ASP A N 1
ATOM 2873 C CA . ASP A 1 376 ? -8.829 -2.742 19.406 1.00 92.31 376 ASP A CA 1
ATOM 2874 C C . ASP A 1 376 ? -7.772 -1.921 18.645 1.00 92.31 376 ASP A C 1
ATOM 2876 O O . ASP A 1 376 ? -7.516 -0.749 18.914 1.00 92.31 376 ASP A O 1
ATOM 2880 N N . GLY A 1 377 ? -7.069 -2.588 17.722 1.00 89.44 377 GLY A N 1
ATOM 2881 C CA . GLY A 1 377 ? -6.003 -1.995 16.908 1.00 89.44 377 GLY A CA 1
ATOM 2882 C C . GLY A 1 377 ? -4.641 -1.839 17.604 1.00 89.44 377 GLY A C 1
ATOM 2883 O O . GLY A 1 377 ? -3.612 -1.649 16.942 1.00 89.44 377 GLY A O 1
ATOM 2884 N N . LYS A 1 378 ? -4.569 -1.985 18.929 1.00 89.56 378 LYS A N 1
ATOM 2885 C CA . LYS A 1 378 ? -3.322 -1.882 19.702 1.00 89.56 378 LYS A CA 1
ATOM 2886 C C . LYS A 1 378 ? -2.642 -3.242 19.814 1.00 89.56 378 LYS A C 1
ATOM 2888 O O . LYS A 1 378 ? -3.305 -4.265 19.893 1.00 89.56 378 LYS A O 1
ATOM 2893 N N . GLU A 1 379 ? -1.311 -3.275 19.784 1.00 91.88 379 GLU A N 1
ATOM 2894 C CA . GLU A 1 379 ? -0.569 -4.532 19.912 1.00 91.88 379 GLU A CA 1
ATOM 2895 C C . GLU A 1 379 ? -0.776 -5.108 21.310 1.00 91.88 379 GLU A C 1
ATOM 2897 O O . GLU A 1 379 ? -0.387 -4.497 22.301 1.00 91.88 379 GLU A O 1
ATOM 2902 N N . LEU A 1 380 ? -1.402 -6.282 21.362 1.00 95.06 380 LEU A N 1
ATOM 2903 C CA . LEU A 1 380 ? -1.548 -7.073 22.578 1.00 95.06 380 LEU A CA 1
ATOM 2904 C C . LEU A 1 380 ? -0.378 -8.052 22.715 1.00 95.06 380 LEU A C 1
ATOM 2906 O O . LEU A 1 380 ? 0.100 -8.312 23.816 1.00 95.06 380 LEU A O 1
ATOM 2910 N N . ARG A 1 381 ? 0.094 -8.585 21.582 1.00 95.50 381 ARG A N 1
ATOM 2911 C CA . ARG A 1 381 ? 1.253 -9.475 21.515 1.00 95.50 381 ARG A CA 1
ATOM 2912 C C . ARG A 1 381 ? 1.985 -9.312 20.188 1.00 95.50 381 ARG A C 1
ATOM 2914 O O . ARG A 1 381 ? 1.370 -9.415 19.122 1.00 95.50 381 ARG A O 1
ATOM 2921 N N . GLY A 1 382 ? 3.300 -9.120 20.271 1.00 93.62 382 GLY A N 1
ATOM 2922 C CA . GLY A 1 382 ? 4.208 -9.097 19.128 1.00 93.62 382 GLY A CA 1
ATOM 2923 C C . GLY A 1 382 ? 4.334 -10.452 18.419 1.00 93.62 382 GLY A C 1
ATOM 2924 O O . GLY A 1 382 ? 3.588 -11.394 18.669 1.00 93.62 382 GLY A O 1
ATOM 2925 N N . VAL A 1 383 ? 5.285 -10.549 17.490 1.00 93.31 383 VAL A N 1
ATOM 2926 C CA . VAL A 1 383 ? 5.469 -11.745 16.651 1.00 93.31 383 VAL A CA 1
ATOM 2927 C C . VAL A 1 383 ? 6.086 -12.901 17.452 1.00 93.31 383 VAL A C 1
ATOM 2929 O O . VAL A 1 383 ? 7.201 -12.755 17.942 1.00 93.31 383 VAL A O 1
ATOM 2932 N N . SER A 1 384 ? 5.414 -14.054 17.526 1.00 95.44 384 SER A N 1
ATOM 2933 C CA . SER A 1 384 ? 5.915 -15.279 18.181 1.00 95.44 384 SER A CA 1
ATOM 2934 C C . SER A 1 384 ? 5.405 -16.563 17.518 1.00 95.44 384 SER A C 1
ATOM 2936 O O . SER A 1 384 ? 4.475 -16.513 16.726 1.00 95.44 384 SER A O 1
ATOM 2938 N N . GLU A 1 385 ? 5.973 -17.722 17.854 1.00 96.44 385 GLU A N 1
ATOM 2939 C CA . GLU A 1 385 ? 5.467 -19.036 17.399 1.00 96.44 385 GLU A CA 1
ATOM 2940 C C . GLU A 1 385 ? 4.234 -19.511 18.182 1.00 96.44 385 GLU A C 1
ATOM 2942 O O . GLU A 1 385 ? 3.486 -20.356 17.705 1.00 96.44 385 GLU A O 1
ATOM 2947 N N . ASP A 1 386 ? 3.991 -18.939 19.360 1.00 97.19 386 ASP A N 1
ATOM 2948 C CA . ASP A 1 386 ? 2.839 -19.271 20.194 1.00 97.19 386 ASP A CA 1
ATOM 2949 C C . ASP A 1 386 ? 1.536 -18.721 19.575 1.00 97.19 386 ASP A C 1
ATOM 2951 O O . ASP A 1 386 ? 1.408 -17.499 19.402 1.00 97.19 386 ASP A O 1
ATOM 2955 N N . PRO A 1 387 ? 0.574 -19.601 19.244 1.00 97.50 387 PRO A N 1
ATOM 2956 C CA . PRO A 1 387 ? -0.696 -19.230 18.636 1.00 97.50 387 PRO A CA 1
ATOM 2957 C C . PRO A 1 387 ? -1.734 -18.711 19.638 1.00 97.50 387 PRO A C 1
ATOM 2959 O O . PRO A 1 387 ? -2.861 -18.427 19.238 1.00 97.50 387 PRO A O 1
ATOM 2962 N N . SER A 1 388 ? -1.422 -18.623 20.930 1.00 98.06 388 SER A N 1
ATOM 2963 C CA . SER A 1 388 ? -2.365 -18.176 21.954 1.00 98.06 388 SER A CA 1
ATOM 2964 C C . SER A 1 388 ? -2.188 -16.701 22.323 1.00 98.06 388 SER A C 1
ATOM 2966 O O . SER A 1 388 ? -1.129 -16.095 22.125 1.00 98.06 388 SER A O 1
ATOM 2968 N N . VAL A 1 389 ? -3.231 -16.098 22.890 1.00 98.06 389 VAL A N 1
ATOM 2969 C CA . VAL A 1 389 ? -3.134 -14.779 23.518 1.00 98.06 389 VAL A CA 1
ATOM 2970 C C . VAL A 1 389 ? -4.049 -14.674 24.730 1.00 98.06 389 VAL A C 1
ATOM 2972 O O . VAL A 1 389 ? -5.236 -14.995 24.667 1.00 98.06 389 VAL A O 1
ATOM 2975 N N . TYR A 1 390 ? -3.479 -14.207 25.837 1.00 97.50 390 TYR A N 1
ATOM 2976 C CA . TYR A 1 390 ? -4.195 -13.947 27.078 1.00 97.50 390 TYR A CA 1
ATOM 2977 C C . TYR A 1 390 ? -4.765 -12.529 27.085 1.00 97.50 390 TYR A C 1
ATOM 2979 O O . TYR A 1 390 ? -4.032 -11.555 26.899 1.00 97.50 390 TYR A O 1
ATOM 2987 N N . VAL A 1 391 ? -6.064 -12.413 27.337 1.00 97.19 391 VAL A N 1
ATOM 2988 C CA . VAL A 1 391 ? -6.776 -11.145 27.484 1.00 97.19 391 VAL A CA 1
ATOM 2989 C C . VAL A 1 391 ? -7.121 -10.954 28.955 1.00 97.19 391 VAL A C 1
ATOM 2991 O O . VAL A 1 391 ? -7.941 -11.683 29.512 1.00 97.19 391 VAL A O 1
ATOM 2994 N N . ARG A 1 392 ? -6.491 -9.951 29.573 1.00 96.12 392 ARG A N 1
ATOM 2995 C CA . ARG A 1 392 ? -6.777 -9.527 30.947 1.00 96.12 392 ARG A CA 1
ATOM 2996 C C . ARG A 1 392 ? -7.914 -8.507 30.950 1.00 96.12 392 ARG A C 1
ATOM 2998 O O . ARG A 1 392 ? -7.708 -7.376 30.514 1.00 96.12 392 ARG A O 1
ATOM 3005 N N . THR A 1 393 ? -9.079 -8.868 31.478 1.00 95.25 393 THR A N 1
ATOM 3006 C CA . THR A 1 393 ? -10.295 -8.041 31.417 1.00 95.25 393 THR A CA 1
ATOM 3007 C C . THR A 1 393 ? -10.274 -6.859 32.371 1.00 95.25 393 THR A C 1
ATOM 3009 O O . THR A 1 393 ? -10.919 -5.854 32.099 1.00 95.25 393 THR A O 1
ATOM 3012 N N . ARG A 1 394 ? -9.490 -6.908 33.459 1.00 92.56 394 ARG A N 1
ATOM 3013 C CA . ARG A 1 394 ? -9.435 -5.805 34.443 1.00 92.56 394 ARG A CA 1
ATOM 3014 C C . ARG A 1 394 ? -9.016 -4.452 33.843 1.00 92.56 394 ARG A C 1
ATOM 3016 O O . ARG A 1 394 ? -9.280 -3.420 34.444 1.00 92.56 394 ARG A O 1
ATOM 3023 N N . ASN A 1 395 ? -8.293 -4.477 32.722 1.00 87.88 395 ASN A N 1
ATOM 3024 C CA . ASN A 1 395 ? -7.758 -3.291 32.052 1.00 87.88 395 ASN A CA 1
ATOM 3025 C C . ASN A 1 395 ? -8.637 -2.847 30.867 1.00 87.88 395 ASN A C 1
ATOM 3027 O O . ASN A 1 395 ? -8.230 -1.968 30.112 1.00 87.88 395 ASN A O 1
ATOM 3031 N N . LEU A 1 396 ? -9.783 -3.497 30.659 1.00 95.38 396 LEU A N 1
ATOM 3032 C CA . LEU A 1 396 ? -10.684 -3.249 29.542 1.00 95.38 396 LEU A CA 1
ATOM 3033 C C . LEU A 1 396 ? -12.003 -2.673 30.054 1.00 95.38 396 LEU A C 1
ATOM 3035 O O . LEU A 1 396 ? -12.439 -2.975 31.169 1.00 95.38 396 LEU A O 1
ATOM 3039 N N . ALA A 1 397 ? -12.613 -1.833 29.223 1.00 96.00 397 ALA A N 1
ATOM 3040 C CA . ALA A 1 397 ? -13.974 -1.372 29.432 1.00 96.00 397 ALA A CA 1
ATOM 3041 C C . ALA A 1 397 ? -14.972 -2.499 29.155 1.00 96.00 397 ALA A C 1
ATOM 3043 O O . ALA A 1 397 ? -14.667 -3.416 28.404 1.00 96.00 397 ALA A O 1
ATOM 3044 N N . ASP A 1 398 ? -16.172 -2.432 29.722 1.00 97.12 398 ASP A N 1
ATOM 3045 C CA . ASP A 1 398 ? -17.262 -3.270 29.220 1.00 97.12 398 ASP A CA 1
ATOM 3046 C C . ASP A 1 398 ? -17.603 -2.898 27.761 1.00 97.12 398 ASP A C 1
ATOM 3048 O O . ASP A 1 398 ? -17.220 -1.842 27.247 1.00 97.12 398 ASP A O 1
ATOM 3052 N N . GLY A 1 399 ? -18.377 -3.752 27.093 1.00 97.00 399 GLY A N 1
ATOM 3053 C CA . GLY A 1 399 ? -18.861 -3.517 25.736 1.00 97.00 399 GLY A CA 1
ATOM 3054 C C . GLY A 1 399 ? -18.059 -4.251 24.665 1.00 97.00 399 GLY A C 1
ATOM 3055 O O . GLY A 1 399 ? -17.549 -5.350 24.882 1.00 97.00 399 GLY A O 1
ATOM 3056 N N . TYR A 1 400 ? -18.064 -3.702 23.453 1.00 97.31 400 TYR A N 1
ATOM 3057 C CA . TYR A 1 400 ? -17.525 -4.339 22.254 1.00 97.31 400 TYR A CA 1
ATOM 3058 C C . TYR A 1 400 ? -16.007 -4.182 22.130 1.00 97.31 400 TYR A C 1
ATOM 3060 O O . TYR A 1 400 ? -15.489 -3.068 22.189 1.00 97.31 400 TYR A O 1
ATOM 3068 N N . HIS A 1 401 ? -15.336 -5.290 21.812 1.00 97.06 401 HIS A N 1
ATOM 3069 C CA . HIS A 1 401 ? -13.914 -5.343 21.486 1.00 97.06 401 HIS A CA 1
ATOM 3070 C C . HIS A 1 401 ? -13.651 -6.159 20.218 1.00 97.06 401 HIS A C 1
ATOM 3072 O O . HIS A 1 401 ? -14.388 -7.097 19.892 1.00 97.06 401 HIS A O 1
ATOM 3078 N N . GLU A 1 402 ? -12.554 -5.847 19.528 1.00 95.69 402 GLU A N 1
ATOM 3079 C CA . GLU A 1 402 ? -12.055 -6.596 18.373 1.00 95.69 402 GLU A CA 1
ATOM 3080 C C . GLU A 1 402 ? -10.650 -7.151 18.641 1.00 95.69 402 GLU A C 1
ATOM 3082 O O . GLU A 1 402 ? -9.679 -6.407 18.789 1.00 95.69 402 GLU A O 1
ATOM 3087 N N . LEU A 1 403 ? -10.527 -8.481 18.651 1.00 97.38 403 LEU A N 1
ATOM 3088 C CA . LEU A 1 403 ? -9.249 -9.185 18.675 1.00 97.38 403 LEU A CA 1
ATOM 3089 C C . LEU A 1 403 ? -8.856 -9.600 17.255 1.00 97.38 403 LEU A C 1
ATOM 3091 O O . LEU A 1 403 ? -9.448 -10.510 16.672 1.00 97.38 403 LEU A O 1
ATOM 3095 N N . ARG A 1 404 ? -7.804 -8.988 16.718 1.00 96.31 404 ARG A N 1
ATOM 3096 C CA . ARG A 1 404 ? -7.207 -9.365 15.437 1.00 96.31 404 ARG A CA 1
ATOM 3097 C C . ARG A 1 404 ? -6.059 -10.337 15.642 1.00 96.31 404 ARG A C 1
ATOM 3099 O O . ARG A 1 404 ? -5.032 -9.964 16.207 1.00 96.31 404 ARG A O 1
ATOM 3106 N N . ALA A 1 405 ? -6.176 -11.538 15.091 1.00 97.56 405 ALA A N 1
ATOM 3107 C CA . ALA A 1 405 ? -5.046 -12.447 14.934 1.00 97.56 405 ALA A CA 1
ATOM 3108 C C . ALA A 1 405 ? -4.418 -12.283 13.551 1.00 97.56 405 ALA A C 1
ATOM 3110 O O . ALA A 1 405 ? -5.119 -12.208 12.541 1.00 97.56 405 ALA A O 1
ATOM 3111 N N . ILE A 1 406 ? -3.088 -12.256 13.500 1.00 95.94 406 ILE A N 1
ATOM 3112 C CA . ILE A 1 406 ? -2.319 -12.205 12.256 1.00 95.94 406 ILE A CA 1
ATOM 3113 C C . ILE A 1 406 ? -1.384 -13.406 12.241 1.00 95.94 406 ILE A C 1
ATOM 3115 O O . ILE A 1 406 ? -0.439 -13.457 13.028 1.00 95.94 406 ILE A O 1
ATOM 3119 N N . ALA A 1 407 ? -1.627 -14.337 11.324 1.00 96.69 407 ALA A N 1
ATOM 3120 C CA . ALA A 1 407 ? -0.728 -15.451 11.058 1.00 96.69 407 ALA A CA 1
ATOM 3121 C C . ALA A 1 407 ? 0.124 -15.125 9.833 1.00 96.69 407 ALA A C 1
ATOM 3123 O O . ALA A 1 407 ? -0.396 -14.705 8.797 1.00 96.69 407 ALA A O 1
ATOM 3124 N N . ARG A 1 408 ? 1.437 -15.318 9.941 1.00 95.00 408 ARG A N 1
ATOM 3125 C CA . ARG A 1 408 ? 2.385 -15.127 8.838 1.00 95.00 408 ARG A CA 1
ATOM 3126 C C . ARG A 1 408 ? 3.315 -16.319 8.715 1.00 95.00 408 ARG A C 1
ATOM 3128 O O . ARG A 1 408 ? 3.691 -16.901 9.725 1.00 95.00 408 ARG A O 1
ATOM 3135 N N . VAL A 1 409 ? 3.709 -16.664 7.498 1.00 94.44 409 VAL A N 1
ATOM 3136 C CA . VAL A 1 409 ? 4.657 -17.764 7.273 1.00 94.44 409 VAL A CA 1
ATOM 3137 C C . VAL A 1 409 ? 6.056 -17.328 7.706 1.00 94.44 409 VAL A C 1
ATOM 3139 O O . VAL A 1 409 ? 6.480 -16.202 7.428 1.00 94.44 409 VAL A O 1
ATOM 3142 N N . LYS A 1 410 ? 6.788 -18.224 8.373 1.00 92.69 410 LYS A N 1
ATOM 3143 C CA . LYS A 1 410 ? 8.209 -18.060 8.707 1.00 92.69 410 LYS A CA 1
ATOM 3144 C C . LYS A 1 410 ? 9.058 -18.262 7.443 1.00 92.69 410 LYS A C 1
ATOM 3146 O O . LYS A 1 410 ? 9.602 -19.333 7.207 1.00 92.69 410 LYS A O 1
ATOM 3151 N N . HIS A 1 411 ? 9.104 -17.239 6.594 1.00 92.06 411 HIS A N 1
ATOM 3152 C CA . HIS A 1 411 ? 9.772 -17.255 5.290 1.00 92.06 411 HIS A CA 1
ATOM 3153 C C . HIS A 1 411 ? 10.294 -15.851 4.922 1.00 92.06 411 HIS A C 1
ATOM 3155 O O . HIS A 1 411 ? 9.857 -14.856 5.500 1.00 92.06 411 HIS A O 1
ATOM 3161 N N . LEU A 1 412 ? 11.213 -15.766 3.950 1.00 94.31 412 LEU A N 1
ATOM 3162 C CA . LEU A 1 412 ? 11.797 -14.507 3.456 1.00 94.31 412 LEU A CA 1
ATOM 3163 C C . LEU A 1 412 ? 10.749 -13.551 2.861 1.00 94.31 412 LEU A C 1
ATOM 3165 O O . LEU A 1 412 ? 10.785 -12.339 3.076 1.00 94.31 412 LEU A O 1
ATOM 3169 N N . VAL A 1 413 ? 9.774 -14.114 2.152 1.00 95.69 413 VAL A N 1
ATOM 3170 C CA . VAL A 1 413 ? 8.551 -13.424 1.733 1.00 95.69 413 VAL A CA 1
ATOM 3171 C C . VAL A 1 413 ? 7.435 -13.834 2.689 1.00 95.69 413 VAL A C 1
ATOM 3173 O O . VAL A 1 413 ? 6.948 -14.964 2.641 1.00 95.69 413 VAL A O 1
ATOM 3176 N N . GLN A 1 414 ? 7.075 -12.929 3.602 1.00 93.25 414 GLN A N 1
ATOM 3177 C CA . GLN A 1 414 ? 6.135 -13.195 4.695 1.00 93.25 414 GLN A CA 1
ATOM 3178 C C . GLN A 1 414 ? 4.675 -13.040 4.256 1.00 93.25 414 GLN A C 1
ATOM 3180 O O . GLN A 1 414 ? 4.024 -12.028 4.533 1.00 93.25 414 GLN A O 1
ATOM 3185 N N . PHE A 1 415 ? 4.136 -14.073 3.612 1.00 90.44 415 PHE A N 1
ATOM 3186 C CA . PHE A 1 415 ? 2.696 -14.195 3.381 1.00 90.44 415 PHE A CA 1
ATOM 3187 C C . PHE A 1 415 ? 1.936 -14.143 4.701 1.00 90.44 415 PHE A C 1
ATOM 3189 O O . PHE A 1 415 ? 2.382 -14.723 5.692 1.00 90.44 415 PHE A O 1
ATOM 3196 N N . ASN A 1 416 ? 0.777 -13.487 4.710 1.00 92.25 416 ASN A N 1
ATOM 3197 C CA . ASN A 1 416 ? -0.063 -13.407 5.894 1.00 92.25 416 ASN A CA 1
ATOM 3198 C C . ASN A 1 416 ? -1.551 -13.605 5.590 1.00 92.25 416 ASN A C 1
ATOM 3200 O O . ASN A 1 416 ? -2.023 -13.378 4.469 1.00 92.25 416 ASN A O 1
ATOM 3204 N N . ALA A 1 417 ? -2.254 -14.016 6.640 1.00 93.50 417 ALA A N 1
ATOM 3205 C CA . ALA A 1 417 ? -3.697 -13.973 6.782 1.00 93.50 417 ALA A CA 1
ATOM 3206 C C . ALA A 1 417 ? -4.042 -13.267 8.098 1.00 93.50 417 ALA A C 1
ATOM 3208 O O . ALA A 1 417 ? -3.257 -13.276 9.052 1.00 93.50 417 ALA A O 1
ATOM 3209 N N . LEU A 1 418 ? -5.222 -12.657 8.139 1.00 94.88 418 LEU A N 1
ATOM 3210 C CA . LEU A 1 418 ? -5.756 -12.005 9.327 1.00 94.88 418 LEU A CA 1
ATOM 3211 C C . LEU A 1 418 ? -7.184 -12.472 9.589 1.00 94.88 418 LEU A C 1
ATOM 3213 O O . LEU A 1 418 ? -7.890 -12.856 8.654 1.00 94.88 418 LEU A O 1
ATOM 3217 N N . PHE A 1 419 ? -7.588 -12.430 10.853 1.00 95.44 419 PHE A N 1
ATOM 3218 C CA . PHE A 1 419 ? -8.956 -12.690 11.276 1.00 95.44 419 PHE A CA 1
ATOM 3219 C C . PHE A 1 419 ? -9.315 -11.785 12.447 1.00 95.44 419 PHE A C 1
ATOM 3221 O O . PHE A 1 419 ? -8.578 -11.734 13.433 1.00 95.44 419 PHE A O 1
ATOM 3228 N N . ASP A 1 420 ? -10.454 -11.111 12.324 1.00 94.62 420 ASP A N 1
ATOM 3229 C CA . ASP A 1 420 ? -11.014 -10.234 13.345 1.00 94.62 420 ASP A CA 1
ATOM 3230 C C . ASP A 1 420 ? -12.102 -10.984 14.113 1.00 94.62 420 ASP A C 1
ATOM 3232 O O . ASP A 1 420 ? -13.149 -11.336 13.565 1.00 94.62 420 ASP A O 1
ATOM 3236 N N . LYS A 1 421 ? -11.838 -11.262 15.390 1.00 96.31 421 LYS A N 1
ATOM 3237 C CA . LYS A 1 421 ? -12.785 -11.875 16.319 1.00 96.31 421 LYS A CA 1
ATOM 3238 C C . LYS A 1 421 ? -13.354 -10.796 17.225 1.00 96.31 421 LYS A C 1
ATOM 3240 O O . LYS A 1 421 ? -12.657 -10.281 18.094 1.00 96.31 421 LYS A O 1
ATOM 3245 N N . SER A 1 422 ? -14.634 -10.496 17.055 1.00 96.62 422 SER A N 1
ATOM 3246 C CA . SER A 1 422 ? -15.361 -9.656 18.001 1.00 96.62 422 SER A CA 1
ATOM 3247 C C . SER A 1 422 ? -15.722 -10.431 19.268 1.00 96.62 422 SER A C 1
ATOM 3249 O O . SER A 1 422 ? -16.104 -11.608 19.190 1.00 96.62 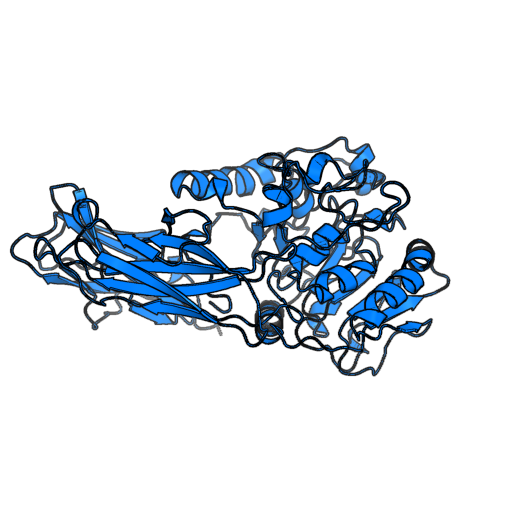422 SER A O 1
ATOM 3251 N N . PHE A 1 423 ? -15.682 -9.754 20.412 1.00 97.88 423 PHE A N 1
ATOM 3252 C CA . PHE A 1 423 ? -16.262 -10.237 21.662 1.00 97.88 423 PHE A CA 1
ATOM 3253 C C . PHE A 1 423 ? -16.857 -9.083 22.477 1.00 97.88 423 PHE A C 1
ATOM 3255 O O . PHE A 1 423 ? -16.528 -7.919 22.257 1.00 97.88 423 PHE A O 1
ATOM 3262 N N . THR A 1 424 ? -17.741 -9.416 23.414 1.00 97.88 424 THR A N 1
ATOM 3263 C CA . THR A 1 424 ? -18.303 -8.466 24.379 1.00 97.88 424 THR A CA 1
ATOM 3264 C C . THR A 1 424 ? -17.777 -8.764 25.777 1.00 97.88 424 THR A C 1
ATOM 3266 O O . THR A 1 424 ? -17.857 -9.912 26.225 1.00 97.88 424 THR A O 1
ATOM 3269 N N . LEU A 1 425 ? -17.255 -7.746 26.458 1.00 97.81 425 LEU A N 1
ATOM 3270 C CA . LEU A 1 425 ? -16.905 -7.809 27.874 1.00 97.81 425 LEU A CA 1
ATOM 3271 C C . LEU A 1 425 ? -18.073 -7.287 28.720 1.00 97.81 425 LEU A C 1
ATOM 3273 O O . LEU A 1 425 ? -18.661 -6.257 28.405 1.00 97.81 425 LEU A O 1
ATOM 3277 N N . ASP A 1 426 ? -18.414 -8.020 29.771 1.00 95.62 426 ASP A N 1
ATOM 3278 C CA . ASP A 1 426 ? -19.459 -7.663 30.729 1.00 95.62 426 ASP A CA 1
ATOM 3279 C C . ASP A 1 426 ? -18.970 -7.976 32.148 1.00 95.62 426 ASP A C 1
ATOM 3281 O O . ASP A 1 426 ? -19.105 -9.101 32.637 1.00 95.62 426 ASP A O 1
ATOM 3285 N N . ARG A 1 427 ? -18.296 -7.002 32.766 1.00 94.75 427 ARG A N 1
ATOM 3286 C CA . ARG A 1 427 ? -17.723 -7.101 34.114 1.00 94.75 427 ARG A CA 1
ATOM 3287 C C . ARG A 1 427 ? -18.442 -6.192 35.106 1.00 94.75 427 ARG A C 1
ATOM 3289 O O . ARG A 1 427 ? -18.564 -6.558 36.273 1.00 94.75 427 ARG A O 1
ATOM 3296 N N . LEU A 1 428 ? -18.865 -5.011 34.663 1.00 93.12 428 LEU A N 1
ATOM 3297 C CA . LEU A 1 428 ? -19.549 -3.993 35.463 1.00 93.12 428 LEU A CA 1
ATOM 3298 C C . LEU A 1 428 ? -21.040 -3.857 35.108 1.00 93.12 428 LEU A C 1
ATOM 3300 O O . LEU A 1 428 ? -21.743 -3.083 35.754 1.00 93.12 428 LEU A O 1
ATOM 3304 N N . GLY A 1 429 ? -21.536 -4.585 34.102 1.00 94.44 429 GLY A N 1
ATOM 3305 C CA . GLY A 1 429 ? -22.913 -4.477 33.618 1.00 94.44 429 GLY A CA 1
ATOM 3306 C C . GLY A 1 429 ? -23.175 -3.246 32.746 1.00 94.44 429 GLY A C 1
ATOM 3307 O O . GLY A 1 429 ? -24.336 -2.963 32.444 1.00 94.44 429 GLY A O 1
ATOM 3308 N N . ARG A 1 430 ? -22.136 -2.498 32.346 1.00 96.44 430 ARG A N 1
ATOM 3309 C CA . ARG A 1 430 ? -22.272 -1.297 31.506 1.00 96.44 430 ARG A CA 1
ATOM 3310 C C . ARG A 1 430 ? -22.393 -1.704 30.039 1.00 96.44 430 ARG A C 1
ATOM 3312 O O . ARG A 1 430 ? -21.673 -2.576 29.559 1.00 96.44 430 ARG A O 1
ATOM 3319 N N . SER A 1 431 ? -23.285 -1.068 29.284 1.00 96.94 431 SER A N 1
ATOM 3320 C CA . SER A 1 431 ? -23.386 -1.313 27.840 1.00 96.94 431 SER A CA 1
ATOM 3321 C C . SER A 1 431 ? -23.987 -0.135 27.084 1.00 96.94 431 SER A C 1
ATOM 3323 O O . SER A 1 431 ? -24.771 0.639 27.627 1.00 96.94 431 SER A O 1
ATOM 3325 N N . VAL A 1 432 ? -23.641 -0.031 25.801 1.00 97.56 432 VAL A N 1
ATOM 3326 C CA . VAL A 1 432 ? -24.247 0.910 24.856 1.00 97.56 432 VAL A CA 1
ATOM 3327 C C . VAL A 1 432 ? -24.531 0.201 23.536 1.00 97.56 432 VAL A C 1
ATOM 3329 O O . VAL A 1 432 ? -23.748 -0.629 23.068 1.00 97.56 432 VAL A O 1
ATOM 3332 N N . SER A 1 433 ? -25.660 0.527 22.917 1.00 96.31 433 SER A N 1
ATOM 3333 C CA . SER A 1 433 ? -26.030 0.050 21.585 1.00 96.31 433 SER A CA 1
ATOM 3334 C C . SER A 1 433 ? -26.675 1.169 20.777 1.00 96.31 433 SER A C 1
ATOM 3336 O O . SER A 1 433 ? -27.349 2.026 21.337 1.00 96.31 433 SER A O 1
ATOM 3338 N N . ILE A 1 434 ? -26.450 1.184 19.465 1.00 96.06 434 ILE A N 1
ATOM 3339 C CA . ILE A 1 434 ? -27.138 2.107 18.557 1.00 96.06 434 ILE A CA 1
ATOM 3340 C C . ILE A 1 434 ? -28.520 1.527 18.252 1.00 96.06 434 ILE A C 1
ATOM 3342 O O . ILE A 1 434 ? -28.629 0.357 17.878 1.00 96.06 434 ILE A O 1
ATOM 3346 N N . LEU A 1 435 ? -29.564 2.340 18.405 1.00 93.38 435 LEU A N 1
ATOM 3347 C CA . LEU A 1 435 ? -30.924 1.937 18.070 1.00 93.38 435 LEU A CA 1
ATOM 3348 C C . LEU A 1 435 ? -31.123 1.912 16.541 1.00 93.38 435 LEU A C 1
ATOM 3350 O O . LEU A 1 435 ? -30.543 2.738 15.839 1.00 93.38 435 LEU A O 1
ATOM 3354 N N . PRO A 1 436 ? -31.955 1.002 15.993 1.00 83.56 436 PRO A N 1
ATOM 3355 C CA . PRO A 1 436 ? -32.116 0.857 14.540 1.00 83.56 436 PRO A CA 1
ATOM 3356 C C . PRO A 1 436 ? -32.732 2.074 13.836 1.00 83.56 436 PRO A C 1
ATOM 3358 O O . PRO A 1 436 ? -32.550 2.241 12.632 1.00 83.56 436 PRO A O 1
ATOM 3361 N N . ALA A 1 437 ? -33.498 2.889 14.563 1.00 76.88 437 ALA A N 1
ATOM 3362 C CA . ALA A 1 437 ? -34.156 4.067 14.019 1.00 76.88 437 ALA A CA 1
ATOM 3363 C C . ALA A 1 437 ? -33.147 5.216 13.885 1.00 76.88 437 ALA A C 1
ATOM 3365 O O . ALA A 1 437 ? -32.745 5.817 14.881 1.00 76.88 437 ALA A O 1
ATOM 3366 N N . VAL A 1 438 ? -32.752 5.501 12.645 1.00 77.88 438 VAL A N 1
ATOM 3367 C CA . VAL A 1 438 ? -31.958 6.673 12.269 1.00 77.88 438 VAL A CA 1
ATOM 3368 C C . VAL A 1 438 ? -32.901 7.655 11.580 1.00 77.88 438 VAL A C 1
ATOM 3370 O O . VAL A 1 438 ? -33.498 7.322 10.555 1.00 77.88 438 VAL A O 1
ATOM 3373 N N . GLU A 1 439 ? -33.087 8.832 12.170 1.00 84.81 439 GLU A N 1
ATOM 3374 C CA . GLU A 1 439 ? -34.011 9.847 11.660 1.00 84.81 439 GLU A CA 1
ATOM 3375 C C . GLU A 1 439 ? -33.249 10.877 10.833 1.00 84.81 439 GLU A C 1
ATOM 3377 O O . GLU A 1 439 ? -32.251 11.431 11.285 1.00 84.81 439 GLU A O 1
ATOM 3382 N N . LYS A 1 440 ? -33.713 11.154 9.614 1.00 87.81 440 LYS A N 1
ATOM 3383 C CA . LYS A 1 440 ? -33.109 12.185 8.772 1.00 87.81 440 LYS A CA 1
ATOM 3384 C C . LYS A 1 440 ? -33.494 13.566 9.303 1.00 87.81 440 LYS A C 1
ATOM 3386 O O . LYS A 1 440 ? -34.651 13.959 9.195 1.00 87.81 440 LYS A O 1
ATOM 3391 N N . THR A 1 441 ? -32.522 14.310 9.818 1.00 89.50 441 THR A N 1
ATOM 3392 C CA . THR A 1 441 ? -32.721 15.645 10.407 1.00 89.50 441 THR A CA 1
ATOM 3393 C C . THR A 1 441 ? -32.302 16.779 9.473 1.00 89.50 441 THR A C 1
ATOM 3395 O O . THR A 1 441 ? -32.747 17.912 9.632 1.00 89.50 441 THR A O 1
ATOM 3398 N N . GLY A 1 442 ? -31.494 16.479 8.455 1.00 87.94 442 GLY A N 1
ATOM 3399 C CA . GLY A 1 442 ? -31.053 17.440 7.446 1.00 87.94 442 GLY A CA 1
ATOM 3400 C C . GLY A 1 442 ? -30.767 16.777 6.103 1.00 87.94 442 GLY A C 1
ATOM 3401 O O . GLY A 1 442 ? -31.009 15.587 5.906 1.00 87.94 442 GLY A O 1
ATOM 3402 N N . LYS A 1 443 ? -30.235 17.535 5.134 1.00 88.56 443 LYS A N 1
ATOM 3403 C CA . LYS A 1 443 ? -29.929 16.994 3.793 1.00 88.56 443 LYS A CA 1
ATOM 3404 C C . LYS A 1 443 ? -28.955 15.808 3.861 1.00 88.56 443 LYS A C 1
ATOM 3406 O O . LYS A 1 443 ? -29.203 14.808 3.187 1.00 88.56 443 LYS A O 1
ATOM 3411 N N . HIS A 1 444 ? -27.919 15.950 4.689 1.00 92.12 444 HIS A N 1
ATOM 3412 C CA . HIS A 1 444 ? -26.826 14.997 4.921 1.00 92.12 444 HIS A CA 1
ATOM 3413 C C . HIS A 1 444 ? -26.680 14.624 6.402 1.00 92.12 444 HIS A C 1
ATOM 3415 O O . HIS A 1 444 ? -25.660 14.069 6.800 1.00 92.12 444 HIS A O 1
ATOM 3421 N N . GLU A 1 445 ? -27.668 14.975 7.225 1.00 94.25 445 GLU A N 1
ATOM 3422 C CA . GLU A 1 445 ? -27.609 14.809 8.674 1.00 94.25 445 GLU A CA 1
ATOM 3423 C C . GLU A 1 445 ? -28.679 13.841 9.148 1.00 94.25 445 GLU A C 1
ATOM 3425 O O . GLU A 1 445 ? -29.830 13.892 8.696 1.00 94.25 445 GLU A O 1
ATOM 3430 N N . HIS A 1 446 ? -28.275 12.974 10.070 1.00 94.06 446 HIS A N 1
ATOM 3431 C CA . HIS A 1 446 ? -29.143 11.982 10.675 1.00 94.06 446 HIS A CA 1
ATOM 3432 C C . HIS A 1 446 ? -28.962 11.940 12.189 1.00 94.06 446 HIS A C 1
ATOM 3434 O O . HIS A 1 446 ? -27.833 11.875 12.675 1.00 94.06 446 HIS A O 1
ATOM 3440 N N . ALA A 1 447 ? -30.067 11.914 12.927 1.00 94.88 447 ALA A N 1
ATOM 3441 C CA . ALA A 1 447 ? -30.073 11.656 14.357 1.00 94.88 447 ALA A CA 1
ATOM 3442 C C . ALA A 1 447 ? -29.881 10.160 14.638 1.00 94.88 447 ALA A C 1
ATOM 3444 O O . ALA A 1 447 ? -30.549 9.294 14.067 1.00 94.88 447 ALA A O 1
ATOM 3445 N N . VAL A 1 448 ? -28.963 9.868 15.555 1.00 95.56 448 VAL A N 1
ATOM 3446 C CA . VAL A 1 448 ? -28.591 8.534 16.018 1.00 95.56 448 VAL A CA 1
ATOM 3447 C C . VAL A 1 448 ? -28.909 8.440 17.504 1.00 95.56 448 VAL A C 1
ATOM 3449 O O . VAL A 1 448 ? -28.269 9.082 18.341 1.00 95.56 448 VAL A O 1
ATOM 3452 N N . LYS A 1 449 ? -29.893 7.601 17.830 1.00 94.56 449 LYS A N 1
ATOM 3453 C CA . LYS A 1 449 ? -30.257 7.278 19.212 1.00 94.56 449 LYS A CA 1
ATOM 3454 C C . LYS A 1 449 ? -29.464 6.084 19.712 1.00 94.56 449 LYS A C 1
ATOM 3456 O O . LYS A 1 449 ? -29.145 5.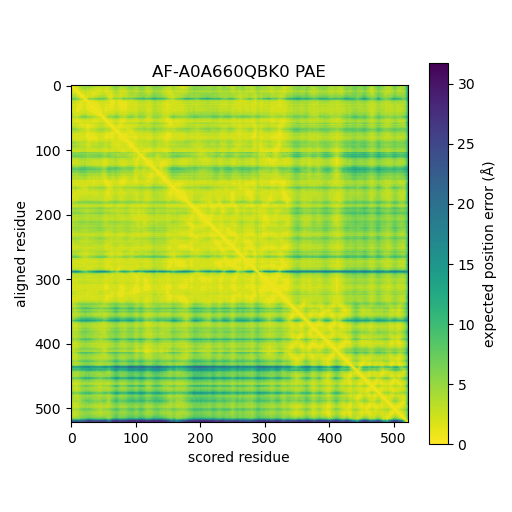165 18.952 1.00 94.56 449 LYS A O 1
ATOM 3461 N N . VAL A 1 450 ? -29.191 6.073 21.009 1.00 95.62 450 VAL A N 1
ATOM 3462 C CA . VAL A 1 450 ? -28.518 4.959 21.676 1.00 95.62 450 VAL A CA 1
ATOM 3463 C C . VAL A 1 450 ? -29.366 4.428 22.820 1.00 95.62 450 VAL A C 1
ATOM 3465 O O . VAL A 1 450 ? -30.149 5.155 23.422 1.00 95.62 450 VAL A O 1
ATOM 3468 N N . GLN A 1 451 ? -29.184 3.154 23.135 1.00 95.62 451 GLN A N 1
ATOM 3469 C CA . GLN A 1 451 ? -29.705 2.533 24.341 1.00 95.62 451 GLN A CA 1
ATOM 3470 C C . GLN A 1 451 ? -28.543 2.220 25.278 1.00 95.62 451 GLN A C 1
ATOM 3472 O O . GLN A 1 451 ? -27.599 1.524 24.889 1.00 95.62 451 GLN A O 1
ATOM 3477 N N . ILE A 1 452 ? -28.645 2.724 26.508 1.00 96.81 452 ILE A N 1
ATOM 3478 C CA . ILE A 1 452 ? -27.722 2.441 27.607 1.00 96.81 452 ILE A CA 1
ATOM 3479 C C . ILE A 1 452 ? -28.286 1.295 28.439 1.00 96.81 452 ILE A C 1
ATOM 3481 O O . ILE A 1 452 ? -29.469 1.289 28.781 1.00 96.81 452 ILE A O 1
ATOM 3485 N N . GLY A 1 453 ? -27.442 0.314 28.737 1.00 93.88 453 GLY A N 1
ATOM 3486 C CA . GLY A 1 453 ? -27.755 -0.767 29.664 1.00 93.88 453 GLY A CA 1
ATOM 3487 C C . GLY A 1 453 ? -26.861 -0.715 30.898 1.00 93.88 453 GLY A C 1
ATOM 3488 O O . GLY A 1 453 ? -25.734 -0.222 30.838 1.00 93.88 453 GLY A O 1
ATOM 3489 N N . GLY A 1 454 ? -27.372 -1.262 31.999 1.00 92.06 454 GLY A N 1
ATOM 3490 C CA . GLY A 1 454 ? -26.741 -1.206 33.317 1.00 92.06 454 GLY A CA 1
ATOM 3491 C C . GLY A 1 454 ? -27.461 -0.248 34.263 1.00 92.06 454 GLY A C 1
ATOM 3492 O O . GLY A 1 454 ? -28.432 0.409 33.893 1.00 92.06 454 GLY A O 1
ATOM 3493 N N . THR A 1 455 ? -27.007 -0.201 35.515 1.00 92.25 455 THR A N 1
ATOM 3494 C CA . THR A 1 455 ? -27.555 0.700 36.545 1.00 92.25 455 THR A CA 1
ATOM 3495 C C . THR A 1 455 ? -26.857 2.054 36.577 1.00 92.25 455 THR A C 1
ATOM 3497 O O . THR A 1 455 ? -27.417 3.027 37.070 1.00 92.25 455 THR A O 1
ATOM 3500 N N . GLU A 1 456 ? -25.625 2.113 36.080 1.00 94.56 456 GLU A N 1
ATOM 3501 C CA . GLU A 1 456 ? -24.834 3.333 35.999 1.00 94.56 456 GLU A CA 1
ATOM 3502 C C . GLU A 1 456 ? -25.045 4.006 34.641 1.00 94.56 456 GLU A C 1
ATOM 3504 O O . GLU A 1 456 ? -25.067 3.337 33.603 1.00 94.56 456 GLU A O 1
ATOM 3509 N N . MET A 1 457 ? -25.175 5.330 34.653 1.00 95.69 457 MET A N 1
ATOM 3510 C CA . MET A 1 457 ? -25.375 6.139 33.453 1.00 95.69 457 MET A CA 1
ATOM 3511 C C . MET A 1 457 ? -24.070 6.844 33.059 1.00 95.69 457 MET A C 1
ATOM 3513 O O . MET A 1 457 ? -23.331 7.271 33.948 1.00 95.69 457 MET A O 1
ATOM 3517 N N . PRO A 1 458 ? -23.771 6.976 31.756 1.00 97.56 458 PRO A N 1
ATOM 3518 C CA . PRO A 1 458 ? -22.607 7.723 31.299 1.00 97.56 458 PRO A CA 1
ATOM 3519 C C . PRO A 1 458 ? -22.794 9.232 31.505 1.00 97.56 458 PRO A C 1
ATOM 3521 O O . PRO A 1 458 ? -23.915 9.726 31.587 1.00 97.56 458 PRO A O 1
ATOM 3524 N N . GLU A 1 459 ? -21.692 9.980 31.525 1.00 98.06 459 GLU A N 1
ATOM 3525 C CA . GLU A 1 459 ? -21.706 11.449 31.518 1.00 98.06 459 GLU A CA 1
ATOM 3526 C C . GLU A 1 459 ? -21.787 12.007 30.097 1.00 98.06 459 GLU A C 1
ATOM 3528 O O . GLU A 1 459 ? -22.338 13.086 29.871 1.00 98.06 459 GLU A O 1
ATOM 3533 N N . LYS A 1 460 ? -21.231 11.276 29.125 1.00 98.19 460 LYS A N 1
ATOM 3534 C CA . LYS A 1 460 ? -21.186 11.688 27.722 1.00 98.19 460 LYS A CA 1
ATOM 3535 C C . LYS A 1 460 ? -21.412 10.527 26.772 1.00 98.19 460 LYS A C 1
ATOM 3537 O O . LYS A 1 460 ? -21.108 9.371 27.071 1.00 98.19 460 LYS A O 1
ATOM 3542 N N . LEU A 1 461 ? -21.868 10.880 25.581 1.00 98.25 461 LEU A N 1
ATOM 3543 C CA . LEU A 1 461 ? -21.937 10.006 24.426 1.00 98.25 461 LEU A CA 1
ATOM 3544 C C . LEU A 1 461 ? -21.084 10.571 23.298 1.00 98.25 461 LEU A C 1
ATOM 3546 O O . LEU A 1 461 ? -21.093 11.775 23.050 1.00 98.25 461 LEU A O 1
ATOM 3550 N N . ARG A 1 462 ? -20.394 9.687 22.582 1.00 98.31 462 ARG A N 1
ATOM 3551 C CA . ARG A 1 462 ? -19.593 10.017 21.404 1.00 98.31 462 ARG A CA 1
ATOM 3552 C C . ARG A 1 462 ? -19.968 9.104 20.242 1.00 98.31 462 ARG A C 1
ATOM 3554 O O . ARG A 1 462 ? -20.049 7.887 20.408 1.00 98.31 462 ARG A O 1
ATOM 3561 N N . LEU A 1 463 ? -20.167 9.680 19.061 1.00 97.62 463 LEU A N 1
ATOM 3562 C CA . LEU A 1 463 ? -20.345 8.946 17.811 1.00 97.62 463 LEU A CA 1
ATOM 3563 C C . LEU A 1 463 ? -19.030 8.950 17.038 1.00 97.62 463 LEU A C 1
ATOM 3565 O O . LEU A 1 463 ? -18.447 10.009 16.814 1.00 97.62 463 LEU A O 1
ATOM 3569 N N . VAL A 1 464 ? -18.566 7.777 16.608 1.00 96.00 464 VAL A N 1
ATOM 3570 C CA . VAL A 1 464 ? -17.291 7.651 15.887 1.00 96.00 464 VAL A CA 1
ATOM 3571 C C . VAL A 1 464 ? -17.409 6.818 14.617 1.00 96.00 464 VAL A C 1
ATOM 3573 O O . VAL A 1 464 ? -18.171 5.851 14.562 1.00 96.00 464 VAL A O 1
ATOM 3576 N N . SER A 1 465 ? -16.580 7.136 13.621 1.00 92.31 465 SER A N 1
ATOM 3577 C CA . SER A 1 465 ? -16.287 6.295 12.454 1.00 92.31 465 SER A CA 1
ATOM 3578 C C . SER A 1 465 ? -14.797 5.958 12.444 1.00 92.31 465 SER A C 1
ATOM 3580 O O . SER A 1 465 ? -13.946 6.771 12.085 1.00 92.31 465 SER A O 1
ATOM 3582 N N . GLY A 1 466 ? -14.453 4.746 12.887 1.00 88.50 466 GLY A N 1
ATOM 3583 C CA . GLY A 1 466 ? -13.058 4.416 13.189 1.00 88.50 466 GLY A CA 1
ATOM 3584 C C . GLY A 1 466 ? -12.538 5.243 14.366 1.00 88.50 466 GLY A C 1
ATOM 3585 O O . GLY A 1 466 ? -13.092 5.124 15.457 1.00 88.50 466 GLY A O 1
ATOM 3586 N N . GLU A 1 467 ? -11.510 6.057 14.107 1.00 87.38 467 GLU A N 1
ATOM 3587 C CA . GLU A 1 467 ? -10.901 7.006 15.060 1.00 87.38 467 GLU A CA 1
ATOM 3588 C C . GLU A 1 467 ? -11.446 8.437 14.903 1.00 87.38 467 GLU A C 1
ATOM 3590 O O . GLU A 1 467 ? -11.073 9.330 15.653 1.00 87.38 467 GLU A O 1
ATOM 3595 N N . GLN A 1 468 ? -12.293 8.687 13.899 1.00 89.81 468 GLN A N 1
ATOM 3596 C CA . GLN A 1 468 ? -12.852 10.013 13.655 1.00 89.81 468 GLN A CA 1
ATOM 3597 C C . GLN A 1 468 ? -14.082 10.225 14.535 1.00 89.81 468 GLN A C 1
ATOM 3599 O O . GLN A 1 468 ? -15.044 9.456 14.447 1.00 89.81 468 GLN A O 1
ATOM 3604 N N . VAL A 1 469 ? -14.056 11.278 15.350 1.00 94.00 469 VAL A N 1
ATOM 3605 C CA . VAL A 1 469 ? -15.216 11.739 16.119 1.00 94.00 469 VAL A CA 1
ATOM 3606 C C . VAL A 1 469 ? -16.162 12.490 15.191 1.00 94.00 469 VAL A C 1
ATOM 3608 O O . VAL A 1 469 ? -15.739 13.388 14.467 1.00 94.00 469 VAL A O 1
ATOM 3611 N N . LEU A 1 470 ? -17.428 12.084 15.188 1.00 95.31 470 LEU A N 1
ATOM 3612 C CA . LEU A 1 470 ? -18.486 12.690 14.379 1.00 95.31 470 LEU A CA 1
ATOM 3613 C C . LEU A 1 470 ? -19.352 13.636 15.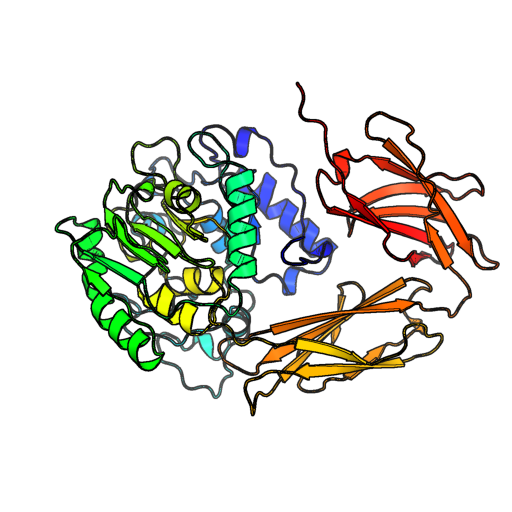209 1.00 95.31 470 LEU A C 1
ATOM 3615 O O . LEU A 1 470 ? -19.757 14.679 14.711 1.00 95.31 470 LEU A O 1
ATOM 3619 N N . ASP A 1 471 ? -19.609 13.268 16.464 1.00 97.56 471 ASP A N 1
ATOM 3620 C CA . ASP A 1 471 ? -20.349 14.074 17.433 1.00 97.56 471 ASP A CA 1
ATOM 3621 C C . ASP A 1 471 ? -19.978 13.635 18.860 1.00 97.56 471 ASP A C 1
ATOM 3623 O O . ASP A 1 471 ? -19.658 12.463 19.090 1.00 97.56 471 ASP A O 1
ATOM 3627 N N . GLU A 1 472 ? -20.025 14.556 19.819 1.00 98.00 472 GLU A N 1
ATOM 3628 C CA . GLU A 1 472 ? -19.882 14.275 21.253 1.00 98.00 472 GLU A CA 1
ATOM 3629 C C . GLU A 1 472 ? -20.808 15.200 22.047 1.00 98.00 472 GLU A C 1
ATOM 3631 O O . GLU A 1 472 ? -20.777 16.419 21.879 1.00 98.00 472 GLU A O 1
ATOM 3636 N N . LYS A 1 473 ? -21.625 14.623 22.935 1.00 98.06 473 LYS A N 1
ATOM 3637 C CA . LYS A 1 473 ? -22.612 15.355 23.739 1.00 98.06 473 LYS A CA 1
ATOM 3638 C C . LYS A 1 473 ? -22.658 14.845 25.172 1.00 98.06 473 LYS A C 1
ATOM 3640 O O . LYS A 1 473 ? -22.421 13.665 25.429 1.00 98.06 473 LYS A O 1
ATOM 3645 N N . THR A 1 474 ? -23.009 15.730 26.101 1.00 97.81 474 THR A N 1
ATOM 3646 C CA . THR A 1 474 ? -23.387 15.345 27.468 1.00 97.81 474 THR A CA 1
ATOM 3647 C C . THR A 1 474 ? -24.623 14.455 27.424 1.00 97.81 474 THR A C 1
ATOM 3649 O O . THR A 1 474 ? -25.550 14.728 26.666 1.00 97.81 474 THR A O 1
ATOM 3652 N N . PHE A 1 475 ? -24.631 13.396 28.228 1.00 97.12 475 PHE A N 1
ATOM 3653 C CA . PHE A 1 475 ? -25.722 12.436 28.257 1.00 97.12 475 PHE A CA 1
ATOM 3654 C C . PHE A 1 475 ? -26.940 12.959 29.027 1.00 97.12 475 PHE A C 1
ATOM 3656 O O . PHE A 1 475 ? -26.856 13.410 30.168 1.00 97.12 475 PHE A O 1
ATOM 3663 N N . THR A 1 476 ? -28.094 12.805 28.395 1.00 94.25 476 THR A N 1
ATOM 3664 C CA . THR A 1 476 ? -29.445 12.860 28.949 1.00 94.25 476 THR A CA 1
ATOM 3665 C C . THR A 1 476 ? -30.257 11.717 28.322 1.00 94.25 476 THR A C 1
ATOM 3667 O O . THR A 1 476 ? -29.888 11.236 27.245 1.00 94.25 476 THR A O 1
ATOM 3670 N N . PRO A 1 477 ? -31.377 11.281 28.928 1.00 88.75 477 PRO A N 1
ATOM 3671 C CA . PRO A 1 477 ? -32.228 10.234 28.348 1.00 88.75 477 PRO A CA 1
ATOM 3672 C C . PRO A 1 477 ? -32.710 10.519 26.916 1.00 88.75 477 PRO A C 1
ATOM 3674 O O . PRO A 1 477 ? -32.944 9.582 26.157 1.00 88.75 477 PRO A O 1
ATOM 3677 N N . ASP A 1 478 ? -32.797 11.797 26.540 1.00 90.31 478 ASP A N 1
ATOM 3678 C CA . ASP A 1 478 ? -33.242 12.263 25.222 1.00 90.31 478 ASP A CA 1
ATOM 3679 C C . ASP A 1 478 ? -32.076 12.656 24.295 1.00 90.31 478 ASP A C 1
ATOM 3681 O O . ASP A 1 478 ? -32.284 13.288 23.261 1.00 90.31 478 ASP A O 1
ATOM 3685 N N . THR A 1 479 ? -30.825 12.344 24.658 1.00 93.25 479 THR A N 1
ATOM 3686 C CA . THR A 1 479 ? -29.663 12.723 23.842 1.00 93.25 479 THR A CA 1
ATOM 3687 C C . THR A 1 479 ? -29.652 11.995 22.501 1.00 93.25 479 THR A C 1
ATOM 3689 O O . THR A 1 479 ? -29.623 10.766 22.433 1.00 93.25 479 THR A O 1
ATOM 3692 N N . GLU A 1 480 ? -29.569 12.777 21.428 1.00 94.06 480 GLU A N 1
ATOM 3693 C CA . GLU A 1 480 ? -29.394 12.299 20.058 1.00 94.06 480 GLU A CA 1
ATOM 3694 C C . GLU A 1 480 ? -28.036 12.750 19.517 1.00 94.06 480 GLU A C 1
ATOM 3696 O O . GLU A 1 480 ? -27.706 13.941 19.542 1.00 94.06 480 GLU A O 1
ATOM 3701 N N . LEU A 1 481 ? -27.240 11.808 19.012 1.00 96.81 481 LEU A N 1
ATOM 3702 C CA . LEU A 1 481 ? -25.987 12.108 18.317 1.00 96.81 481 LEU A CA 1
ATOM 3703 C C . LEU A 1 481 ? -26.271 12.396 16.841 1.00 96.81 481 LEU A C 1
ATOM 3705 O O . LEU A 1 481 ? -27.216 11.850 16.282 1.00 96.81 481 LEU A O 1
ATOM 3709 N N . VAL A 1 482 ? -25.453 13.217 16.191 1.00 96.38 482 VAL A N 1
ATOM 3710 C CA . VAL A 1 482 ? -25.626 13.579 14.779 1.00 96.38 482 VAL A CA 1
ATOM 3711 C C . VAL A 1 482 ? -24.573 12.896 13.916 1.00 96.38 482 VAL A C 1
ATOM 3713 O O . VAL A 1 482 ? -23.370 13.017 14.129 1.00 96.38 482 VAL A O 1
ATOM 3716 N N . LEU A 1 483 ? -25.036 12.190 12.891 1.00 95.44 483 LEU A N 1
ATOM 3717 C CA . LEU A 1 483 ? -24.217 11.691 11.798 1.00 95.44 483 LEU A CA 1
ATOM 3718 C C . LEU A 1 483 ? -24.313 12.655 10.615 1.00 95.44 483 LEU A C 1
ATOM 3720 O O . LEU A 1 483 ? -25.353 12.712 9.963 1.00 95.44 483 LEU A O 1
ATOM 3724 N N . ASN A 1 484 ? -23.218 13.347 10.295 1.00 94.62 484 ASN A N 1
ATOM 3725 C CA . ASN A 1 484 ? -23.082 14.091 9.043 1.00 94.62 484 ASN A CA 1
ATOM 3726 C C . ASN A 1 484 ? -22.364 13.229 7.988 1.00 94.62 484 ASN A C 1
ATOM 3728 O O . ASN A 1 484 ? -21.186 12.895 8.135 1.00 94.62 484 ASN A O 1
ATOM 3732 N N . GLU A 1 485 ? -23.073 12.870 6.916 1.00 93.00 485 GLU A N 1
ATOM 3733 C CA . GLU A 1 485 ? -22.571 12.021 5.826 1.00 93.00 485 GLU A CA 1
ATOM 3734 C C . GLU A 1 485 ? -21.315 12.590 5.154 1.00 93.00 485 GLU A C 1
ATOM 3736 O O . GLU A 1 485 ? -20.451 11.827 4.719 1.00 93.00 485 GLU A O 1
ATOM 3741 N N . LEU A 1 486 ? -21.185 13.919 5.090 1.00 91.06 486 LEU A N 1
ATOM 3742 C CA . LEU A 1 486 ? -20.062 14.585 4.428 1.00 91.06 486 LEU A CA 1
ATOM 3743 C C . LEU A 1 486 ? -18.731 14.348 5.154 1.00 91.06 486 LEU A C 1
ATOM 3745 O O . LEU A 1 486 ? -17.681 14.404 4.523 1.00 91.06 486 LEU A O 1
ATOM 3749 N N . LEU A 1 487 ? -18.764 14.025 6.452 1.00 89.50 487 LEU A N 1
ATOM 3750 C CA . LEU A 1 487 ? -17.557 13.757 7.240 1.00 89.50 487 LEU A CA 1
ATOM 3751 C C . LEU A 1 487 ? -16.936 12.385 6.958 1.00 89.50 487 LEU A C 1
ATOM 3753 O O . LEU A 1 487 ? -15.757 12.186 7.240 1.00 89.50 487 LEU A O 1
ATOM 3757 N N . ILE A 1 488 ? -17.722 11.432 6.448 1.00 89.12 488 ILE A N 1
ATOM 3758 C CA . ILE A 1 488 ? -17.293 10.040 6.226 1.00 89.12 488 ILE A CA 1
ATOM 3759 C C . ILE A 1 488 ? -17.361 9.611 4.757 1.00 89.12 488 ILE A C 1
ATOM 3761 O O . ILE A 1 488 ? -16.751 8.606 4.388 1.00 89.12 488 ILE A O 1
ATOM 3765 N N . GLY A 1 489 ? -18.058 10.387 3.926 1.00 89.38 489 GLY A N 1
ATOM 3766 C CA . GLY A 1 489 ? -18.059 10.265 2.477 1.00 89.38 489 GLY A CA 1
ATOM 3767 C C . GLY A 1 489 ? -18.858 9.083 1.929 1.00 89.38 489 GLY A C 1
ATOM 3768 O O . GLY A 1 489 ? -19.477 8.294 2.648 1.00 89.38 489 GLY A O 1
ATOM 3769 N N . GLU A 1 490 ? -18.842 8.977 0.603 1.00 89.50 490 GLU A N 1
ATOM 3770 C CA . GLU A 1 490 ? -19.585 7.968 -0.141 1.00 89.50 490 GLU A CA 1
ATOM 3771 C C . GLU A 1 490 ? -19.042 6.544 0.068 1.00 89.50 490 GLU A C 1
ATOM 3773 O O . GLU A 1 490 ? -17.847 6.308 0.261 1.00 89.50 490 GLU A O 1
ATOM 3778 N N . GLY A 1 491 ? -19.939 5.562 -0.030 1.00 88.69 491 GLY A N 1
ATOM 3779 C CA . GLY A 1 491 ? -19.603 4.149 -0.008 1.00 88.69 491 GLY A CA 1
ATOM 3780 C C . GLY A 1 491 ? -19.875 3.481 1.342 1.00 88.69 491 GLY A C 1
ATOM 3781 O O . GLY A 1 491 ? -20.690 3.960 2.136 1.00 88.69 491 GLY A O 1
ATOM 3782 N N . PRO A 1 492 ? -19.281 2.297 1.580 1.00 91.00 492 PRO A N 1
ATOM 3783 C CA . PRO A 1 492 ? -19.538 1.510 2.779 1.00 91.00 492 PRO A CA 1
ATOM 3784 C C . PRO A 1 492 ? -18.875 2.131 4.011 1.00 91.00 492 PRO A C 1
ATOM 3786 O O . PRO A 1 492 ? -17.651 2.291 4.076 1.00 91.00 492 PRO A O 1
ATOM 3789 N N . ASN A 1 493 ? -19.691 2.376 5.027 1.00 91.19 493 ASN A N 1
ATOM 3790 C CA . ASN A 1 493 ? -19.316 3.030 6.268 1.00 91.19 493 ASN A CA 1
ATOM 3791 C C . ASN A 1 493 ? -19.715 2.203 7.492 1.00 91.19 493 ASN A C 1
ATOM 3793 O O . ASN A 1 493 ? -20.531 1.282 7.413 1.00 91.19 493 ASN A O 1
ATOM 3797 N N . ARG A 1 494 ? -19.067 2.495 8.623 1.00 92.56 494 ARG A N 1
ATOM 3798 C CA . ARG A 1 494 ? -19.338 1.871 9.920 1.00 92.56 494 ARG A CA 1
ATOM 3799 C C . ARG A 1 494 ? -19.208 2.913 11.019 1.00 92.56 494 ARG A C 1
ATOM 3801 O O . ARG A 1 494 ? -18.186 3.594 11.062 1.00 92.56 494 ARG A O 1
ATOM 3808 N N . ILE A 1 495 ? -20.192 2.974 11.907 1.00 95.19 495 ILE A N 1
ATOM 3809 C CA . ILE A 1 495 ? -20.182 3.843 13.090 1.00 95.19 495 ILE A CA 1
ATOM 3810 C C . ILE A 1 495 ? -20.285 3.025 14.374 1.00 95.19 495 ILE A C 1
ATOM 3812 O O . ILE A 1 495 ? -20.780 1.896 14.364 1.00 95.19 495 ILE A O 1
ATOM 3816 N N . ARG A 1 496 ? -19.814 3.603 15.477 1.00 96.19 496 ARG A N 1
ATOM 3817 C CA . ARG A 1 496 ? -19.999 3.098 16.843 1.00 96.19 496 ARG A CA 1
ATOM 3818 C C . ARG A 1 496 ? -20.423 4.242 17.749 1.00 96.19 496 ARG A C 1
ATOM 3820 O O . ARG A 1 496 ? -19.988 5.374 17.543 1.00 96.19 496 ARG A O 1
ATOM 3827 N N . ALA A 1 497 ? -21.209 3.915 18.763 1.00 97.56 497 ALA A N 1
ATOM 3828 C CA . ALA A 1 497 ? -21.417 4.784 19.906 1.00 97.56 497 ALA A CA 1
ATOM 3829 C C . ALA A 1 497 ? -20.424 4.406 21.008 1.00 97.56 497 ALA A C 1
ATOM 3831 O O . ALA A 1 497 ? -20.130 3.226 21.217 1.00 97.56 497 ALA A O 1
ATOM 3832 N N . ILE A 1 498 ? -19.906 5.410 21.701 1.00 98.12 498 ILE A N 1
ATOM 3833 C CA . ILE A 1 498 ? -19.062 5.262 22.880 1.00 98.12 498 ILE A CA 1
ATOM 3834 C C . ILE A 1 498 ? -19.756 5.995 24.025 1.00 98.12 498 ILE A C 1
ATOM 3836 O O . ILE A 1 498 ? -20.065 7.179 23.906 1.00 98.12 498 ILE A O 1
ATOM 3840 N N . ALA A 1 499 ? -20.014 5.281 25.116 1.00 98.12 499 ALA A N 1
ATOM 3841 C CA . ALA A 1 499 ? -20.518 5.836 26.363 1.00 98.12 499 ALA A CA 1
ATOM 3842 C C . ALA A 1 499 ? -19.339 6.074 27.313 1.00 98.12 499 ALA A C 1
ATOM 3844 O O . ALA A 1 499 ? -18.574 5.149 27.589 1.00 98.12 499 ALA A O 1
ATOM 3845 N N . ILE A 1 500 ? -19.182 7.312 27.781 1.00 98.06 500 ILE A N 1
ATOM 3846 C CA . ILE A 1 500 ? -18.067 7.737 28.634 1.00 98.06 500 ILE A CA 1
ATOM 3847 C C . ILE A 1 500 ? -18.605 7.948 30.047 1.00 98.06 500 ILE A C 1
ATOM 3849 O O . ILE A 1 500 ? -19.501 8.769 30.253 1.00 98.06 500 ILE A O 1
ATOM 3853 N N . TYR A 1 501 ? -18.080 7.188 31.001 1.00 96.88 501 TYR A N 1
ATOM 3854 C CA . TYR A 1 501 ? -18.515 7.192 32.399 1.00 96.88 501 TYR A CA 1
ATOM 3855 C C . TYR A 1 501 ? -17.677 8.146 33.260 1.00 96.88 501 TYR A C 1
ATOM 3857 O O . TYR A 1 501 ? -16.605 8.584 32.845 1.00 96.88 501 TYR A O 1
ATOM 3865 N N . ALA A 1 502 ? -18.153 8.441 34.474 1.00 95.69 502 ALA A N 1
ATOM 3866 C CA . ALA A 1 502 ? -17.505 9.371 35.407 1.00 95.69 502 ALA A CA 1
ATOM 3867 C C . ALA A 1 502 ? -16.076 8.950 35.811 1.00 95.69 502 ALA A C 1
ATOM 3869 O O . ALA A 1 502 ? -15.245 9.780 36.169 1.00 95.69 502 ALA A O 1
ATOM 3870 N N . ASP A 1 503 ? -15.765 7.654 35.728 1.00 94.25 503 ASP A N 1
ATOM 3871 C CA . ASP A 1 503 ? -14.421 7.107 35.950 1.00 94.25 503 ASP A CA 1
ATOM 3872 C C . ASP A 1 503 ? -13.501 7.200 34.714 1.00 94.25 503 ASP A C 1
ATOM 3874 O O . ASP A 1 503 ? -12.365 6.722 34.746 1.00 94.25 503 ASP A O 1
ATOM 3878 N N . GLY A 1 504 ? -13.980 7.804 33.623 1.00 94.25 504 GLY A N 1
ATOM 3879 C CA . GLY A 1 504 ? -13.278 7.941 32.349 1.00 94.25 504 GLY A CA 1
ATOM 3880 C C . GLY A 1 504 ? -13.322 6.694 31.462 1.00 94.25 504 GLY A C 1
ATOM 3881 O O . GLY A 1 504 ? -12.692 6.683 30.405 1.00 94.25 504 GLY A O 1
ATOM 3882 N N . MET A 1 505 ? -14.033 5.633 31.856 1.00 94.25 505 MET A N 1
ATOM 3883 C CA . MET A 1 505 ? -14.119 4.409 31.064 1.00 94.25 505 MET A CA 1
ATOM 3884 C C . MET A 1 505 ? -14.997 4.610 29.823 1.00 94.25 505 MET A C 1
ATOM 3886 O O . MET A 1 505 ? -16.142 5.055 29.917 1.00 94.25 505 MET A O 1
ATOM 3890 N N . GLU A 1 506 ? -14.466 4.230 28.661 1.00 96.81 506 GLU A N 1
ATOM 3891 C CA . GLU A 1 506 ? -15.149 4.317 27.369 1.00 96.81 506 GLU A CA 1
ATOM 3892 C C . GLU A 1 506 ? -15.729 2.952 26.963 1.00 96.81 506 GLU A C 1
ATOM 3894 O O . GLU A 1 506 ? -15.007 2.063 26.512 1.00 96.81 506 GLU A O 1
ATOM 3899 N N . VAL A 1 507 ? -17.043 2.782 27.112 1.00 97.62 507 VAL A N 1
ATOM 3900 C CA . VAL A 1 507 ? -17.781 1.562 26.739 1.00 97.62 507 VAL A CA 1
ATOM 3901 C C . VAL A 1 507 ? -18.241 1.690 25.291 1.00 97.62 507 VAL A C 1
ATOM 3903 O O . VAL A 1 507 ? -18.969 2.621 24.951 1.00 97.62 507 VAL A O 1
ATOM 3906 N N . SER A 1 508 ? -17.832 0.764 24.422 1.00 97.38 508 SER A N 1
ATOM 3907 C CA . SER A 1 508 ? -18.121 0.838 22.982 1.00 97.38 508 SER A CA 1
ATOM 3908 C C . SER A 1 508 ? -19.281 -0.066 22.563 1.00 97.38 508 SER A C 1
ATOM 3910 O O . SER A 1 508 ? -19.399 -1.205 23.023 1.00 97.38 508 SER A O 1
ATOM 3912 N N . SER A 1 509 ? -20.120 0.411 21.641 1.00 97.38 509 SER A N 1
ATOM 3913 C CA . SER A 1 509 ? -21.146 -0.406 20.995 1.00 97.38 509 SER A CA 1
ATOM 3914 C C . SER A 1 509 ? -20.538 -1.321 19.928 1.00 97.38 509 SER A C 1
ATOM 3916 O O . SER A 1 509 ? -19.515 -0.982 19.319 1.00 97.38 509 SER A O 1
ATOM 3918 N N . PRO A 1 510 ? -21.211 -2.430 19.574 1.00 95.69 510 PRO A N 1
ATOM 3919 C CA . PRO A 1 510 ? -20.955 -3.089 18.302 1.00 95.69 510 PRO A CA 1
ATOM 3920 C C . PRO A 1 510 ? -21.073 -2.097 17.129 1.00 95.69 510 PRO A C 1
ATOM 3922 O O . PRO A 1 510 ? -21.884 -1.164 17.196 1.00 95.69 510 PRO A O 1
ATOM 3925 N N . PRO A 1 511 ? -20.276 -2.264 16.058 1.00 94.06 511 PRO A N 1
ATOM 3926 C CA . PRO A 1 511 ? -20.333 -1.377 14.906 1.00 94.06 511 PRO A CA 1
ATOM 3927 C C . PRO A 1 511 ? -21.609 -1.595 14.088 1.00 94.06 511 PRO A C 1
ATOM 3929 O O . PRO A 1 511 ? -21.960 -2.730 13.763 1.00 94.06 511 PRO A O 1
ATOM 3932 N N . VAL A 1 512 ? -22.244 -0.501 13.670 1.00 94.50 512 VAL A N 1
ATOM 3933 C CA . VAL A 1 512 ? -23.362 -0.507 12.716 1.00 94.50 512 VAL A CA 1
ATOM 3934 C C . VAL A 1 512 ? -22.838 -0.129 11.337 1.00 94.50 512 VAL A C 1
ATOM 3936 O O . VAL A 1 512 ? -22.205 0.914 11.171 1.00 94.50 512 VAL A O 1
ATOM 3939 N N . GLY A 1 513 ? -23.060 -1.000 10.350 1.00 92.44 513 GLY A N 1
ATOM 3940 C CA . GLY A 1 513 ? -22.642 -0.793 8.964 1.00 92.44 513 GLY A CA 1
ATOM 3941 C C . GLY A 1 513 ? -23.769 -0.259 8.085 1.00 92.44 513 GLY A C 1
ATOM 3942 O O . GLY A 1 513 ? -24.909 -0.693 8.214 1.00 92.44 513 GLY A O 1
ATOM 3943 N N . PHE A 1 514 ? -23.437 0.644 7.168 1.00 91.81 514 PHE A N 1
ATOM 3944 C CA . PHE A 1 514 ? -24.372 1.236 6.205 1.00 91.81 514 PHE A CA 1
ATOM 3945 C C . PHE A 1 514 ? -23.630 1.689 4.941 1.00 91.81 514 PHE A C 1
ATOM 3947 O O . PHE A 1 514 ? -22.403 1.590 4.857 1.00 91.81 514 PHE A O 1
ATOM 3954 N N . GLN A 1 515 ? -24.367 2.165 3.939 1.00 91.88 515 GLN A N 1
ATOM 3955 C CA . GLN A 1 515 ? -23.801 2.701 2.706 1.00 91.88 515 GLN A CA 1
ATOM 3956 C C . GLN A 1 515 ? -24.339 4.105 2.448 1.00 91.88 515 GLN A C 1
ATOM 3958 O O . GLN A 1 515 ? -25.547 4.314 2.492 1.00 91.88 515 GLN A O 1
ATOM 3963 N N . ILE A 1 516 ? -23.440 5.038 2.141 1.00 91.44 516 ILE A N 1
ATOM 3964 C CA . ILE A 1 516 ? -23.791 6.369 1.639 1.00 91.44 516 ILE A CA 1
ATOM 3965 C C . ILE A 1 516 ? -23.705 6.337 0.116 1.00 91.44 516 ILE A C 1
ATOM 3967 O O . ILE A 1 516 ? -22.786 5.731 -0.442 1.00 91.44 516 ILE A O 1
ATOM 3971 N N . LYS A 1 517 ? -24.667 6.980 -0.543 1.00 88.94 517 LYS A N 1
ATOM 3972 C CA . LYS A 1 517 ? -24.636 7.304 -1.970 1.00 88.94 517 LYS A CA 1
ATOM 3973 C C . LYS A 1 517 ? -25.078 8.748 -2.114 1.00 88.94 517 LYS A C 1
ATOM 3975 O O . LYS A 1 517 ? -26.217 9.064 -1.769 1.00 88.94 517 LYS A O 1
ATOM 3980 N N . PHE A 1 518 ? -24.195 9.610 -2.597 1.00 86.06 518 PHE A N 1
ATOM 3981 C CA . PHE A 1 518 ? -24.603 10.967 -2.926 1.00 86.06 518 PHE A CA 1
ATOM 3982 C C . PHE A 1 518 ? -25.303 10.935 -4.283 1.00 86.06 518 PHE A C 1
ATOM 3984 O O . PHE A 1 518 ? -24.856 10.271 -5.214 1.00 86.06 518 PHE A O 1
ATOM 3991 N N . SER A 1 519 ? -26.439 11.618 -4.400 1.00 74.19 519 SER A N 1
ATOM 3992 C CA . SER A 1 519 ? -27.059 11.830 -5.705 1.00 74.19 519 SER A CA 1
ATOM 3993 C C . SER A 1 519 ? -26.075 12.609 -6.575 1.00 74.19 519 SER A C 1
ATOM 3995 O O . SER A 1 519 ? -25.689 13.715 -6.185 1.00 74.19 519 SER A O 1
ATOM 3997 N N . SER A 1 520 ? -25.686 12.070 -7.733 1.00 55.09 520 SER A N 1
ATOM 3998 C CA . SER A 1 520 ? -25.022 12.870 -8.762 1.00 55.09 520 SER A CA 1
ATOM 3999 C C . SER A 1 520 ? -25.918 14.072 -9.052 1.00 55.09 520 SER A C 1
ATOM 4001 O O . SER A 1 520 ? -27.113 13.891 -9.306 1.00 55.09 520 SER A O 1
ATOM 4003 N N . ALA A 1 521 ? -25.375 15.286 -8.932 1.00 39.09 521 ALA A N 1
ATOM 4004 C CA . ALA A 1 521 ? -26.099 16.471 -9.369 1.00 39.09 521 ALA A CA 1
ATOM 4005 C C . ALA A 1 521 ? -26.504 16.260 -10.845 1.00 39.09 521 ALA A C 1
ATOM 4007 O O . ALA A 1 521 ? -25.678 15.734 -11.598 1.00 39.09 521 ALA A O 1
ATOM 4008 N N . PRO A 1 522 ? -27.764 16.549 -11.219 1.00 34.88 522 PRO A N 1
ATOM 4009 C CA . PRO A 1 522 ? -28.248 16.365 -12.584 1.00 34.88 522 PRO A CA 1
ATOM 4010 C C . PRO A 1 522 ? -27.479 17.203 -13.606 1.00 34.88 522 PRO A C 1
ATOM 4012 O O . PRO A 1 522 ? -26.968 18.284 -13.225 1.00 34.88 522 PRO A O 1
#

Sequence (522 aa):
AVRQIPKMNIVYLDVPESAYGGAATVTPEEFTNLIWGPANAVAEERGINARIMAWIYSVDFPIRVKTDSSDRKQMSVGGLTFMRNKVPELSLVEEGKYLSKLFAGPNERLKVPLSSLSFGMQKKGLGMDSTVPPEAAYLQGGLGARMPLPNMMLGYIGEKGTSIDTVLQTIHRGKVSDYRGMRKGIYFVTSDDVRSKCREWQYAPAVAELEPRGIKAVVTTNFPAGAENVMGVLVGAESVDPSTIKSFVAGAMAEHLTSWSAEFQKPQTKATEWLKAGATATAGAVVEPYSNPNKFPSARFFTHYSSGCTMLESFYQSIACPLQSLLLGEPLAKPYAVPLSVKVLGAARISNDFTYLAQAESQVQNLTFLYSFLLDGKELRGVSEDPSVYVRTRNLADGYHELRAIARVKHLVQFNALFDKSFTLDRLGRSVSILPAVEKTGKHEHAVKVQIGGTEMPEKLRLVSGEQVLDEKTFTPDTELVLNELLIGEGPNRIRAIAIYADGMEVSSPPVGFQIKFSSAP

Radius of gyration: 24.68 Å; Cα contacts (8 Å, |Δi|>4): 1240; chains: 1; bounding box: 63×54×68 Å

Solvent-accessible surface area (backbone atoms only — not comparable to full-atom values): 27249 Å² total; per-residue (Å²): 112,97,82,64,70,58,50,81,78,60,81,89,66,89,56,58,64,79,35,30,39,86,83,11,50,33,38,67,64,52,42,37,66,47,44,53,49,54,52,50,49,53,29,52,78,70,71,44,58,93,72,65,67,59,48,77,41,63,51,79,50,43,52,28,27,54,72,52,92,51,61,42,38,32,29,5,41,45,16,36,45,26,50,67,77,44,86,69,69,48,67,33,53,37,72,40,65,43,72,44,89,58,31,26,44,58,48,99,81,48,77,52,72,52,78,62,56,26,67,68,38,51,28,60,20,69,38,82,88,49,90,62,58,82,96,46,49,59,42,22,68,22,40,51,91,73,44,61,34,49,58,40,24,39,36,51,54,45,68,78,46,44,52,69,68,48,33,54,49,18,43,48,30,7,60,72,5,48,54,56,53,69,52,39,42,30,38,41,36,45,55,93,42,61,41,12,54,60,50,50,84,47,46,67,60,33,37,63,64,26,46,87,73,62,30,48,58,44,82,37,74,61,78,64,60,65,38,64,54,30,35,28,37,44,35,23,44,64,70,72,68,50,73,48,31,66,29,42,30,53,44,6,41,32,42,49,46,39,49,21,15,49,28,62,89,50,91,39,46,46,36,50,48,35,44,72,40,42,22,12,29,30,44,16,21,49,28,60,57,71,68,50,51,40,44,37,73,39,59,45,25,55,51,25,27,61,64,23,28,28,44,47,49,12,45,46,27,20,19,32,17,49,40,33,25,38,43,36,27,27,53,76,18,20,21,43,28,74,68,53,46,40,46,72,49,69,73,56,63,43,65,60,66,47,70,35,38,50,51,72,50,56,88,63,79,94,72,53,59,32,23,29,33,25,48,73,84,40,81,72,39,71,84,35,72,62,46,62,48,79,46,68,48,92,85,50,55,30,18,45,45,39,40,33,43,37,39,26,42,79,53,58,45,55,44,67,24,65,32,78,44,62,30,34,36,50,72,82,51,44,39,37,37,70,49,91,68,66,46,78,75,49,99,54,30,28,36,42,37,66,47,79,38,57,93,70,75,47,53,27,38,33,34,26,46,67,80,45,78,64,33,74,45,72,54,54,101,83,51,63,43,51,48,53,48,81,82,76,47,73,38,84,46,52,38,32,44,32,36,29,31,91,89,68,47,60,23,26,18,66,74,51,75,51,70,44,77,76,79,76,80,129